Protein AF-0000000068152950 (afdb_homodimer)

Foldseek 3Di:
DDPPPPDPPDDPPPPPPPPPPPPPPPPPPPPDDDDDDPDDPDDDDDDDDDDDPPPDDDPDPPDPPPPDPDPPPPPPDPPPPPPPPPDPPPLPDFDWAQDLVPAAPLQSVLLVQLLVCLVVLQLVSCQVQQDDDPLGAAEADPPDDPRVSVRQCVVDPDNRNNRSSVLSNLQSNAIWGFPPPPDPVTWIKTPHQQSPFPVPDDPVRVVSVCSNPPPVVVVVVVVVRHQFQWMWTAHSNNHGHYTYGHD/DDPPDPPDPDPPPPPPPPPPPPPPPPPPDPDDDPDDPDDDDDDDDDDDDDCPPPPPDDPDPPPPPPPDPDPPPPPPDPPPPPPPPPDPPPLPDFDWAQDLVPAAPLQSVLLVQLLVCLVVLQLVSCQVQQDDDPLGAAEADPPDDPRVSVRQCVVDPDNRNNRSSVLSNLQSNAIWGFPPPPDPVTWIKTPHQQSPFPVPDDPVRVVSVCSNPPPVVVVVVVVVRGQFQWMWTAHSNNHGHYTYGHD

Solvent-accessible surface area (backbone atoms only — not comparable to full-atom values): 30582 Å² total; per-residue (Å²): 137,85,82,78,77,82,79,80,81,77,84,80,77,77,78,79,79,78,79,77,78,77,76,74,75,72,72,78,72,74,86,71,88,79,73,83,72,80,73,74,82,78,77,76,84,70,83,73,82,82,74,83,70,77,77,74,76,84,74,81,81,72,80,79,76,76,76,77,79,78,79,72,77,75,81,69,81,76,72,76,74,76,74,71,69,76,64,74,77,74,73,74,84,71,68,74,41,79,61,59,86,79,47,53,63,43,31,41,47,42,49,50,53,51,45,53,27,25,51,50,29,42,57,73,59,42,56,84,62,34,56,58,78,93,59,32,37,43,52,58,70,56,84,86,54,86,46,66,64,60,31,50,30,69,72,16,75,34,92,70,18,30,39,42,25,15,50,52,40,55,34,67,70,46,38,22,26,75,40,55,73,93,45,97,72,32,21,41,27,22,34,36,56,64,74,35,58,55,87,72,56,48,50,37,51,44,15,60,49,34,57,75,39,54,47,68,55,49,59,58,30,56,77,76,33,43,60,38,60,68,34,36,29,28,23,72,82,27,44,44,48,32,45,33,55,45,125,139,85,80,81,78,83,82,80,83,76,84,79,77,79,76,78,77,74,81,77,81,79,78,77,77,75,77,81,76,83,81,81,67,92,77,75,83,80,77,81,84,75,87,74,85,73,89,74,84,81,76,77,75,79,77,75,73,83,76,78,78,70,76,78,75,75,75,76,80,75,79,70,74,73,78,67,81,75,73,75,72,74,73,70,69,74,64,75,76,75,72,74,84,71,70,74,41,78,61,58,86,79,48,52,65,44,32,41,49,41,50,49,53,52,46,52,27,26,53,50,28,42,58,72,58,44,55,84,61,33,56,59,79,96,59,32,38,43,53,56,71,57,83,86,55,86,46,67,65,60,31,50,30,69,71,16,75,36,91,70,17,31,37,42,24,15,50,51,39,55,35,67,69,46,39,22,25,76,40,56,74,92,46,97,72,32,23,42,28,25,34,35,57,64,76,36,56,54,86,71,55,49,51,37,53,45,16,60,48,34,58,76,39,53,46,68,56,47,57,58,30,57,76,79,33,44,60,38,60,68,34,38,29,29,23,70,82,28,45,44,48,31,46,33,55,45,127

Structure (mmCIF, N/CA/C/O backbone):
data_AF-0000000068152950-model_v1
#
loop_
_entity.id
_entity.type
_entity.pdbx_description
1 polymer 'Alanine and proline-rich secreted protein Apa'
#
loop_
_atom_site.group_PDB
_atom_site.id
_atom_site.type_symbol
_atom_site.label_atom_id
_atom_site.label_alt_id
_atom_site.label_comp_id
_atom_site.label_asym_id
_atom_site.label_entity_id
_atom_site.label_seq_id
_atom_site.pdbx_PDB_ins_code
_atom_site.Cartn_x
_atom_site.Cartn_y
_atom_site.Cartn_z
_atom_site.occupancy
_atom_site.B_iso_or_equiv
_atom_site.auth_seq_id
_atom_site.auth_comp_id
_atom_site.auth_asym_id
_atom_site.auth_atom_id
_atom_site.pdbx_PDB_model_num
ATOM 1 N N . MET A 1 1 ? -80.312 -24.906 5.32 1 23.75 1 MET A N 1
ATOM 2 C CA . MET A 1 1 ? -80.188 -23.453 5.336 1 23.75 1 MET A CA 1
ATOM 3 C C . MET A 1 1 ? -79.312 -22.969 4.168 1 23.75 1 MET A C 1
ATOM 5 O O . MET A 1 1 ? -78.5 -23.734 3.637 1 23.75 1 MET A O 1
ATOM 9 N N . ASN A 1 2 ? -79.5 -21.719 3.678 1 23.38 2 ASN A N 1
ATOM 10 C CA . ASN A 1 2 ? -79.312 -20.859 2.498 1 23.38 2 ASN A CA 1
ATOM 11 C C . ASN A 1 2 ? -77.875 -20.656 2.129 1 23.38 2 ASN A C 1
ATOM 13 O O . ASN A 1 2 ? -77 -20.547 3.008 1 23.38 2 ASN A O 1
ATOM 17 N N . ARG A 1 3 ? -77.5 -20.953 0.81 1 27.36 3 ARG A N 1
ATOM 18 C CA . ARG A 1 3 ? -76.562 -20.969 -0.311 1 27.36 3 ARG A CA 1
ATOM 19 C C . ARG A 1 3 ? -76 -19.562 -0.573 1 27.36 3 ARG A C 1
ATOM 21 O O . ARG A 1 3 ? -76.625 -18.75 -1.24 1 27.36 3 ARG A O 1
ATOM 28 N N . ASN A 1 4 ? -75.5 -18.906 0.571 1 26.52 4 ASN A N 1
ATOM 29 C CA . ASN A 1 4 ? -75.25 -17.484 0.407 1 26.52 4 ASN A CA 1
ATOM 30 C C . ASN A 1 4 ? -74.25 -17.219 -0.735 1 26.52 4 ASN A C 1
ATOM 32 O O . ASN A 1 4 ? -73.125 -17.719 -0.716 1 26.52 4 ASN A O 1
ATOM 36 N N . PRO A 1 5 ? -74.688 -16.891 -1.932 1 28.48 5 PRO A N 1
ATOM 37 C CA . PRO A 1 5 ? -74.062 -16.734 -3.248 1 28.48 5 PRO A CA 1
ATOM 38 C C . PRO A 1 5 ? -73 -15.68 -3.262 1 28.48 5 PRO A C 1
ATOM 40 O O . PRO A 1 5 ? -73.125 -14.594 -2.703 1 28.48 5 PRO A O 1
ATOM 43 N N . ALA A 1 6 ? -71.688 -16.047 -3 1 30.12 6 ALA A N 1
ATOM 44 C CA . ALA A 1 6 ? -70.438 -15.297 -2.928 1 30.12 6 ALA A CA 1
ATOM 45 C C . ALA A 1 6 ? -70.25 -14.414 -4.16 1 30.12 6 ALA A C 1
ATOM 47 O O . ALA A 1 6 ? -70.312 -14.906 -5.293 1 30.12 6 ALA A O 1
ATOM 48 N N . ASN A 1 7 ? -70.688 -13.07 -4.055 1 24.58 7 ASN A N 1
ATOM 49 C CA . ASN A 1 7 ? -70.812 -11.953 -4.984 1 24.58 7 ASN A CA 1
ATOM 50 C C . ASN A 1 7 ? -69.562 -11.711 -5.773 1 24.58 7 ASN A C 1
ATOM 52 O O . ASN A 1 7 ? -68.438 -11.789 -5.223 1 24.58 7 ASN A O 1
ATOM 56 N N . ARG A 1 8 ? -69.5 -11.758 -7.148 1 27.61 8 ARG A N 1
ATOM 57 C CA . ARG A 1 8 ? -68.75 -11.734 -8.398 1 27.61 8 ARG A CA 1
ATOM 58 C C . ARG A 1 8 ? -68.125 -10.367 -8.625 1 27.61 8 ARG A C 1
ATOM 60 O O . ARG A 1 8 ? -68.812 -9.406 -8.992 1 27.61 8 ARG A O 1
ATOM 67 N N . ALA A 1 9 ? -67.25 -9.844 -7.621 1 28.08 9 ALA A N 1
ATOM 68 C CA . ALA A 1 9 ? -66.875 -8.445 -7.715 1 28.08 9 ALA A CA 1
ATOM 69 C C . ALA A 1 9 ? -66.188 -8.156 -9.055 1 28.08 9 ALA A C 1
ATOM 71 O O . ALA A 1 9 ? -65.438 -8.992 -9.57 1 28.08 9 ALA A O 1
ATOM 72 N N . LEU A 1 10 ? -66.688 -7.203 -9.875 1 28.86 10 LEU A N 1
ATOM 73 C CA . LEU A 1 10 ? -66.562 -6.66 -11.219 1 28.86 10 LEU A CA 1
ATOM 74 C C . LEU A 1 10 ? -65.188 -6.086 -11.461 1 28.86 10 LEU A C 1
ATOM 76 O O . LEU A 1 10 ? -64.562 -5.566 -10.539 1 28.86 10 LEU A O 1
ATOM 80 N N . PRO A 1 11 ? -64.5 -6.309 -12.68 1 32.84 11 PRO A N 1
ATOM 81 C CA . PRO A 1 11 ? -63.188 -6.102 -13.297 1 32.84 11 PRO A CA 1
ATOM 82 C C . PRO A 1 11 ? -62.875 -4.625 -13.531 1 32.84 11 PRO A C 1
ATOM 84 O O . PRO A 1 11 ? -63.594 -3.951 -14.289 1 32.84 11 PRO A O 1
ATOM 87 N N . VAL A 1 12 ? -62.719 -3.742 -12.445 1 32.66 12 VAL A N 1
ATOM 88 C CA . VAL A 1 12 ? -62.625 -2.301 -12.664 1 32.66 12 VAL A CA 1
ATOM 89 C C . VAL A 1 12 ? -61.469 -1.977 -13.594 1 32.66 12 VAL A C 1
ATOM 91 O O . VAL A 1 12 ? -60.312 -2.293 -13.289 1 32.66 12 VAL A O 1
ATOM 94 N N . GLY A 1 13 ? -61.719 -1.879 -14.953 1 28.75 13 GLY A N 1
ATOM 95 C CA . GLY A 1 13 ? -60.875 -1.567 -16.109 1 28.75 13 GLY A CA 1
ATOM 96 C C . GLY A 1 13 ? -60.125 -0.254 -15.969 1 28.75 13 GLY A C 1
ATOM 97 O O . GLY A 1 13 ? -60.75 0.812 -15.906 1 28.75 13 GLY A O 1
ATOM 98 N N . LEU A 1 14 ? -59.062 -0.146 -15.078 1 31.42 14 LEU A N 1
ATOM 99 C CA . LEU A 1 14 ? -58.375 1.108 -14.797 1 31.42 14 LEU A CA 1
ATOM 100 C C . LEU A 1 14 ? -57.781 1.703 -16.062 1 31.42 14 LEU A C 1
ATOM 102 O O . LEU A 1 14 ? -56.938 1.085 -16.703 1 31.42 14 LEU A O 1
ATOM 106 N N . VAL A 1 15 ? -58.594 2.549 -16.812 1 29.98 15 VAL A N 1
ATOM 107 C CA . VAL A 1 15 ? -58.25 3.24 -18.047 1 29.98 15 VAL A CA 1
ATOM 108 C C . VAL A 1 15 ? -57.062 4.172 -17.828 1 29.98 15 VAL A C 1
ATOM 110 O O . VAL A 1 15 ? -57.125 5.094 -17 1 29.98 15 VAL A O 1
ATOM 113 N N . VAL A 1 16 ? -55.812 3.715 -17.953 1 30.81 16 VAL A N 1
ATOM 114 C CA . VAL A 1 16 ? -54.5 4.387 -17.828 1 30.81 16 VAL A CA 1
ATOM 115 C C . VAL A 1 16 ? -54.438 5.555 -18.812 1 30.81 16 VAL A C 1
ATOM 117 O O . VAL A 1 16 ? -54.406 5.348 -20.016 1 30.81 16 VAL A O 1
ATOM 120 N N . LEU A 1 17 ? -55.219 6.695 -18.531 1 28.06 17 LEU A N 1
ATOM 121 C CA . LEU A 1 17 ? -55.188 7.828 -19.438 1 28.06 17 LEU A CA 1
ATOM 122 C C . LEU A 1 17 ? -53.75 8.367 -19.594 1 28.06 17 LEU A C 1
ATOM 124 O O . LEU A 1 17 ? -53.094 8.656 -18.594 1 28.06 17 LEU A O 1
ATOM 128 N N . LEU A 1 18 ? -53.062 8.109 -20.781 1 30.7 18 LEU A N 1
ATOM 129 C CA . LEU A 1 18 ? -51.781 8.445 -21.391 1 30.7 18 LEU A CA 1
ATOM 130 C C . LEU A 1 18 ? -51.625 9.961 -21.5 1 30.7 18 LEU A C 1
ATOM 132 O O . LEU A 1 18 ? -52.281 10.602 -22.328 1 30.7 18 LEU A O 1
ATOM 136 N N . ALA A 1 19 ? -51.625 10.805 -20.344 1 29.91 19 ALA A N 1
ATOM 137 C CA . ALA A 1 19 ? -51.531 12.25 -20.562 1 29.91 19 ALA A CA 1
ATOM 138 C C . ALA A 1 19 ? -50.25 12.641 -21.266 1 29.91 19 ALA A C 1
ATOM 140 O O . ALA A 1 19 ? -49.156 12.375 -20.75 1 29.91 19 ALA A O 1
ATOM 141 N N . GLY A 1 20 ? -50.125 12.773 -22.656 1 28.61 20 GLY A N 1
ATOM 142 C CA . GLY A 1 20 ? -49.125 13.125 -23.625 1 28.61 20 GLY A CA 1
ATOM 143 C C . GLY A 1 20 ? -48.5 14.492 -23.375 1 28.61 20 GLY A C 1
ATOM 144 O O . GLY A 1 20 ? -49.062 15.516 -23.781 1 28.61 20 GLY A O 1
ATOM 145 N N . ALA A 1 21 ? -48.062 14.891 -22.109 1 31.34 21 ALA A N 1
ATOM 146 C CA . ALA A 1 21 ? -47.75 16.297 -21.953 1 31.34 21 ALA A CA 1
ATOM 147 C C . ALA A 1 21 ? -46.594 16.688 -22.891 1 31.34 21 ALA A C 1
ATOM 149 O O . ALA A 1 21 ? -45.562 16.031 -22.938 1 31.34 21 ALA A O 1
ATOM 150 N N . THR A 1 22 ? -46.906 17.438 -24 1 31.59 22 THR A N 1
ATOM 151 C CA . THR A 1 22 ? -46.156 18.031 -25.109 1 31.59 22 THR A CA 1
ATOM 152 C C . THR A 1 22 ? -45.094 18.984 -24.578 1 31.59 22 THR A C 1
ATOM 154 O O . THR A 1 22 ? -45.406 19.984 -23.922 1 31.59 22 THR A O 1
ATOM 157 N N . MET A 1 23 ? -43.938 18.484 -24.062 1 28.5 23 MET A N 1
ATOM 158 C CA . MET A 1 23 ? -42.844 19.266 -23.531 1 28.5 23 MET A CA 1
ATOM 159 C C . MET A 1 23 ? -42.375 20.297 -24.547 1 28.5 23 MET A C 1
ATOM 161 O O . MET A 1 23 ? -41.875 19.922 -25.625 1 28.5 23 MET A O 1
ATOM 165 N N . THR A 1 24 ? -43.156 21.406 -24.672 1 30.38 24 THR A N 1
ATOM 166 C CA . THR A 1 24 ? -42.75 22.469 -25.609 1 30.38 24 THR A CA 1
ATOM 167 C C . THR A 1 24 ? -41.344 22.922 -25.359 1 30.38 24 THR A C 1
ATOM 169 O O . THR A 1 24 ? -40.938 23.172 -24.219 1 30.38 24 THR A O 1
ATOM 172 N N . ALA A 1 25 ? -40.406 22.453 -26.141 1 31.06 25 ALA A N 1
ATOM 173 C CA . ALA A 1 25 ? -38.969 22.672 -26.266 1 31.06 25 ALA A CA 1
ATOM 174 C C . ALA A 1 25 ? -38.656 24.156 -26.406 1 31.06 25 ALA A C 1
ATOM 176 O O . ALA A 1 25 ? -38.969 24.766 -27.453 1 31.06 25 ALA A O 1
ATOM 177 N N . THR A 1 26 ? -39.125 25.016 -25.359 1 31.12 26 THR A N 1
ATOM 178 C CA . THR A 1 26 ? -38.938 26.422 -25.719 1 31.12 26 THR A CA 1
ATOM 179 C C . THR A 1 26 ? -37.469 26.719 -26.047 1 31.12 26 THR A C 1
ATOM 181 O O . THR A 1 26 ? -36.594 26.406 -25.25 1 31.12 26 THR A O 1
ATOM 184 N N . PRO A 1 27 ? -37.125 26.844 -27.312 1 33.44 27 PRO A N 1
ATOM 185 C CA . PRO A 1 27 ? -35.781 27.141 -27.875 1 33.44 27 PRO A CA 1
ATOM 186 C C . PRO A 1 27 ? -35.125 28.328 -27.203 1 33.44 27 PRO A C 1
ATOM 188 O O . PRO A 1 27 ? -35.781 29.359 -26.969 1 33.44 27 PRO A O 1
ATOM 191 N N . VAL A 1 28 ? -34.469 28.094 -26.062 1 30.2 28 VAL A N 1
ATOM 192 C CA . VAL A 1 28 ? -33.875 29.234 -25.375 1 30.2 28 VAL A CA 1
ATOM 193 C C . VAL A 1 28 ? -33.094 30.078 -26.391 1 30.2 28 VAL A C 1
ATOM 195 O O . VAL A 1 28 ? -32.188 29.594 -27.047 1 30.2 28 VAL A O 1
ATOM 198 N N . LEU A 1 29 ? -33.781 31.062 -26.922 1 24.67 29 LEU A N 1
ATOM 199 C CA . LEU A 1 29 ? -33.375 32.094 -27.859 1 24.67 29 LEU A CA 1
ATOM 200 C C . LEU A 1 29 ? -31.984 32.625 -27.484 1 24.67 29 LEU A C 1
ATOM 202 O O . LEU A 1 29 ? -31.719 32.875 -26.297 1 24.67 29 LEU A O 1
ATOM 206 N N . ALA A 1 30 ? -30.969 32.094 -28.125 1 26.42 30 ALA A N 1
ATOM 207 C CA . ALA A 1 30 ? -29.609 32.625 -28.266 1 26.42 30 ALA A CA 1
ATOM 208 C C . ALA A 1 30 ? -29.609 34.125 -28.359 1 26.42 30 ALA A C 1
ATOM 210 O O . ALA A 1 30 ? -30.203 34.719 -29.281 1 26.42 30 ALA A O 1
ATOM 211 N N . LEU A 1 31 ? -29.812 34.75 -27.062 1 24.42 31 LEU A N 1
ATOM 212 C CA . LEU A 1 31 ? -29.859 36.219 -26.953 1 24.42 31 LEU A CA 1
ATOM 213 C C . LEU A 1 31 ? -28.781 36.844 -27.828 1 24.42 31 LEU A C 1
ATOM 215 O O . LEU A 1 31 ? -27.594 36.562 -27.688 1 24.42 31 LEU A O 1
ATOM 219 N N . SER A 1 32 ? -29.188 37.219 -29.031 1 22.62 32 SER A N 1
ATOM 220 C CA . SER A 1 32 ? -28.703 37.875 -30.234 1 22.62 32 SER A CA 1
ATOM 221 C C . SER A 1 32 ? -27.859 39.094 -29.875 1 22.62 32 SER A C 1
ATOM 223 O O . SER A 1 32 ? -26.766 39.281 -30.406 1 22.62 32 SER A O 1
ATOM 225 N N . GLU A 1 33 ? -28.531 40.156 -29.391 1 24.42 33 GLU A N 1
ATOM 226 C CA . GLU A 1 33 ? -28.516 41.375 -30.188 1 24.42 33 GLU A CA 1
ATOM 227 C C . GLU A 1 33 ? -27.266 42.188 -29.906 1 24.42 33 GLU A C 1
ATOM 229 O O . GLU A 1 33 ? -26.922 42.438 -28.75 1 24.42 33 GLU A O 1
ATOM 234 N N . PHE A 1 34 ? -26.375 42.406 -31 1 22.91 34 PHE A N 1
ATOM 235 C CA . PHE A 1 34 ? -25.109 43.062 -31.359 1 22.91 34 PHE A CA 1
ATOM 236 C C . PHE A 1 34 ? -25.062 44.5 -30.844 1 22.91 34 PHE A C 1
ATOM 238 O O . PHE A 1 34 ? -24.047 44.906 -30.297 1 22.91 34 PHE A O 1
ATOM 245 N N . GLN A 1 35 ? -25.969 45.312 -31.359 1 21.81 35 GLN A N 1
ATOM 246 C CA . GLN A 1 35 ? -25.438 46.375 -32.188 1 21.81 35 GLN A CA 1
ATOM 247 C C . GLN A 1 35 ? -25.016 47.562 -31.359 1 21.81 35 GLN A C 1
ATOM 249 O O . GLN A 1 35 ? -24.016 48.219 -31.672 1 21.81 35 GLN A O 1
ATOM 254 N N . GLY A 1 36 ? -25.797 48.188 -30.453 1 20.34 36 GLY A N 1
ATOM 255 C CA . GLY A 1 36 ? -26.172 49.562 -30.781 1 20.34 36 GLY A CA 1
ATOM 256 C C . GLY A 1 36 ? -25.094 50.562 -30.453 1 20.34 36 GLY A C 1
ATOM 257 O O . GLY A 1 36 ? -24.359 50.406 -29.469 1 20.34 36 GLY A O 1
ATOM 258 N N . ALA A 1 37 ? -24.688 51.344 -31.516 1 22.19 37 ALA A N 1
ATOM 259 C CA . ALA A 1 37 ? -23.734 52.406 -31.828 1 22.19 37 ALA A CA 1
ATOM 260 C C . ALA A 1 37 ? -23.797 53.5 -30.766 1 22.19 37 ALA A C 1
ATOM 262 O O . ALA A 1 37 ? -24.859 54.094 -30.516 1 22.19 37 ALA A O 1
ATOM 263 N N . PRO A 1 38 ? -23.031 53.312 -29.656 1 20.95 38 PRO A N 1
ATOM 264 C CA . PRO A 1 38 ? -23.203 54.344 -28.641 1 20.95 38 PRO A CA 1
ATOM 265 C C . PRO A 1 38 ? -23.125 55.781 -29.188 1 20.95 38 PRO A C 1
ATOM 267 O O . PRO A 1 38 ? -22.25 56.062 -30 1 20.95 38 PRO A O 1
ATOM 270 N N . ALA A 1 39 ? -24.312 56.281 -29.516 1 19.84 39 ALA A N 1
ATOM 271 C CA . ALA A 1 39 ? -24.438 57.562 -30.188 1 19.84 39 ALA A CA 1
ATOM 272 C C . ALA A 1 39 ? -23.422 58.562 -29.641 1 19.84 39 ALA A C 1
ATOM 274 O O . ALA A 1 39 ? -22.969 58.438 -28.5 1 19.84 39 ALA A O 1
ATOM 275 N N . PRO A 1 40 ? -23.312 59.656 -30.5 1 21.03 40 PRO A N 1
ATOM 276 C CA . PRO A 1 40 ? -22.359 60.719 -30.781 1 21.03 40 PRO A CA 1
ATOM 277 C C . PRO A 1 40 ? -22.141 61.656 -29.594 1 21.03 40 PRO A C 1
ATOM 279 O O . PRO A 1 40 ? -23.078 61.938 -28.844 1 21.03 40 PRO A O 1
ATOM 282 N N . ILE A 1 41 ? -21.203 61.344 -28.688 1 21.78 41 ILE A N 1
ATOM 283 C CA . ILE A 1 41 ? -20.828 62.281 -27.641 1 21.78 41 ILE A CA 1
ATOM 284 C C . ILE A 1 41 ? -20.828 63.688 -28.203 1 21.78 41 ILE A C 1
ATOM 286 O O . ILE A 1 41 ? -20.047 64 -29.094 1 21.78 41 ILE A O 1
ATOM 290 N N . ALA A 1 42 ? -22.094 64.125 -28.531 1 17.97 42 ALA A N 1
ATOM 291 C CA . ALA A 1 42 ? -22.281 65.438 -29.125 1 17.97 42 ALA A CA 1
ATOM 292 C C . ALA A 1 42 ? -21.266 66.438 -28.578 1 17.97 42 ALA A C 1
ATOM 294 O O . ALA A 1 42 ? -20.906 66.375 -27.391 1 17.97 42 ALA A O 1
ATOM 295 N N . GLY A 1 43 ? -20.688 67.312 -29.547 1 18.31 43 GLY A N 1
ATOM 296 C CA . GLY A 1 43 ? -19.656 68.25 -29.906 1 18.31 43 GLY A CA 1
ATOM 297 C C . GLY A 1 43 ? -19.656 69.5 -29 1 18.31 43 GLY A C 1
ATOM 298 O O . GLY A 1 43 ? -18.703 70.25 -29 1 18.31 43 GLY A O 1
ATOM 299 N N . GLU A 1 44 ? -20.891 69.938 -28.406 1 19 44 GLU A N 1
ATOM 300 C CA . GLU A 1 44 ? -21.047 71.25 -28.953 1 19 44 GLU A CA 1
ATOM 301 C C . GLU A 1 44 ? -19.953 72.25 -28.469 1 19 44 GLU A C 1
ATOM 303 O O . GLU A 1 44 ? -19.172 71.875 -27.578 1 19 44 GLU A O 1
ATOM 308 N N . GLN A 1 45 ? -20.406 73.375 -27.891 1 18.78 45 GLN A N 1
ATOM 309 C CA . GLN A 1 45 ? -20.406 74.688 -28.484 1 18.78 45 GLN A CA 1
ATOM 310 C C . GLN A 1 45 ? -19.141 75.5 -28.109 1 18.78 45 GLN A C 1
ATOM 312 O O . GLN A 1 45 ? -18.375 75 -27.25 1 18.78 45 GLN A O 1
ATOM 317 N N . ASN A 1 46 ? -19.359 76.75 -27.875 1 18.58 46 ASN A N 1
ATOM 318 C CA . ASN A 1 46 ? -19.047 78.062 -28.469 1 18.58 46 ASN A CA 1
ATOM 319 C C . ASN A 1 46 ? -17.891 78.75 -27.75 1 18.58 46 ASN A C 1
ATOM 321 O O . ASN A 1 46 ? -17.375 79.75 -28.234 1 18.58 46 ASN A O 1
ATOM 325 N N . ALA A 1 47 ? -17.438 78.188 -26.547 1 17.92 47 ALA A N 1
ATOM 326 C CA . ALA A 1 47 ? -17.172 79.5 -25.906 1 17.92 47 ALA A CA 1
ATOM 327 C C . ALA A 1 47 ? -16.062 80.25 -26.641 1 17.92 47 ALA A C 1
ATOM 329 O O . ALA A 1 47 ? -15.109 79.625 -27.141 1 17.92 47 ALA A O 1
ATOM 330 N N . ALA A 1 48 ? -16.266 81.562 -26.828 1 18.39 48 ALA A N 1
ATOM 331 C CA . ALA A 1 48 ? -15.805 82.688 -27.625 1 18.39 48 ALA A CA 1
ATOM 332 C C . ALA A 1 48 ? -14.375 83.062 -27.266 1 18.39 48 ALA A C 1
ATOM 334 O O . ALA A 1 48 ? -13.695 83.75 -28.031 1 18.39 48 ALA A O 1
ATOM 335 N N . PRO A 1 49 ? -13.711 82.375 -26.109 1 19.98 49 PRO A N 1
ATOM 336 C CA . PRO A 1 49 ? -13.039 83.562 -25.516 1 19.98 49 PRO A CA 1
ATOM 337 C C . PRO A 1 49 ? -11.984 84.188 -26.453 1 19.98 49 PRO A C 1
ATOM 339 O O . PRO A 1 49 ? -11.484 83.5 -27.344 1 19.98 49 PRO A O 1
ATOM 342 N N . GLY A 1 50 ? -11.68 85.438 -26.203 1 18.7 50 GLY A N 1
ATOM 343 C CA . GLY A 1 50 ? -11.094 86.625 -26.766 1 18.7 50 GLY A CA 1
ATOM 344 C C . GLY A 1 50 ? -9.641 86.438 -27.156 1 18.7 50 GLY A C 1
ATOM 345 O O . GLY A 1 50 ? -8.984 85.5 -26.75 1 18.7 50 GLY A O 1
ATOM 346 N N . ASP A 1 51 ? -9.188 87.375 -27.969 1 19.94 51 ASP A N 1
ATOM 347 C CA . ASP A 1 51 ? -8.289 87.688 -29.078 1 19.94 51 ASP A CA 1
ATOM 348 C C . ASP A 1 51 ? -6.848 87.812 -28.578 1 19.94 51 ASP A C 1
ATOM 350 O O . ASP A 1 51 ? -5.91 87.75 -29.375 1 19.94 51 ASP A O 1
ATOM 354 N N . GLU A 1 52 ? -6.547 88.125 -27.266 1 19.34 52 GLU A N 1
ATOM 355 C CA . GLU A 1 52 ? -5.512 89.125 -27.359 1 19.34 52 GLU A CA 1
ATOM 356 C C . GLU A 1 52 ? -4.195 88.562 -27.859 1 19.34 52 GLU A C 1
ATOM 358 O O . GLU A 1 52 ? -3.732 87.562 -27.359 1 19.34 52 GLU A O 1
ATOM 363 N N . ALA A 1 53 ? -3.885 88.938 -29.078 1 22.11 53 ALA A N 1
ATOM 364 C CA . ALA A 1 53 ? -2.816 88.625 -30.016 1 22.11 53 ALA A CA 1
ATOM 365 C C . ALA A 1 53 ? -1.446 88.875 -29.422 1 22.11 53 ALA A C 1
ATOM 367 O O . ALA A 1 53 ? -0.544 89.375 -30.109 1 22.11 53 ALA A O 1
ATOM 368 N N . GLU A 1 54 ? -1.171 88.625 -28.016 1 19.88 54 GLU A N 1
ATOM 369 C CA . GLU A 1 54 ? 0.059 89.312 -27.609 1 19.88 54 GLU A CA 1
ATOM 370 C C . GLU A 1 54 ? 1.247 88.875 -28.438 1 19.88 54 GLU A C 1
ATOM 372 O O . GLU A 1 54 ? 1.433 87.688 -28.656 1 19.88 54 GLU A O 1
ATOM 377 N N . GLU A 1 55 ? 1.806 89.75 -29.219 1 22.91 55 GLU A N 1
ATOM 378 C CA . GLU A 1 55 ? 2.865 89.812 -30.219 1 22.91 55 GLU A CA 1
ATOM 379 C C . GLU A 1 55 ? 4.18 89.25 -29.672 1 22.91 55 GLU A C 1
ATOM 381 O O . GLU A 1 55 ? 4.82 89.938 -28.828 1 22.91 55 GLU A O 1
ATOM 386 N N . ALA A 1 56 ? 4.184 88.062 -29.156 1 26.67 56 ALA A N 1
ATOM 387 C CA . ALA A 1 56 ? 5.383 87.688 -28.438 1 26.67 56 ALA A CA 1
ATOM 388 C C . ALA A 1 56 ? 6.621 87.75 -29.328 1 26.67 56 ALA A C 1
ATOM 390 O O . ALA A 1 56 ? 6.562 87.438 -30.516 1 26.67 56 ALA A O 1
ATOM 391 N N . ALA A 1 57 ? 7.594 88.438 -28.812 1 27.91 57 ALA A N 1
ATOM 392 C CA . ALA A 1 57 ? 8.891 88.938 -29.281 1 27.91 57 ALA A CA 1
ATOM 393 C C . ALA A 1 57 ? 9.773 87.75 -29.719 1 27.91 57 ALA A C 1
ATOM 395 O O . ALA A 1 57 ? 9.68 86.625 -29.172 1 27.91 57 ALA A O 1
ATOM 396 N N . PRO A 1 58 ? 10.461 87.812 -30.906 1 25.94 58 PRO A N 1
ATOM 397 C CA . PRO A 1 58 ? 11.211 86.812 -31.703 1 25.94 58 PRO A CA 1
ATOM 398 C C . PRO A 1 58 ? 12.43 86.312 -30.969 1 25.94 58 PRO A C 1
ATOM 400 O O . PRO A 1 58 ? 13.336 87.062 -30.609 1 25.94 58 PRO A O 1
ATOM 403 N N . GLU A 1 59 ? 12.305 85.5 -29.875 1 25.02 59 GLU A N 1
ATOM 404 C CA . GLU A 1 59 ? 13.477 85.125 -29.078 1 25.02 59 GLU A CA 1
ATOM 405 C C . GLU A 1 59 ? 14.57 84.5 -29.953 1 25.02 59 GLU A C 1
ATOM 407 O O . GLU A 1 59 ? 14.281 83.75 -30.844 1 25.02 59 GLU A O 1
ATOM 412 N N . GLU A 1 60 ? 15.711 85.188 -30.047 1 27.11 60 GLU A N 1
ATOM 413 C CA . GLU A 1 60 ? 16.953 84.938 -30.766 1 27.11 60 GLU A CA 1
ATOM 414 C C . GLU A 1 60 ? 17.516 83.562 -30.453 1 27.11 60 GLU A C 1
ATOM 416 O O . GLU A 1 60 ? 17.672 83.188 -29.281 1 27.11 60 GLU A O 1
ATOM 421 N N . ARG A 1 61 ? 17.422 82.562 -31.406 1 28.11 61 ARG A N 1
ATOM 422 C CA . ARG A 1 61 ? 17.781 81.125 -31.422 1 28.11 61 ARG A CA 1
ATOM 423 C C . ARG A 1 61 ? 19.266 80.938 -31.203 1 28.11 61 ARG A C 1
ATOM 425 O O . ARG A 1 61 ? 20.078 81.375 -32.062 1 28.11 61 ARG A O 1
ATOM 432 N N . THR A 1 62 ? 19.781 81.312 -29.984 1 29.45 62 THR A N 1
ATOM 433 C CA . THR A 1 62 ? 21.219 81.125 -29.797 1 29.45 62 THR A CA 1
ATOM 434 C C . THR A 1 62 ? 21.625 79.688 -30.141 1 29.45 62 THR A C 1
ATOM 436 O O . THR A 1 62 ? 20.891 78.75 -29.828 1 29.45 62 THR A O 1
ATOM 439 N N . PRO A 1 63 ? 22.516 79.438 -31.109 1 30.92 63 PRO A N 1
ATOM 440 C CA . PRO A 1 63 ? 22.984 78.188 -31.641 1 30.92 63 PRO A CA 1
ATOM 441 C C . PRO A 1 63 ? 23.531 77.25 -30.562 1 30.92 63 PRO A C 1
ATOM 443 O O . PRO A 1 63 ? 24.359 77.688 -29.734 1 30.92 63 PRO A O 1
ATOM 446 N N . LEU A 1 64 ? 22.75 76.312 -30 1 32.38 64 LEU A N 1
ATOM 447 C CA . LEU A 1 64 ? 23.125 75.375 -28.953 1 32.38 64 LEU A CA 1
ATOM 448 C C . LEU A 1 64 ? 24.422 74.688 -29.297 1 32.38 64 LEU A C 1
ATOM 450 O O . LEU A 1 64 ? 24.516 74 -30.344 1 32.38 64 LEU A O 1
ATOM 454 N N . GLU A 1 65 ? 25.547 75.25 -28.969 1 33.34 65 GLU A N 1
ATOM 455 C CA . GLU A 1 65 ? 26.859 74.625 -29.078 1 33.34 65 GLU A CA 1
ATOM 456 C C . GLU A 1 65 ? 26.859 73.25 -28.422 1 33.34 65 GLU A C 1
ATOM 458 O O . GLU A 1 65 ? 26.516 73.125 -27.25 1 33.34 65 GLU A O 1
ATOM 463 N N . ILE A 1 66 ? 26.656 72.125 -29.203 1 35.56 66 ILE A N 1
ATOM 464 C CA . ILE A 1 66 ? 26.719 70.75 -28.812 1 35.56 66 ILE A CA 1
ATOM 465 C C . ILE A 1 66 ? 28.031 70.438 -28.094 1 35.56 66 ILE A C 1
ATOM 467 O O . ILE A 1 66 ? 29.109 70.688 -28.656 1 35.56 66 ILE A O 1
ATOM 471 N N . PRO A 1 67 ? 28.109 70.562 -26.734 1 37.12 67 PRO A N 1
ATOM 472 C CA . PRO A 1 67 ? 29.359 70.25 -26.031 1 37.12 67 PRO A CA 1
ATOM 473 C C . PRO A 1 67 ? 29.984 68.938 -26.422 1 37.12 67 PRO A C 1
ATOM 475 O O . PRO A 1 67 ? 29.281 68 -26.781 1 37.12 67 PRO A O 1
ATOM 478 N N . MET A 1 68 ? 31.219 68.875 -26.906 1 36.44 68 MET A N 1
ATOM 479 C CA . MET A 1 68 ? 32.062 67.75 -27.281 1 36.44 68 MET A CA 1
ATOM 480 C C . MET A 1 68 ? 32.188 66.75 -26.141 1 36.44 68 MET A C 1
ATOM 482 O O . MET A 1 68 ? 32.375 67.125 -24.984 1 36.44 68 MET A O 1
ATOM 486 N N . PRO A 1 69 ? 31.594 65.562 -26.219 1 38.5 69 PRO A N 1
ATOM 487 C CA . PRO A 1 69 ? 31.547 64.625 -25.125 1 38.5 69 PRO A CA 1
ATOM 488 C C . PRO A 1 69 ? 32.938 64.25 -24.594 1 38.5 69 PRO A C 1
ATOM 490 O O . PRO A 1 69 ? 33.906 64.312 -25.344 1 38.5 69 PRO A O 1
ATOM 493 N N . ASP A 1 70 ? 33.312 64.625 -23.391 1 34.5 70 ASP A N 1
ATOM 494 C CA . ASP A 1 70 ? 34.531 64.312 -22.656 1 34.5 70 ASP A CA 1
ATOM 495 C C . ASP A 1 70 ? 34.906 62.844 -22.719 1 34.5 70 ASP A C 1
ATOM 497 O O . ASP A 1 70 ? 34.062 62 -22.688 1 34.5 70 ASP A O 1
ATOM 501 N N . PRO A 1 71 ? 36.094 62.438 -23.281 1 38.12 71 PRO A N 1
ATOM 502 C CA . PRO A 1 71 ? 36.594 61.094 -23.562 1 38.12 71 PRO A CA 1
ATOM 503 C C . PRO A 1 71 ? 36.688 60.25 -22.297 1 38.12 71 PRO A C 1
ATOM 505 O O . PRO A 1 71 ? 37.156 59.094 -22.359 1 38.12 71 PRO A O 1
ATOM 508 N N . LEU A 1 72 ? 36.625 60.812 -21.062 1 30.84 72 LEU A N 1
ATOM 509 C CA . LEU A 1 72 ? 37.344 60.188 -19.938 1 30.84 72 LEU A CA 1
ATOM 510 C C . LEU A 1 72 ? 36.719 58.812 -19.609 1 30.84 72 LEU A C 1
ATOM 512 O O . LEU A 1 72 ? 36.812 58.344 -18.469 1 30.84 72 LEU A O 1
ATOM 516 N N . VAL A 1 73 ? 35.812 58.219 -20.359 1 35.03 73 VAL A N 1
ATOM 517 C CA . VAL A 1 73 ? 35.25 57.094 -19.625 1 35.03 73 VAL A CA 1
ATOM 518 C C . VAL A 1 73 ? 36.344 56.062 -19.328 1 35.03 73 VAL A C 1
ATOM 520 O O . VAL A 1 73 ? 36.906 55.469 -20.25 1 35.03 73 VAL A O 1
ATOM 523 N N . ASP A 1 74 ? 37.094 56.25 -18.281 1 31.94 74 ASP A N 1
ATOM 524 C CA . ASP A 1 74 ? 38.062 55.25 -17.812 1 31.94 74 ASP A CA 1
ATOM 525 C C . ASP A 1 74 ? 37.375 53.906 -17.594 1 31.94 74 ASP A C 1
ATOM 527 O O . ASP A 1 74 ? 36.438 53.781 -16.797 1 31.94 74 ASP A O 1
ATOM 531 N N . ARG A 1 75 ? 37.406 52.938 -18.484 1 34.62 75 ARG A N 1
ATOM 532 C CA . ARG A 1 75 ? 36.938 51.562 -18.531 1 34.62 75 ARG A CA 1
ATOM 533 C C . ARG A 1 75 ? 37.531 50.75 -17.391 1 34.62 75 ARG A C 1
ATOM 535 O O . ARG A 1 75 ? 37.656 49.531 -17.516 1 34.62 75 ARG A O 1
ATOM 542 N N . THR A 1 76 ? 38.219 51.344 -16.469 1 29.61 76 THR A N 1
ATOM 543 C CA . THR A 1 76 ? 38.969 50.406 -15.625 1 29.61 76 THR A CA 1
ATOM 544 C C . THR A 1 76 ? 38.031 49.375 -15.039 1 29.61 76 THR A C 1
ATOM 546 O O . THR A 1 76 ? 38.312 48.156 -15.117 1 29.61 76 THR A O 1
ATOM 549 N N . ALA A 1 77 ? 37.938 49.281 -13.586 1 33.47 77 ALA A N 1
ATOM 550 C CA . ALA A 1 77 ? 37.844 48.188 -12.609 1 33.47 77 ALA A CA 1
ATOM 551 C C . ALA A 1 77 ? 36.438 47.625 -12.523 1 33.47 77 ALA A C 1
ATOM 553 O O . ALA A 1 77 ? 35.594 48.156 -11.797 1 33.47 77 ALA A O 1
ATOM 554 N N . VAL A 1 78 ? 35.781 47.312 -13.555 1 33.53 78 VAL A N 1
ATOM 555 C CA . VAL A 1 78 ? 34.594 46.5 -13.203 1 33.53 78 VAL A CA 1
ATOM 556 C C . VAL A 1 78 ? 35 45.312 -12.352 1 33.53 78 VAL A C 1
ATOM 558 O O . VAL A 1 78 ? 35.75 44.438 -12.797 1 33.53 78 VAL A O 1
ATOM 561 N N . GLU A 1 79 ? 35.094 45.375 -11.062 1 34.25 79 GLU A N 1
ATOM 562 C CA . GLU A 1 79 ? 35.156 44.219 -10.164 1 34.25 79 GLU A CA 1
ATOM 563 C C . GLU A 1 79 ? 34.156 43.156 -10.57 1 34.25 79 GLU A C 1
ATOM 565 O O . GLU A 1 79 ? 32.969 43.406 -10.656 1 34.25 79 GLU A O 1
ATOM 570 N N . LEU A 1 80 ? 34.531 42.219 -11.383 1 32.22 80 LEU A N 1
ATOM 571 C CA . LEU A 1 80 ? 33.812 40.938 -11.555 1 32.22 80 LEU A CA 1
ATOM 572 C C . LEU A 1 80 ? 33.281 40.438 -10.219 1 32.22 80 LEU A C 1
ATOM 574 O O . LEU A 1 80 ? 34.062 40 -9.367 1 32.22 80 LEU A O 1
ATOM 578 N N . LYS A 1 81 ? 32.25 41.031 -9.656 1 35.22 81 LYS A N 1
ATOM 579 C CA . LYS A 1 81 ? 31.547 40.281 -8.617 1 35.22 81 LYS A CA 1
ATOM 580 C C . LYS A 1 81 ? 31.406 38.812 -8.992 1 35.22 81 LYS A C 1
ATOM 582 O O . LYS A 1 81 ? 30.812 38.469 -10.023 1 35.22 81 LYS A O 1
ATOM 587 N N . ASP A 1 82 ? 32.312 37.938 -8.641 1 36.44 82 ASP A N 1
ATOM 588 C CA . ASP A 1 82 ? 32.156 36.5 -8.562 1 36.44 82 ASP A CA 1
ATOM 589 C C . ASP A 1 82 ? 30.75 36.094 -8.133 1 36.44 82 ASP A C 1
ATOM 591 O O . ASP A 1 82 ? 30.344 36.375 -7 1 36.44 82 ASP A O 1
ATOM 595 N N . ASP A 1 83 ? 29.75 36.188 -8.891 1 36.81 83 ASP A N 1
ATOM 596 C CA . ASP A 1 83 ? 28.516 35.438 -8.68 1 36.81 83 ASP A CA 1
ATOM 597 C C . ASP A 1 83 ? 28.812 34.031 -8.102 1 36.81 83 ASP A C 1
ATOM 599 O O . ASP A 1 83 ? 29.234 33.125 -8.828 1 36.81 83 ASP A O 1
ATOM 603 N N . GLU A 1 84 ? 29.281 33.969 -6.879 1 38.56 84 GLU A N 1
ATOM 604 C CA . GLU A 1 84 ? 29.156 32.656 -6.223 1 38.56 84 GLU A CA 1
ATOM 605 C C . GLU A 1 84 ? 27.859 31.953 -6.621 1 38.56 84 GLU A C 1
ATOM 607 O O . GLU A 1 84 ? 26.766 32.438 -6.344 1 38.56 84 GLU A O 1
ATOM 612 N N . ILE A 1 85 ? 27.797 31.328 -7.711 1 39.12 85 ILE A N 1
ATOM 613 C CA . ILE A 1 85 ? 26.797 30.297 -7.918 1 39.12 85 ILE A CA 1
ATOM 614 C C . ILE A 1 85 ? 26.438 29.641 -6.586 1 39.12 85 ILE A C 1
ATOM 616 O O . ILE A 1 85 ? 27.297 29.062 -5.926 1 39.12 85 ILE A O 1
ATOM 620 N N . ALA A 1 86 ? 25.484 30.234 -5.887 1 35.03 86 ALA A N 1
ATOM 621 C CA . ALA A 1 86 ? 24.922 29.547 -4.727 1 35.03 86 ALA A CA 1
ATOM 622 C C . ALA A 1 86 ? 25.016 28.031 -4.895 1 35.03 86 ALA A C 1
ATOM 624 O O . ALA A 1 86 ? 24.547 27.484 -5.898 1 35.03 86 ALA A O 1
ATOM 625 N N . ALA A 1 87 ? 26.016 27.359 -4.414 1 39.34 87 ALA A N 1
ATOM 626 C CA . ALA A 1 87 ? 26.062 25.906 -4.234 1 39.34 87 ALA A CA 1
ATOM 627 C C . ALA A 1 87 ? 24.656 25.328 -4.059 1 39.34 87 ALA A C 1
ATOM 629 O O . ALA A 1 87 ? 23.812 25.953 -3.422 1 39.34 87 ALA A O 1
ATOM 630 N N . PRO A 1 88 ? 24.203 24.422 -4.832 1 41.97 88 PRO A N 1
ATOM 631 C CA . PRO A 1 88 ? 22.906 23.797 -4.559 1 41.97 88 PRO A CA 1
ATOM 632 C C . PRO A 1 88 ? 22.578 23.719 -3.066 1 41.97 88 PRO A C 1
ATOM 634 O O . PRO A 1 88 ? 23.5 23.609 -2.244 1 41.97 88 PRO A O 1
ATOM 637 N N . ASP A 1 89 ? 21.703 24.422 -2.5 1 43.62 89 ASP A N 1
ATOM 638 C CA . ASP A 1 89 ? 21.25 24.234 -1.128 1 43.62 89 ASP A CA 1
ATOM 639 C C . ASP A 1 89 ? 21.469 22.781 -0.678 1 43.62 89 ASP A C 1
ATOM 641 O O . ASP A 1 89 ? 20.938 21.859 -1.273 1 43.62 89 ASP A O 1
ATOM 645 N N . VAL A 1 90 ? 22.531 22.375 -0.23 1 43.94 90 VAL A N 1
ATOM 646 C CA . VAL A 1 90 ? 22.734 21.109 0.462 1 43.94 90 VAL A CA 1
ATOM 647 C C . VAL A 1 90 ? 21.516 20.781 1.322 1 43.94 90 VAL A C 1
ATOM 649 O O . VAL A 1 90 ? 21.25 21.469 2.303 1 43.94 90 VAL A O 1
ATOM 652 N N . VAL A 1 91 ? 20.422 20.375 0.777 1 53.72 91 VAL A N 1
ATOM 653 C CA . VAL A 1 91 ? 19.281 19.906 1.551 1 53.72 91 VAL A CA 1
ATOM 654 C C . VAL A 1 91 ? 19.766 19.016 2.693 1 53.72 91 VAL A C 1
ATOM 656 O O . VAL A 1 91 ? 20.484 18.031 2.465 1 53.72 91 VAL A O 1
ATOM 659 N N . GLU A 1 92 ? 19.984 19.531 3.895 1 61.03 92 GLU A N 1
ATOM 660 C CA . GLU A 1 92 ? 20.328 18.766 5.09 1 61.03 92 GLU A CA 1
ATOM 661 C C . GLU A 1 92 ? 19.594 17.438 5.133 1 61.03 92 GLU A C 1
ATOM 663 O O . GLU A 1 92 ? 18.406 17.359 4.777 1 61.03 92 GLU A O 1
ATOM 668 N N . PRO A 1 93 ? 20.297 16.297 5.254 1 73.88 93 PRO A N 1
ATOM 669 C CA . PRO A 1 93 ? 19.703 14.953 5.328 1 73.8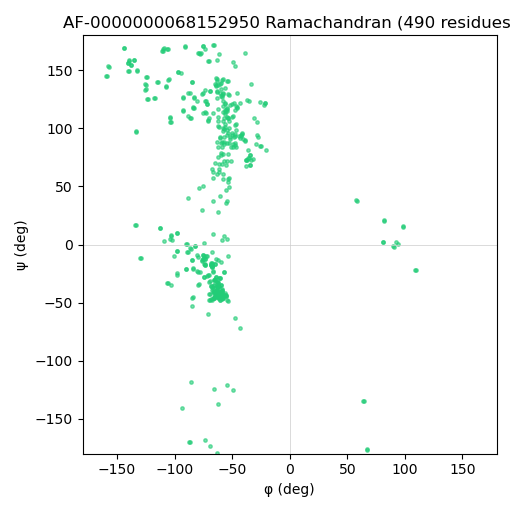8 93 PRO A CA 1
ATOM 670 C C . PRO A 1 93 ? 18.688 14.828 6.453 1 73.88 93 PRO A C 1
ATOM 672 O O . PRO A 1 93 ? 18.938 15.266 7.578 1 73.88 93 PRO A O 1
ATOM 675 N N . VAL A 1 94 ? 17.484 14.602 6.156 1 84.31 94 VAL A N 1
ATOM 676 C CA . VAL A 1 94 ? 16.422 14.391 7.137 1 84.31 94 VAL A CA 1
ATOM 677 C C . VAL A 1 94 ? 16.547 12.992 7.738 1 84.31 94 VAL A C 1
ATOM 679 O O . VAL A 1 94 ? 16.797 12.023 7.023 1 84.31 94 VAL A O 1
ATOM 682 N N . GLU A 1 95 ? 16.516 12.883 9.062 1 90.62 95 GLU A N 1
ATOM 683 C CA . GLU A 1 95 ? 16.547 11.586 9.742 1 90.62 95 GLU A CA 1
ATOM 684 C C . GLU A 1 95 ? 15.219 10.852 9.602 1 90.62 95 GLU A C 1
ATOM 686 O O . GLU A 1 95 ? 14.195 11.312 10.125 1 90.62 95 GLU A O 1
ATOM 691 N N . VAL A 1 96 ? 15.258 9.781 8.914 1 94.19 96 VAL A N 1
ATOM 692 C CA . VAL A 1 96 ? 14.055 8.984 8.719 1 94.19 96 VAL A CA 1
ATOM 693 C C . VAL A 1 96 ? 13.836 8.07 9.922 1 94.19 96 VAL A C 1
ATOM 695 O O . VAL A 1 96 ? 14.75 7.34 10.328 1 94.19 96 VAL A O 1
ATOM 698 N N . LEU A 1 97 ? 12.656 8.148 10.477 1 94.88 97 LEU A N 1
ATOM 699 C CA . LEU A 1 97 ? 12.258 7.297 11.586 1 94.88 97 LEU A CA 1
ATOM 700 C C . LEU A 1 97 ? 11.289 6.211 11.125 1 94.88 97 LEU A C 1
ATOM 702 O O . LEU A 1 97 ? 10.453 6.453 10.25 1 94.88 97 LEU A O 1
ATOM 706 N N . THR A 1 98 ? 11.492 4.992 11.734 1 94.38 98 THR A N 1
ATOM 707 C CA . THR A 1 98 ? 10.602 3.898 11.367 1 94.38 98 THR A CA 1
ATOM 708 C C . THR A 1 98 ? 10.016 3.238 12.617 1 94.38 98 THR A C 1
ATOM 710 O O . THR A 1 98 ? 9.023 2.508 12.523 1 94.38 98 THR A O 1
ATOM 713 N N . ASP A 1 99 ? 10.594 3.598 13.766 1 94.38 99 ASP A N 1
ATOM 714 C CA . ASP A 1 99 ? 10.188 2.957 15.016 1 94.38 99 ASP A CA 1
ATOM 715 C C . ASP A 1 99 ? 9.305 3.883 15.844 1 94.38 99 ASP A C 1
ATOM 717 O O . ASP A 1 99 ? 9.805 4.77 16.547 1 94.38 99 ASP A O 1
ATOM 721 N N . VAL A 1 100 ? 8.125 3.504 15.891 1 93.56 100 VAL A N 1
ATOM 722 C CA . VAL A 1 100 ? 7.125 4.352 16.531 1 93.56 100 VAL A CA 1
ATOM 723 C C . VAL A 1 100 ? 7.297 4.289 18.047 1 93.56 100 VAL A C 1
ATOM 725 O O . VAL A 1 100 ? 6.836 5.18 18.766 1 93.56 100 VAL A O 1
ATOM 728 N N . SER A 1 101 ? 7.969 3.35 18.516 1 93 101 SER A N 1
ATOM 729 C CA . SER A 1 101 ? 8.164 3.217 19.953 1 93 101 SER A CA 1
ATOM 730 C C . SER A 1 101 ? 9.172 4.238 20.469 1 93 101 SER A C 1
ATOM 732 O O . SER A 1 101 ? 9.281 4.453 21.688 1 93 101 SER A O 1
ATOM 734 N N . LYS A 1 102 ? 9.867 4.957 19.594 1 92.81 102 LYS A N 1
ATOM 735 C CA . LYS A 1 102 ? 10.945 5.863 20 1 92.81 102 LYS A CA 1
ATOM 736 C C . LYS A 1 102 ? 10.484 7.316 19.953 1 92.81 102 LYS A C 1
ATOM 738 O O . LYS A 1 102 ? 11.289 8.234 20.109 1 92.81 102 LYS A O 1
ATOM 743 N N . ILE A 1 103 ? 9.242 7.5 19.672 1 95.56 103 ILE A N 1
ATOM 744 C CA . ILE A 1 103 ? 8.703 8.859 19.641 1 95.56 103 ILE A CA 1
ATOM 745 C C . ILE A 1 103 ? 7.762 9.07 20.812 1 95.56 103 ILE A C 1
ATOM 747 O O . ILE A 1 103 ? 7.438 8.133 21.547 1 95.56 103 ILE A O 1
ATOM 751 N N . PRO A 1 104 ? 7.371 10.312 21.078 1 97.62 104 PRO A N 1
ATOM 752 C CA . PRO A 1 104 ? 6.508 10.57 22.219 1 97.62 104 PRO A CA 1
ATOM 753 C C . PRO A 1 104 ? 5.246 9.719 22.219 1 97.62 104 PRO A C 1
ATOM 755 O O . PRO A 1 104 ? 4.656 9.484 21.156 1 97.62 104 PRO A O 1
ATOM 758 N N . VAL A 1 105 ? 4.863 9.273 23.328 1 98.25 105 VAL A N 1
ATOM 759 C CA . VAL A 1 105 ? 3.76 8.336 23.531 1 98.25 105 VAL A CA 1
ATOM 760 C C . VAL A 1 105 ? 2.488 8.906 22.891 1 98.25 105 VAL A C 1
ATOM 762 O O . VAL A 1 105 ? 1.751 8.188 22.219 1 98.25 105 VAL A O 1
ATOM 765 N N . PRO A 1 106 ? 2.186 10.25 23.078 1 98.44 106 PRO A N 1
ATOM 766 C CA . PRO A 1 106 ? 0.955 10.773 22.484 1 98.44 106 PRO A CA 1
ATOM 767 C C . PRO A 1 106 ? 0.946 10.68 20.953 1 98.44 106 PRO A C 1
ATOM 769 O O . PRO A 1 106 ? -0.113 10.492 20.359 1 98.44 106 PRO A O 1
ATOM 772 N N . VAL A 1 107 ? 2.113 10.82 20.359 1 98.69 107 VAL A N 1
ATOM 773 C CA . VAL A 1 107 ? 2.215 10.711 18.906 1 98.69 107 VAL A CA 1
ATOM 774 C C . VAL A 1 107 ? 1.962 9.273 18.469 1 98.69 107 VAL A C 1
ATOM 776 O O . VAL A 1 107 ? 1.178 9.023 17.547 1 98.69 107 VAL A O 1
ATOM 779 N N . ALA A 1 108 ? 2.629 8.352 19.156 1 98.56 108 ALA A N 1
ATOM 780 C CA . ALA A 1 108 ? 2.455 6.93 18.859 1 98.56 108 ALA A CA 1
ATOM 781 C C . ALA A 1 108 ? 0.999 6.508 19.031 1 98.56 108 ALA A C 1
ATOM 783 O O . ALA A 1 108 ? 0.471 5.734 18.219 1 98.56 108 ALA A O 1
ATOM 784 N N . ARG A 1 109 ? 0.402 7.043 20.031 1 98.56 109 ARG A N 1
ATOM 785 C CA . ARG A 1 109 ? -0.987 6.703 20.312 1 98.56 109 ARG A CA 1
ATOM 786 C C . ARG A 1 109 ? -1.915 7.223 19.219 1 98.56 109 ARG A C 1
ATOM 788 O O . ARG A 1 109 ? -2.801 6.504 18.75 1 98.56 109 ARG A O 1
ATOM 795 N N . MET A 1 110 ? -1.759 8.484 18.828 1 98.75 110 MET A N 1
ATOM 796 C CA . MET A 1 110 ? -2.59 9.039 17.766 1 98.75 110 MET A CA 1
ATOM 797 C C . MET A 1 110 ? -2.396 8.258 16.469 1 98.75 110 MET A C 1
ATOM 799 O O . MET A 1 110 ? -3.363 7.977 15.758 1 98.75 110 MET A O 1
ATOM 803 N N . ARG A 1 111 ? -1.162 7.887 16.156 1 98.81 111 ARG A N 1
ATOM 804 C CA . ARG A 1 111 ? -0.914 7.07 14.969 1 98.81 111 ARG A CA 1
ATOM 805 C C . ARG A 1 111 ? -1.692 5.762 15.031 1 98.81 111 ARG A C 1
ATOM 807 O O . ARG A 1 111 ? -2.316 5.355 14.047 1 98.81 111 ARG A O 1
ATOM 814 N N . GLU A 1 112 ? -1.64 5.145 16.156 1 98.62 112 GLU A N 1
ATOM 815 C CA . GLU A 1 112 ? -2.34 3.877 16.344 1 98.62 112 GLU A CA 1
ATOM 816 C C . GLU A 1 112 ? -3.844 4.043 16.156 1 98.62 112 GLU A C 1
ATOM 818 O O . GLU A 1 112 ? -4.484 3.221 15.5 1 98.62 112 GLU A O 1
ATOM 823 N N . LEU A 1 113 ? -4.398 5.09 16.719 1 98.88 113 LEU A N 1
ATOM 824 C CA . LEU A 1 113 ? -5.824 5.355 16.594 1 98.88 113 LEU A CA 1
ATOM 825 C C . LEU A 1 113 ? -6.215 5.598 15.148 1 98.88 113 LEU A C 1
ATOM 827 O O . LEU A 1 113 ? -7.242 5.098 14.68 1 98.88 113 LEU A O 1
ATOM 831 N N . ILE A 1 114 ? -5.367 6.316 14.422 1 98.88 114 ILE A N 1
ATOM 832 C CA . ILE A 1 114 ? -5.617 6.605 13.016 1 98.88 114 ILE A CA 1
ATOM 833 C C . ILE A 1 114 ? -5.578 5.312 12.203 1 98.88 114 ILE A C 1
ATOM 835 O O . ILE A 1 114 ? -6.477 5.047 11.406 1 98.88 114 ILE A O 1
ATOM 839 N N . VAL A 1 115 ? -4.566 4.5 12.461 1 98.88 115 VAL A N 1
ATOM 840 C CA . VAL A 1 115 ? -4.367 3.254 11.727 1 98.88 115 VAL A CA 1
ATOM 841 C C . VAL A 1 115 ? -5.539 2.309 11.992 1 98.88 115 VAL A C 1
ATOM 843 O O . VAL A 1 115 ? -6.082 1.712 11.055 1 98.88 115 VAL A O 1
ATOM 846 N N . GLU A 1 116 ? -5.949 2.24 13.219 1 98.81 116 GLU A N 1
ATOM 847 C CA . GLU A 1 116 ? -7.059 1.363 13.57 1 98.81 116 GLU A CA 1
ATOM 848 C C . GLU A 1 116 ? -8.359 1.836 12.93 1 98.81 116 GLU A C 1
ATOM 850 O O . GLU A 1 116 ? -9.133 1.027 12.398 1 98.81 116 GLU A O 1
ATOM 855 N N . ALA A 1 117 ? -8.625 3.09 13.008 1 98.88 117 ALA A N 1
ATOM 856 C CA . ALA A 1 117 ? -9.828 3.645 12.398 1 98.88 117 ALA A CA 1
ATOM 857 C C . ALA A 1 117 ? -9.844 3.416 10.891 1 98.88 117 ALA A C 1
ATOM 859 O O . ALA A 1 117 ? -10.844 2.967 10.336 1 98.88 117 ALA A O 1
ATOM 860 N N . ALA A 1 118 ? -8.719 3.66 10.273 1 98.88 118 ALA A N 1
ATOM 861 C CA . ALA A 1 118 ? -8.633 3.502 8.82 1 98.88 118 ALA A CA 1
ATOM 862 C C . ALA A 1 118 ? -8.812 2.043 8.414 1 98.88 118 ALA A C 1
ATOM 864 O O . ALA A 1 118 ? -9.516 1.744 7.453 1 98.88 118 ALA A O 1
ATOM 865 N N . ALA A 1 119 ? -8.234 1.164 9.156 1 98.75 119 ALA A N 1
ATOM 866 C CA . ALA A 1 119 ? -8.266 -0.26 8.836 1 98.75 119 ALA A CA 1
ATOM 867 C C . ALA A 1 119 ? -9.68 -0.819 8.969 1 98.75 119 ALA A C 1
ATOM 869 O O . ALA A 1 119 ? -10 -1.859 8.383 1 98.75 119 ALA A O 1
ATOM 870 N N . SER A 1 120 ? -10.516 -0.12 9.664 1 98.75 120 SER A N 1
ATOM 871 C CA . SER A 1 120 ? -11.867 -0.604 9.906 1 98.75 120 SER A CA 1
ATOM 872 C C . SER A 1 120 ? -12.734 -0.476 8.656 1 98.75 120 SER A C 1
ATOM 874 O O . SER A 1 120 ? -13.758 -1.148 8.531 1 98.75 120 SER A O 1
ATOM 876 N N . GLY A 1 121 ? -12.383 0.51 7.82 1 98.81 121 GLY A N 1
ATOM 877 C CA . GLY A 1 121 ? -13.203 0.801 6.652 1 98.81 121 GLY A CA 1
ATOM 878 C C . GLY A 1 121 ? -14.414 1.657 6.973 1 98.81 121 GLY A C 1
ATOM 879 O O . GLY A 1 121 ? -15.25 1.91 6.098 1 98.81 121 GLY A O 1
ATOM 880 N N . ASP A 1 122 ? -14.539 2.051 8.227 1 98.75 122 ASP A N 1
ATOM 881 C CA . ASP A 1 122 ? -15.602 2.959 8.648 1 98.75 122 ASP A CA 1
ATOM 882 C C . ASP A 1 122 ? -15.062 4.371 8.859 1 98.75 122 ASP A C 1
ATOM 884 O O . ASP A 1 122 ? -14.5 4.676 9.914 1 98.75 122 ASP A O 1
ATOM 888 N N . ILE A 1 123 ? -15.391 5.234 7.898 1 98.5 123 ILE A N 1
ATOM 889 C CA . ILE A 1 123 ? -14.781 6.559 7.891 1 98.5 123 ILE A CA 1
ATOM 890 C C . ILE A 1 123 ? -15.258 7.355 9.102 1 98.5 123 ILE A C 1
ATOM 892 O O . ILE A 1 123 ? -14.578 8.273 9.562 1 98.5 123 ILE A O 1
ATOM 896 N N . GLU A 1 124 ? -16.391 7.008 9.672 1 98.56 124 GLU A N 1
ATOM 897 C CA . GLU A 1 124 ? -16.938 7.734 10.82 1 98.56 124 GLU A CA 1
ATOM 898 C C . GLU A 1 124 ? -16.062 7.523 12.062 1 98.56 124 GLU A C 1
ATOM 900 O O . GLU A 1 124 ? -16.141 8.305 13.008 1 98.56 124 GLU A O 1
ATOM 905 N N . ARG A 1 125 ? -15.25 6.551 12.047 1 98.69 125 ARG A N 1
ATOM 906 C CA . ARG A 1 125 ? -14.367 6.273 13.18 1 98.69 125 ARG A CA 1
ATOM 907 C C . ARG A 1 125 ? -13.258 7.312 13.273 1 98.69 125 ARG A C 1
ATOM 909 O O . ARG A 1 125 ? -12.586 7.418 14.305 1 98.69 125 ARG A O 1
ATOM 916 N N . LEU A 1 126 ? -13.148 8.125 12.242 1 98.5 126 LEU A N 1
ATOM 917 C CA . LEU A 1 126 ? -12.156 9.195 12.281 1 98.5 126 LEU A CA 1
ATOM 918 C C . LEU A 1 126 ? -12.703 10.414 13.016 1 98.5 126 LEU A C 1
ATOM 920 O O . LEU A 1 126 ? -11.938 11.273 13.453 1 98.5 126 LEU A O 1
ATOM 924 N N . ARG A 1 127 ? -13.977 10.539 13.125 1 97.44 127 ARG A N 1
ATOM 925 C CA . ARG A 1 127 ? -14.617 11.75 13.617 1 97.44 127 ARG A CA 1
ATOM 926 C C . ARG A 1 127 ? -14.047 12.156 14.977 1 97.44 127 ARG A C 1
ATOM 928 O O . ARG A 1 127 ? -13.633 13.305 15.164 1 97.44 127 ARG A O 1
ATOM 935 N N . PRO A 1 128 ? -13.938 11.266 15.938 1 97.44 128 PRO A N 1
ATOM 936 C CA . PRO A 1 128 ? -13.438 11.688 17.25 1 97.44 128 PRO A CA 1
ATOM 937 C C . PRO A 1 128 ? -11.969 12.094 17.219 1 97.44 128 PRO A C 1
ATOM 939 O O . PRO A 1 128 ? -11.477 12.727 18.156 1 97.44 128 PRO A O 1
ATOM 942 N N . LEU A 1 129 ? -11.25 11.719 16.156 1 98.38 129 LEU A N 1
ATOM 943 C CA . LEU A 1 129 ? -9.812 11.977 16.078 1 98.38 129 LEU A CA 1
ATOM 944 C C . LEU A 1 129 ? -9.531 13.32 15.43 1 98.38 129 LEU A C 1
ATOM 946 O O . LEU A 1 129 ? -8.43 13.859 15.555 1 98.38 129 LEU A O 1
ATOM 950 N N . LEU A 1 130 ? -10.445 13.875 14.664 1 95.75 130 LEU A N 1
ATOM 951 C CA . LEU A 1 130 ? -10.234 15.055 13.828 1 95.75 130 LEU A CA 1
ATOM 952 C C . LEU A 1 130 ? -10.328 16.328 14.656 1 95.75 130 LEU A C 1
ATOM 954 O O . LEU A 1 130 ? -9.922 17.406 14.195 1 95.75 130 LEU A O 1
ATOM 958 N N . GLY A 1 131 ? -10.727 16.219 15.805 1 88.44 131 GLY A N 1
ATOM 959 C CA . GLY A 1 131 ? -10.844 17.391 16.641 1 88.44 131 GLY A CA 1
ATOM 960 C C . GLY A 1 131 ? -11.914 18.359 16.172 1 88.44 131 GLY A C 1
ATOM 961 O O . GLY A 1 131 ? -12.727 18.016 15.305 1 88.44 131 GLY A O 1
ATOM 962 N N . LYS A 1 132 ? -11.984 19.5 16.922 1 87.19 132 LYS A N 1
ATOM 963 C CA . LYS A 1 132 ? -12.938 20.562 16.609 1 87.19 132 LYS A CA 1
ATOM 964 C C . LYS A 1 132 ? -12.312 21.938 16.797 1 87.19 132 LYS A C 1
ATOM 966 O O . LYS A 1 132 ? -11.281 22.078 17.453 1 87.19 132 LYS A O 1
ATOM 971 N N . GLY A 1 133 ? -12.883 22.859 16.109 1 86.94 133 GLY A N 1
ATOM 972 C CA . GLY A 1 133 ? -12.453 24.234 16.297 1 86.94 133 GLY A CA 1
ATOM 973 C C . GLY A 1 133 ? -11.016 24.469 15.875 1 86.94 133 GLY A C 1
ATOM 974 O O . GLY A 1 133 ? -10.602 24.031 14.797 1 86.94 133 GLY A O 1
ATOM 975 N N . PRO A 1 134 ? -10.25 25.156 16.672 1 87.12 134 PRO A N 1
ATOM 976 C CA . PRO A 1 134 ? -8.875 25.531 16.312 1 87.12 134 PRO A CA 1
ATOM 977 C C . PRO A 1 134 ? -7.938 24.328 16.234 1 87.12 134 PRO A C 1
ATOM 979 O O . PRO A 1 134 ? -6.863 24.422 15.633 1 87.12 134 PRO A O 1
ATOM 982 N N . THR A 1 135 ? -8.312 23.234 16.797 1 88.19 135 THR A N 1
ATOM 983 C CA . THR A 1 135 ? -7.449 22.062 16.812 1 88.19 135 THR A CA 1
ATOM 984 C C . THR A 1 135 ? -7.918 21.031 15.781 1 88.19 135 THR A C 1
ATOM 986 O O . THR A 1 135 ? -7.398 19.906 15.734 1 88.19 135 THR A O 1
ATOM 989 N N . GLN A 1 136 ? -8.859 21.422 14.992 1 92.62 136 GLN A N 1
ATOM 990 C CA . GLN A 1 136 ? -9.367 20.5 13.992 1 92.62 136 GLN A CA 1
ATOM 991 C C . GLN A 1 136 ? -8.289 20.141 12.969 1 92.62 136 GLN A C 1
ATOM 993 O O . GLN A 1 136 ? -7.547 21.016 12.516 1 92.62 136 GLN A O 1
ATOM 998 N N . THR A 1 137 ? -8.195 18.891 12.617 1 95.5 137 THR A N 1
ATOM 999 C CA . THR A 1 137 ? -7.273 18.422 11.594 1 95.5 137 THR A CA 1
ATOM 1000 C C . THR A 1 137 ? -7.547 19.109 10.258 1 95.5 137 THR A C 1
ATOM 1002 O O . THR A 1 137 ? -8.695 19.203 9.828 1 95.5 137 THR A O 1
ATOM 1005 N N . GLN A 1 138 ? -6.504 19.656 9.734 1 92.75 138 GLN A N 1
ATOM 1006 C CA . GLN A 1 138 ? -6.625 20.219 8.398 1 92.75 138 GLN A CA 1
ATOM 1007 C C . GLN A 1 138 ? -6.738 19.109 7.344 1 92.75 138 GLN A C 1
ATOM 1009 O O . GLN A 1 138 ? -5.871 18.25 7.258 1 92.75 138 GLN A O 1
ATOM 1014 N N . VAL A 1 139 ? -7.793 19.094 6.605 1 92.38 139 VAL A N 1
ATOM 1015 C CA . VAL A 1 139 ? -7.977 18.141 5.516 1 92.38 139 VAL A CA 1
ATOM 1016 C C . VAL A 1 139 ? -8.008 18.875 4.18 1 92.38 139 VAL A C 1
ATOM 1018 O O . VAL A 1 139 ? -8.414 20.031 4.117 1 92.38 139 VAL A O 1
ATOM 1021 N N . THR A 1 140 ? -7.344 18.266 3.08 1 82.25 140 THR A N 1
ATOM 1022 C CA . THR A 1 140 ? -7.359 18.891 1.763 1 8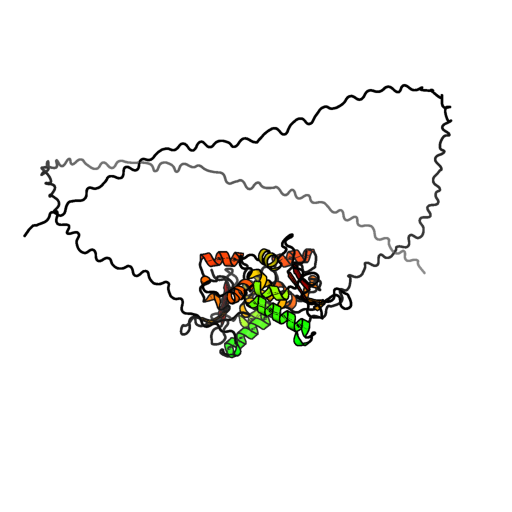2.25 140 THR A CA 1
ATOM 1023 C C . THR A 1 140 ? -8.773 19.328 1.385 1 82.25 140 THR A C 1
ATOM 1025 O O . THR A 1 140 ? -9.719 18.531 1.499 1 82.25 140 THR A O 1
ATOM 1028 N N . ALA A 1 141 ? -8.953 20.719 1.537 1 61.88 141 ALA A N 1
ATOM 1029 C CA . ALA A 1 141 ? -10.227 21.438 1.467 1 61.88 141 ALA A CA 1
ATOM 1030 C C . ALA A 1 141 ? -10.922 21.188 0.134 1 61.88 141 ALA A C 1
ATOM 1032 O O . ALA A 1 141 ? -10.297 21.266 -0.927 1 61.88 141 ALA A O 1
ATOM 1033 N N . THR A 1 142 ? -11.75 20.125 0.022 1 58.47 142 THR A N 1
ATOM 1034 C CA . THR A 1 142 ? -12.758 20.609 -0.907 1 58.47 142 THR A CA 1
ATOM 1035 C C . THR A 1 142 ? -13.5 21.812 -0.318 1 58.47 142 THR A C 1
ATOM 1037 O O . THR A 1 142 ? -13.789 21.844 0.879 1 58.47 142 THR A O 1
ATOM 1040 N N . ALA A 1 143 ? -13.258 22.969 -0.648 1 54.84 143 ALA A N 1
ATOM 1041 C CA . ALA A 1 143 ? -13.945 24.203 -0.304 1 54.84 143 ALA A CA 1
ATOM 1042 C C . ALA A 1 143 ? -15.383 23.922 0.126 1 54.84 143 ALA A C 1
ATOM 1044 O O . ALA A 1 143 ? -16.109 23.188 -0.546 1 54.84 143 ALA A O 1
ATOM 1045 N N . GLY A 1 144 ? -15.688 24.359 1.379 1 59.53 144 GLY A N 1
ATOM 1046 C CA . GLY A 1 144 ? -17.078 24.594 1.731 1 59.53 144 GLY A CA 1
ATOM 1047 C C . GLY A 1 144 ? -17.609 23.562 2.709 1 59.53 144 GLY A C 1
ATOM 1048 O O . GLY A 1 144 ? -18.734 23.688 3.205 1 59.53 144 GLY A O 1
ATOM 1049 N N . GLU A 1 145 ? -16.953 22.344 2.779 1 64.56 145 GLU A N 1
ATOM 1050 C CA . GLU A 1 145 ? -17.656 21.391 3.635 1 64.56 145 GLU A CA 1
ATOM 1051 C C . GLU A 1 145 ? -17.297 21.609 5.105 1 64.56 145 GLU A C 1
ATOM 1053 O O . GLU A 1 145 ? -16.125 21.609 5.469 1 64.56 145 GLU A O 1
ATOM 1058 N N . ASP A 1 146 ? -18.266 21.953 5.914 1 78.56 146 ASP A N 1
ATOM 1059 C CA . ASP A 1 146 ? -18.094 22.188 7.344 1 78.56 146 ASP A CA 1
ATOM 1060 C C . ASP A 1 146 ? -17.828 20.875 8.086 1 78.56 146 ASP A C 1
ATOM 1062 O O . ASP A 1 146 ? -17.125 20.875 9.102 1 78.56 146 ASP A O 1
ATOM 1066 N N . ASP A 1 147 ? -18.297 19.766 7.535 1 89.56 147 ASP A N 1
ATOM 1067 C CA . ASP A 1 147 ? -18.078 18.484 8.188 1 89.56 147 ASP A CA 1
ATOM 1068 C C . ASP A 1 147 ? -16.812 17.812 7.664 1 89.56 147 ASP A C 1
ATOM 1070 O O . ASP A 1 147 ? -16.75 17.406 6.5 1 89.56 147 ASP A O 1
ATOM 1074 N N . PRO A 1 148 ? -15.828 17.625 8.516 1 91.62 148 PRO A N 1
ATOM 1075 C CA . PRO A 1 148 ? -14.562 17.047 8.047 1 91.62 148 PRO A CA 1
ATOM 1076 C C . PRO A 1 148 ? -14.727 15.648 7.473 1 91.62 148 PRO A C 1
ATOM 1078 O O . PRO A 1 148 ? -13.992 15.258 6.559 1 91.62 148 PRO A O 1
ATOM 1081 N N . ILE A 1 149 ? -15.703 14.906 7.93 1 94.94 149 ILE A N 1
ATOM 1082 C CA . ILE A 1 149 ? -15.953 13.562 7.41 1 94.94 149 ILE A CA 1
ATOM 1083 C C . ILE A 1 149 ? -16.484 13.656 5.98 1 94.94 149 ILE A C 1
ATOM 1085 O O . ILE A 1 149 ? -16.062 12.898 5.105 1 94.94 149 ILE A O 1
ATOM 1089 N N . ALA A 1 150 ? -17.359 14.586 5.789 1 92.5 150 ALA A N 1
ATOM 1090 C CA . ALA A 1 150 ? -17.875 14.797 4.438 1 92.5 150 ALA A CA 1
ATOM 1091 C C . ALA A 1 150 ? -16.766 15.242 3.488 1 92.5 150 ALA A C 1
ATOM 1093 O O . ALA A 1 150 ? -16.734 14.82 2.33 1 92.5 150 ALA A O 1
ATOM 1094 N N . ALA A 1 151 ? -15.914 16.062 4.023 1 92 151 ALA A N 1
ATOM 1095 C CA . ALA A 1 151 ? -14.773 16.5 3.223 1 92 151 ALA A CA 1
ATOM 1096 C C . ALA A 1 151 ? -13.891 15.328 2.828 1 92 151 ALA A C 1
ATOM 1098 O O . ALA A 1 151 ? -13.523 15.188 1.659 1 92 151 ALA A O 1
ATOM 1099 N N . LEU A 1 152 ? -13.578 14.469 3.734 1 95.12 152 LEU A N 1
ATOM 1100 C CA . LEU A 1 152 ? -12.742 13.305 3.469 1 95.12 152 LEU A CA 1
ATOM 1101 C C . LEU A 1 152 ? -13.43 12.352 2.496 1 95.12 152 LEU A C 1
ATOM 1103 O O . LEU A 1 152 ? -12.789 11.828 1.577 1 95.12 152 LEU A O 1
ATOM 1107 N N . LYS A 1 153 ? -14.672 12.18 2.666 1 94.5 153 LYS A N 1
ATOM 1108 C CA . LYS A 1 153 ? -15.422 11.305 1.777 1 94.5 153 LYS A CA 1
ATOM 1109 C C . LYS A 1 153 ? -15.414 11.836 0.346 1 94.5 153 LYS A C 1
ATOM 1111 O O . LYS A 1 153 ? -15.367 11.055 -0.609 1 94.5 153 LYS A O 1
ATOM 1116 N N . SER A 1 154 ? -15.445 13.133 0.225 1 92.75 154 SER A N 1
ATOM 1117 C CA . SER A 1 154 ? -15.484 13.75 -1.098 1 92.75 154 SER A CA 1
ATOM 1118 C C . SER A 1 154 ? -14.18 13.523 -1.85 1 92.75 154 SER A C 1
ATOM 1120 O O . SER A 1 154 ? -14.133 13.641 -3.074 1 92.75 154 SER A O 1
ATOM 1122 N N . LEU A 1 155 ? -13.125 13.203 -1.104 1 93.12 155 LEU A N 1
ATOM 1123 C CA . LEU A 1 155 ? -11.82 12.953 -1.703 1 93.12 155 LEU A CA 1
ATOM 1124 C C . LEU A 1 155 ? -11.703 11.5 -2.166 1 93.12 155 LEU A C 1
ATOM 1126 O O . LEU A 1 155 ? -10.781 11.156 -2.912 1 93.12 155 LEU A O 1
ATOM 1130 N N . SER A 1 156 ? -12.602 10.766 -1.721 1 95.69 156 SER A N 1
ATOM 1131 C CA . SER A 1 156 ? -12.578 9.336 -2.016 1 95.69 156 SER A CA 1
ATOM 1132 C C . SER A 1 156 ? -13.227 9.039 -3.365 1 95.69 156 SER A C 1
ATOM 1134 O O . SER A 1 156 ? -14.234 9.641 -3.721 1 95.69 156 SER A O 1
ATOM 1136 N N . GLY A 1 157 ? -12.656 8.148 -4.113 1 96.5 157 GLY A N 1
ATOM 1137 C CA . GLY A 1 157 ? -13.227 7.75 -5.391 1 96.5 157 GLY A CA 1
ATOM 1138 C C . GLY A 1 157 ? -14.461 6.883 -5.242 1 96.5 157 GLY A C 1
ATOM 1139 O O . GLY A 1 157 ? -15.234 6.719 -6.191 1 96.5 157 GLY A O 1
ATOM 1140 N N . ASP A 1 158 ? -14.672 6.305 -4.078 1 97.31 158 ASP A N 1
ATOM 1141 C CA . ASP A 1 158 ? -15.867 5.5 -3.814 1 97.31 158 ASP A CA 1
ATOM 1142 C C . ASP A 1 158 ? -16.844 6.246 -2.914 1 97.31 158 ASP A C 1
ATOM 1144 O O . ASP A 1 158 ? -16.469 7.195 -2.225 1 97.31 158 ASP A O 1
ATOM 1148 N N . GLN A 1 159 ? -18 5.75 -2.799 1 94.94 159 GLN A N 1
ATOM 1149 C CA . GLN A 1 159 ? -19.062 6.469 -2.117 1 94.94 159 GLN A CA 1
ATOM 1150 C C . GLN A 1 159 ? -18.953 6.332 -0.602 1 94.94 159 GLN A C 1
ATOM 1152 O O . GLN A 1 159 ? -19.391 7.207 0.143 1 94.94 159 GLN A O 1
ATOM 1157 N N . ASP A 1 160 ? -18.312 5.328 -0.13 1 97.44 160 ASP A N 1
ATOM 1158 C CA . ASP A 1 160 ? -18.312 5.043 1.301 1 97.44 160 ASP A CA 1
ATOM 1159 C C . ASP A 1 160 ? -17.047 5.594 1.968 1 97.44 160 ASP A C 1
ATOM 1161 O O . ASP A 1 160 ? -16.891 5.496 3.188 1 97.44 160 ASP A O 1
ATOM 1165 N N . GLY A 1 161 ? -16.109 6.121 1.217 1 98 161 GLY A N 1
ATOM 1166 C CA . GLY A 1 161 ? -14.898 6.707 1.766 1 98 161 GLY A CA 1
ATOM 1167 C C . GLY A 1 161 ? -13.836 5.676 2.09 1 98 161 GLY A C 1
ATOM 1168 O O . GLY A 1 161 ? -12.945 5.934 2.898 1 98 161 GLY A O 1
ATOM 1169 N N . ILE A 1 162 ? -13.898 4.527 1.494 1 98.75 162 ILE A N 1
ATOM 1170 C CA . ILE A 1 162 ? -12.977 3.453 1.857 1 98.75 162 ILE A CA 1
ATOM 1171 C C . ILE A 1 162 ? -11.625 3.688 1.194 1 98.75 162 ILE A C 1
ATOM 1173 O O . ILE A 1 162 ? -10.578 3.385 1.777 1 98.75 162 ILE A O 1
ATOM 1177 N N . GLU A 1 163 ? -11.633 4.246 -0.013 1 98.5 163 GLU A N 1
ATOM 1178 C CA . GLU A 1 163 ? -10.367 4.492 -0.704 1 98.5 163 GLU A CA 1
ATOM 1179 C C . GLU A 1 163 ? -9.5 5.48 0.068 1 98.5 163 GLU A C 1
ATOM 1181 O O . GLU A 1 163 ? -8.289 5.285 0.195 1 98.5 163 GLU A O 1
ATOM 1186 N N . ILE A 1 164 ? -10.109 6.57 0.558 1 97.94 164 ILE A N 1
ATOM 1187 C CA . ILE A 1 164 ? -9.328 7.566 1.279 1 97.94 164 ILE A CA 1
ATOM 1188 C C . ILE A 1 164 ? -8.789 6.957 2.574 1 97.94 164 ILE A C 1
ATOM 1190 O O . ILE A 1 164 ? -7.688 7.301 3.016 1 97.94 164 ILE A O 1
ATOM 1194 N N . LEU A 1 165 ? -9.516 5.992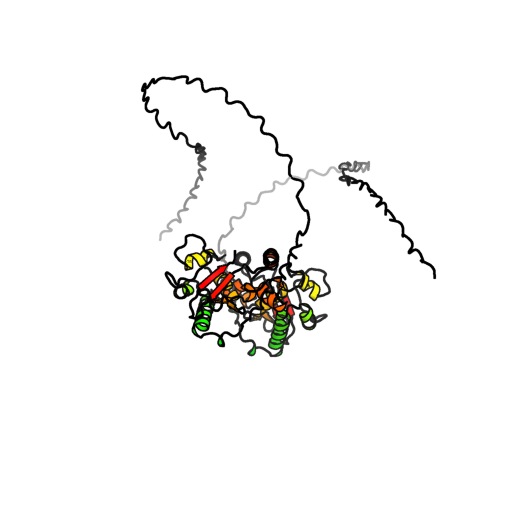 3.193 1 98.81 165 LEU A N 1
ATOM 1195 C CA . LEU A 1 165 ? -9.016 5.273 4.363 1 98.81 165 LEU A CA 1
ATOM 1196 C C . LEU A 1 165 ? -7.828 4.395 3.994 1 98.81 165 LEU A C 1
ATOM 1198 O O . LEU A 1 165 ? -6.867 4.293 4.758 1 98.81 165 LEU A O 1
ATOM 1202 N N . ALA A 1 166 ? -7.879 3.785 2.836 1 98.81 166 ALA A N 1
ATOM 1203 C CA . ALA A 1 166 ? -6.762 2.98 2.352 1 98.81 166 ALA A CA 1
ATOM 1204 C C . ALA A 1 166 ? -5.527 3.846 2.109 1 98.81 166 ALA A C 1
ATOM 1206 O O . ALA A 1 166 ? -4.414 3.469 2.48 1 98.81 166 ALA A O 1
ATOM 1207 N N . ILE A 1 167 ? -5.715 4.977 1.506 1 98.44 167 ILE A N 1
ATOM 1208 C CA . ILE A 1 167 ? -4.621 5.914 1.268 1 98.44 167 ILE A CA 1
ATOM 1209 C C . ILE A 1 167 ? -4.008 6.344 2.6 1 98.44 167 ILE A C 1
ATOM 1211 O O . ILE A 1 167 ? -2.785 6.363 2.75 1 98.44 167 ILE A O 1
ATOM 1215 N N . LEU A 1 168 ? -4.902 6.699 3.512 1 98.56 168 LEU A N 1
ATOM 1216 C CA . LEU A 1 168 ? -4.441 7.082 4.844 1 98.56 168 LEU A CA 1
ATOM 1217 C C . LEU A 1 168 ? -3.596 5.977 5.465 1 98.56 168 LEU A C 1
ATOM 1219 O O . LEU A 1 168 ? -2.518 6.246 6 1 98.56 168 LEU A O 1
ATOM 1223 N N . LEU A 1 169 ? -4.039 4.766 5.352 1 98.75 169 LEU A N 1
ATOM 1224 C CA . LEU A 1 169 ? -3.322 3.621 5.902 1 98.75 169 LEU A CA 1
ATOM 1225 C C . LEU A 1 169 ? -1.974 3.445 5.211 1 98.75 169 LEU A C 1
ATOM 1227 O O . LEU A 1 169 ? -0.965 3.182 5.871 1 98.75 169 LEU A O 1
ATOM 1231 N N . ASP A 1 170 ? -1.923 3.586 3.961 1 98.56 170 ASP A N 1
ATOM 1232 C CA . ASP A 1 170 ? -0.674 3.451 3.219 1 98.56 170 ASP A CA 1
ATOM 1233 C C . ASP A 1 170 ? 0.319 4.543 3.611 1 98.56 170 ASP A C 1
ATOM 1235 O O . ASP A 1 170 ? 1.503 4.27 3.818 1 98.56 170 ASP A O 1
ATOM 1239 N N . VAL A 1 171 ? -0.177 5.734 3.711 1 98.56 171 VAL A N 1
ATOM 1240 C CA . VAL A 1 171 ? 0.67 6.844 4.137 1 98.56 171 VAL A CA 1
ATOM 1241 C C . VAL A 1 171 ? 1.246 6.551 5.52 1 98.56 171 VAL A C 1
ATOM 1243 O O . VAL A 1 171 ? 2.453 6.68 5.738 1 98.56 171 VAL A O 1
ATOM 1246 N N . MET A 1 172 ? 0.44 6.062 6.406 1 98.62 172 MET A N 1
ATOM 1247 C CA . MET A 1 172 ? 0.835 5.852 7.793 1 98.62 172 MET A CA 1
ATOM 1248 C C . MET A 1 172 ? 1.735 4.625 7.926 1 98.62 172 MET A C 1
ATOM 1250 O O . MET A 1 172 ? 2.357 4.418 8.969 1 98.62 172 MET A O 1
ATOM 1254 N N . SER A 1 173 ? 1.791 3.834 6.852 1 97.19 173 SER A N 1
ATOM 1255 C CA . SER A 1 173 ? 2.609 2.625 6.883 1 97.19 173 SER A CA 1
ATOM 1256 C C . SER A 1 173 ? 4.055 2.926 6.5 1 97.19 173 SER A C 1
ATOM 1258 O O . SER A 1 173 ? 4.914 2.045 6.562 1 97.19 173 SER A O 1
ATOM 1260 N N . THR A 1 174 ? 4.363 4.133 6.137 1 97.81 174 THR A N 1
ATOM 1261 C CA . THR A 1 174 ? 5.715 4.531 5.75 1 97.81 174 THR A CA 1
ATOM 1262 C C . THR A 1 174 ? 6.496 5.035 6.961 1 97.81 174 THR A C 1
ATOM 1264 O O . THR A 1 174 ? 5.938 5.184 8.047 1 97.81 174 THR A O 1
ATOM 1267 N N . GLY A 1 175 ? 7.801 5.223 6.707 1 97.81 175 GLY A N 1
ATOM 1268 C CA . GLY A 1 175 ? 8.578 5.969 7.684 1 97.81 175 GLY A CA 1
ATOM 1269 C C . GLY A 1 175 ? 8.164 7.426 7.789 1 97.81 175 GLY A C 1
ATOM 1270 O O . GLY A 1 175 ? 7.336 7.898 7.004 1 97.81 175 GLY A O 1
ATOM 1271 N N . PHE A 1 176 ? 8.727 8.086 8.789 1 98.12 176 PHE A N 1
ATOM 1272 C CA . PHE A 1 176 ? 8.32 9.453 9.094 1 98.12 176 PHE A CA 1
ATOM 1273 C C . PHE A 1 176 ? 9.516 10.281 9.555 1 98.12 176 PHE A C 1
ATOM 1275 O O . PHE A 1 176 ? 10.602 9.742 9.773 1 98.12 176 PHE A O 1
ATOM 1282 N N . VAL A 1 177 ? 9.273 11.617 9.633 1 97.56 177 VAL A N 1
ATOM 1283 C CA . VAL A 1 177 ? 10.312 12.539 10.094 1 97.56 177 VAL A CA 1
ATOM 1284 C C . VAL A 1 177 ? 9.711 13.57 11.039 1 97.56 177 VAL A C 1
ATOM 1286 O O . VAL A 1 177 ? 8.5 13.797 11.031 1 97.56 177 VAL A O 1
ATOM 1289 N N . LEU A 1 178 ? 10.562 14.078 11.898 1 97.06 178 LEU A N 1
ATOM 1290 C CA . LEU A 1 178 ? 10.18 15.281 12.641 1 97.06 178 LEU A CA 1
ATOM 1291 C C . LEU A 1 178 ? 10.5 16.531 11.836 1 97.06 178 LEU A C 1
ATOM 1293 O O . LEU A 1 178 ? 11.664 16.891 11.656 1 97.06 178 LEU A O 1
ATOM 1297 N N . ALA A 1 179 ? 9.484 17.156 11.375 1 96.19 179 ALA A N 1
ATOM 1298 C CA . ALA A 1 179 ? 9.633 18.359 10.547 1 96.19 179 ALA A CA 1
ATOM 1299 C C . ALA A 1 179 ? 9.477 19.625 11.391 1 96.19 179 ALA A C 1
ATOM 1301 O O . ALA A 1 179 ? 8.781 19.625 12.406 1 96.19 179 ALA A O 1
ATOM 1302 N N . ASP A 1 180 ? 10.211 20.672 10.969 1 95.69 180 ASP A N 1
ATOM 1303 C CA . ASP A 1 180 ? 10.109 22 11.531 1 95.69 180 ASP A CA 1
ATOM 1304 C C . ASP A 1 180 ? 10.414 22 13.031 1 95.69 180 ASP A C 1
ATOM 1306 O O . ASP A 1 180 ? 9.727 22.656 13.812 1 95.69 180 ASP A O 1
ATOM 1310 N N . LYS A 1 181 ? 11.328 21.219 13.438 1 93.62 181 LYS A N 1
ATOM 1311 C CA . LYS A 1 181 ? 11.703 21.062 14.844 1 93.62 181 LYS A CA 1
ATOM 1312 C C . LYS A 1 181 ? 12.008 22.422 15.477 1 93.62 181 LYS A C 1
ATOM 1314 O O . LYS A 1 181 ? 12.758 23.219 14.922 1 93.62 181 LYS A O 1
ATOM 1319 N N . GLY A 1 182 ? 11.398 22.656 16.562 1 94.31 182 GLY A N 1
ATOM 1320 C CA . GLY A 1 182 ? 11.68 23.859 17.312 1 94.31 182 GLY A CA 1
ATOM 1321 C C . GLY A 1 182 ? 10.789 25.031 16.938 1 94.31 182 GLY A C 1
ATOM 1322 O O . GLY A 1 182 ? 10.922 26.125 17.484 1 94.31 182 GLY A O 1
ATOM 1323 N N . THR A 1 183 ? 9.914 24.797 15.945 1 95.88 183 THR A N 1
ATOM 1324 C CA . THR A 1 183 ? 8.984 25.844 15.523 1 95.88 183 THR A CA 1
ATOM 1325 C C . THR A 1 183 ? 7.559 25.484 15.922 1 95.88 183 THR A C 1
ATOM 1327 O O . THR A 1 183 ? 7.281 24.344 16.312 1 95.88 183 THR A O 1
ATOM 1330 N N . PRO A 1 184 ? 6.68 26.469 15.852 1 93.94 184 PRO A N 1
ATOM 1331 C CA . PRO A 1 184 ? 5.273 26.188 16.141 1 93.94 184 PRO A CA 1
ATOM 1332 C C . PRO A 1 184 ? 4.652 25.188 15.156 1 93.94 184 PRO A C 1
ATOM 1334 O O . PRO A 1 184 ? 3.576 24.656 15.422 1 93.94 184 PRO A O 1
ATOM 1337 N N . GLU A 1 185 ? 5.316 24.922 14.078 1 95.31 185 GLU A N 1
ATOM 1338 C CA . GLU A 1 185 ? 4.789 24.047 13.047 1 95.31 185 GLU A CA 1
ATOM 1339 C C . GLU A 1 185 ? 5.355 22.625 13.18 1 95.31 185 GLU A C 1
ATOM 1341 O O . GLU A 1 185 ? 5.133 21.781 12.32 1 95.31 185 GLU A O 1
ATOM 1346 N N . GLU A 1 186 ? 6.031 22.406 14.281 1 97.25 186 GLU A N 1
ATOM 1347 C CA . GLU A 1 186 ? 6.684 21.125 14.508 1 97.25 186 GLU A CA 1
ATOM 1348 C C . GLU A 1 186 ? 5.68 19.969 14.461 1 97.25 186 GLU A C 1
ATOM 1350 O O . GLU A 1 186 ? 4.617 20.047 15.086 1 97.25 186 GLU A O 1
ATOM 1355 N N . ALA A 1 187 ? 6.004 18.906 13.648 1 98.06 187 ALA A N 1
ATOM 1356 C CA . ALA A 1 187 ? 5.129 17.734 13.539 1 98.06 187 ALA A CA 1
ATOM 1357 C C . ALA A 1 187 ? 5.895 16.516 13.023 1 98.06 187 ALA A C 1
ATOM 1359 O O . ALA A 1 187 ? 6.875 16.672 12.297 1 98.06 187 ALA A O 1
ATOM 1360 N N . TYR A 1 188 ? 5.535 15.375 13.508 1 98.31 188 TYR A N 1
ATOM 1361 C CA . TYR A 1 188 ? 5.926 14.141 12.836 1 98.31 188 TYR A CA 1
ATOM 1362 C C . TYR A 1 188 ? 5.129 13.945 11.547 1 98.31 188 TYR A C 1
ATOM 1364 O O . TYR A 1 188 ? 3.896 13.953 11.57 1 98.31 188 TYR A O 1
ATOM 1372 N N . VAL A 1 189 ? 5.871 13.805 10.453 1 98.12 189 VAL A N 1
ATOM 1373 C CA . VAL A 1 189 ? 5.227 13.828 9.148 1 98.12 189 VAL A CA 1
ATOM 1374 C C . VAL A 1 189 ? 5.43 12.484 8.445 1 98.12 189 VAL A C 1
ATOM 1376 O O . VAL A 1 189 ? 6.551 11.969 8.398 1 98.12 189 VAL A O 1
ATOM 1379 N N . TRP A 1 190 ? 4.312 11.938 8.055 1 98.31 190 TRP A N 1
ATOM 1380 C CA . TRP A 1 190 ? 4.266 10.781 7.168 1 98.31 190 TRP A CA 1
ATOM 1381 C C . TRP A 1 190 ? 3.797 11.18 5.773 1 98.31 190 TRP A C 1
ATOM 1383 O O . TRP A 1 190 ? 2.805 11.898 5.629 1 98.31 190 TRP A O 1
ATOM 1393 N N . PRO A 1 191 ? 4.449 10.68 4.715 1 98.31 191 PRO A N 1
ATOM 1394 C CA . PRO A 1 191 ? 5.68 9.891 4.633 1 98.31 191 PRO A CA 1
ATOM 1395 C C . PRO A 1 191 ? 6.938 10.742 4.82 1 98.31 191 PRO A C 1
ATOM 1397 O O . PRO A 1 191 ? 6.891 11.961 4.672 1 98.31 191 PRO A O 1
ATOM 1400 N N . TYR A 1 192 ? 8.055 10.086 5.074 1 97.69 192 TYR A N 1
ATOM 1401 C CA . TYR A 1 192 ? 9.312 10.781 5.332 1 97.69 192 TYR A CA 1
ATOM 1402 C C . TYR A 1 192 ? 9.781 11.539 4.098 1 97.69 192 TYR A C 1
ATOM 1404 O O . TYR A 1 192 ? 10.398 12.602 4.215 1 97.69 192 TYR A O 1
ATOM 1412 N N . PHE A 1 193 ? 9.484 11.102 2.896 1 96.62 193 PHE A N 1
ATOM 1413 C CA . PHE A 1 193 ? 10.039 11.695 1.685 1 96.62 193 PHE A CA 1
ATOM 1414 C C . PHE A 1 193 ? 9.258 12.938 1.28 1 96.62 193 PHE A C 1
ATOM 1416 O O . PHE A 1 193 ? 9.594 13.594 0.296 1 96.62 193 PHE A O 1
ATOM 1423 N N . ALA A 1 194 ? 8.211 13.273 2.047 1 95.62 194 ALA A N 1
ATOM 1424 C CA . ALA A 1 194 ? 7.582 14.578 1.895 1 95.62 194 ALA A CA 1
ATOM 1425 C C . ALA A 1 194 ? 8.539 15.695 2.293 1 95.62 194 ALA A C 1
ATOM 1427 O O . ALA A 1 194 ? 8.328 16.859 1.95 1 95.62 194 ALA A O 1
ATOM 1428 N N . GLU A 1 195 ? 9.586 15.32 3.018 1 94.5 195 GLU A N 1
ATOM 1429 C CA . GLU A 1 195 ? 10.539 16.297 3.531 1 94.5 195 GLU A CA 1
ATOM 1430 C C . GLU A 1 195 ? 11.906 16.141 2.867 1 94.5 195 GLU A C 1
ATOM 1432 O O . GLU A 1 195 ? 12.914 16.609 3.393 1 94.5 195 GLU A O 1
ATOM 1437 N N . LYS A 1 196 ? 11.922 15.375 1.748 1 92.81 196 LYS A N 1
ATOM 1438 C CA . LYS A 1 196 ? 13.148 15.133 0.991 1 92.81 196 LYS A CA 1
ATOM 1439 C C . LYS A 1 196 ? 12.977 15.539 -0.471 1 92.81 196 LYS A C 1
ATOM 1441 O O . LYS A 1 196 ? 11.891 15.422 -1.032 1 92.81 196 LYS A O 1
ATOM 1446 N N . PRO A 1 197 ? 14.125 16.094 -1.049 1 94.06 197 PRO A N 1
ATOM 1447 C CA . PRO A 1 197 ? 14.055 16.172 -2.51 1 94.06 197 PRO A CA 1
ATOM 1448 C C . PRO A 1 197 ? 13.883 14.812 -3.172 1 94.06 197 PRO A C 1
ATOM 1450 O O . PRO A 1 197 ? 14.555 13.852 -2.799 1 94.06 197 PRO A O 1
ATOM 1453 N N . LEU A 1 198 ? 13.062 14.75 -4.156 1 95.31 198 LEU A N 1
ATOM 1454 C CA . LEU A 1 198 ? 12.766 13.477 -4.805 1 95.31 198 LEU A CA 1
ATOM 1455 C C . LEU A 1 198 ? 14.016 12.891 -5.457 1 95.31 198 LEU A C 1
ATOM 1457 O O . LEU A 1 198 ? 14.195 11.672 -5.5 1 95.31 198 LEU A O 1
ATOM 1461 N N . SER A 1 199 ? 14.875 13.734 -5.914 1 93.75 199 SER A N 1
ATOM 1462 C CA . SER A 1 199 ? 16.078 13.32 -6.613 1 93.75 199 SER A CA 1
ATOM 1463 C C . SER A 1 199 ? 17.062 12.625 -5.668 1 93.75 199 SER A C 1
ATOM 1465 O O . SER A 1 199 ? 17.984 11.953 -6.109 1 93.75 199 SER A O 1
ATOM 1467 N N . SER A 1 200 ? 16.875 12.789 -4.359 1 94.75 200 SER A N 1
ATOM 1468 C CA . SER A 1 200 ? 17.797 12.211 -3.383 1 94.75 200 SER A CA 1
ATOM 1469 C C . SER A 1 200 ? 17.375 10.805 -2.982 1 94.75 200 SER A C 1
ATOM 1471 O O . SER A 1 200 ? 18.094 10.109 -2.268 1 94.75 200 SER A O 1
ATOM 1473 N N . LEU A 1 201 ? 16.219 10.359 -3.426 1 96.44 201 LEU A N 1
ATOM 1474 C CA . LEU A 1 201 ? 15.688 9.078 -2.975 1 96.44 201 LEU A CA 1
ATOM 1475 C C . LEU A 1 201 ? 16.516 7.922 -3.514 1 96.44 201 LEU A C 1
ATOM 1477 O O . LEU A 1 201 ? 16.844 7.883 -4.703 1 96.44 201 LEU A O 1
ATOM 1481 N N . THR A 1 202 ? 16.844 7.027 -2.584 1 96.94 202 THR A N 1
ATOM 1482 C CA . THR A 1 202 ? 17.469 5.766 -2.959 1 96.94 202 THR A CA 1
ATOM 1483 C C . THR A 1 202 ? 16.453 4.809 -3.561 1 96.94 202 THR A C 1
ATOM 1485 O O . THR A 1 202 ? 15.25 5.062 -3.502 1 96.94 202 THR A O 1
ATOM 1488 N N . ALA A 1 203 ? 16.906 3.66 -4.141 1 97.94 203 ALA A N 1
ATOM 1489 C CA . ALA A 1 203 ? 16.016 2.693 -4.777 1 97.94 203 ALA A CA 1
ATOM 1490 C C . ALA A 1 203 ? 14.992 2.154 -3.779 1 97.94 203 ALA A C 1
ATOM 1492 O O . ALA A 1 203 ? 13.789 2.133 -4.062 1 97.94 203 ALA A O 1
ATOM 1493 N N . PRO A 1 204 ? 15.406 1.767 -2.543 1 98.5 204 PRO A N 1
ATOM 1494 C CA . PRO A 1 204 ? 14.398 1.319 -1.578 1 98.5 204 PRO A CA 1
ATOM 1495 C C . PRO A 1 204 ? 13.391 2.412 -1.223 1 98.5 204 PRO A C 1
ATOM 1497 O O . PRO A 1 204 ? 12.211 2.127 -1.021 1 98.5 204 PRO A O 1
ATOM 1500 N N . GLU A 1 205 ? 13.844 3.643 -1.157 1 97.94 205 GLU A N 1
ATOM 1501 C CA . GLU A 1 205 ? 12.953 4.754 -0.849 1 97.94 205 GLU A CA 1
ATOM 1502 C C . GLU A 1 205 ? 11.969 5 -1.988 1 97.94 205 GLU A C 1
ATOM 1504 O O . GLU A 1 205 ? 10.82 5.383 -1.752 1 97.94 205 GLU A O 1
ATOM 1509 N N . LYS A 1 206 ? 12.461 4.805 -3.166 1 98.38 206 LYS A N 1
ATOM 1510 C CA . LYS A 1 206 ? 11.562 4.926 -4.312 1 98.38 206 LYS A CA 1
ATOM 1511 C C . LYS A 1 206 ? 10.5 3.828 -4.301 1 98.38 206 LYS A C 1
ATOM 1513 O O . LYS A 1 206 ? 9.367 4.051 -4.715 1 98.38 206 LYS A O 1
ATOM 1518 N N . VAL A 1 207 ? 10.883 2.627 -3.826 1 98.75 207 VAL A N 1
ATOM 1519 C CA . VAL A 1 207 ? 9.883 1.577 -3.666 1 98.75 207 VAL A CA 1
ATOM 1520 C C . VAL A 1 207 ? 8.781 2.053 -2.719 1 98.75 207 VAL A C 1
ATOM 1522 O O . VAL A 1 207 ? 7.594 1.903 -3.012 1 98.75 207 VAL A O 1
ATOM 1525 N N . ASP A 1 208 ? 9.203 2.635 -1.604 1 98.5 208 ASP A N 1
ATOM 1526 C CA . ASP A 1 208 ? 8.234 3.168 -0.654 1 98.5 208 ASP A CA 1
ATOM 1527 C C . ASP A 1 208 ? 7.312 4.188 -1.323 1 98.5 208 ASP A C 1
ATOM 1529 O O . ASP A 1 208 ? 6.098 4.18 -1.095 1 98.5 208 ASP A O 1
ATOM 1533 N N . LEU A 1 209 ? 7.941 5.02 -2.098 1 98.56 209 LEU A N 1
ATOM 1534 C CA . LEU A 1 209 ? 7.172 6.066 -2.762 1 98.56 209 LEU A CA 1
ATOM 1535 C C . LEU A 1 209 ? 6.203 5.473 -3.775 1 98.56 209 LEU A C 1
ATOM 1537 O O . LEU A 1 209 ? 5.035 5.871 -3.834 1 98.56 209 LEU A O 1
ATOM 1541 N N . PHE A 1 210 ? 6.59 4.465 -4.535 1 98.62 210 PHE A N 1
ATOM 1542 C CA . PHE A 1 210 ? 5.773 3.871 -5.586 1 98.62 210 PHE A CA 1
ATOM 1543 C C . PHE A 1 210 ? 4.656 3.021 -4.988 1 98.62 210 PHE A C 1
ATOM 1545 O O . PHE A 1 210 ? 3.709 2.654 -5.688 1 98.62 210 PHE A O 1
ATOM 1552 N N . ARG A 1 211 ? 4.746 2.75 -3.746 1 98.5 211 ARG A N 1
ATOM 1553 C CA . ARG A 1 211 ? 3.621 2.096 -3.084 1 98.5 211 ARG A CA 1
ATOM 1554 C C . ARG A 1 211 ? 2.488 3.084 -2.822 1 98.5 211 ARG A C 1
ATOM 1556 O O . ARG A 1 211 ? 1.359 2.68 -2.535 1 98.5 211 ARG A O 1
ATOM 1563 N N . LEU A 1 212 ? 2.809 4.371 -2.953 1 98.25 212 LEU A N 1
ATOM 1564 C CA . LEU A 1 212 ? 1.798 5.398 -2.709 1 98.25 212 LEU A CA 1
ATOM 1565 C C . LEU A 1 212 ? 1.317 6.008 -4.02 1 98.25 212 LEU A C 1
ATOM 1567 O O . LEU A 1 212 ? 0.151 6.391 -4.145 1 98.25 212 LEU A O 1
ATOM 1571 N N . VAL A 1 213 ? 2.223 6.086 -4.988 1 97.31 213 VAL A N 1
ATOM 1572 C CA . VAL A 1 213 ? 1.885 6.785 -6.223 1 97.31 213 VAL A CA 1
ATOM 1573 C C . VAL A 1 213 ? 2.35 5.965 -7.426 1 97.31 213 VAL A C 1
ATOM 1575 O O . VAL A 1 213 ? 3.252 5.133 -7.305 1 97.31 213 VAL A O 1
ATOM 1578 N N . THR A 1 214 ? 1.781 6.199 -8.562 1 96.12 214 THR A N 1
ATOM 1579 C CA . THR A 1 214 ? 2.174 5.516 -9.789 1 96.12 214 THR A CA 1
ATOM 1580 C C . THR A 1 214 ? 3.445 6.133 -10.367 1 96.12 214 THR A C 1
ATOM 1582 O O . THR A 1 214 ? 3.822 7.246 -10.008 1 96.12 214 THR A O 1
ATOM 1585 N N . ALA A 1 215 ? 4.074 5.426 -11.289 1 96.62 215 ALA A N 1
ATOM 1586 C CA . ALA A 1 215 ? 5.262 5.93 -11.977 1 96.62 215 ALA A CA 1
ATOM 1587 C C . ALA A 1 215 ? 4.941 7.203 -12.758 1 96.62 215 ALA A C 1
ATOM 1589 O O . ALA A 1 215 ? 5.773 8.109 -12.836 1 96.62 215 ALA A O 1
ATOM 1590 N N . GLY A 1 216 ? 3.74 7.25 -13.32 1 95.88 216 GLY A N 1
ATOM 1591 C CA . GLY A 1 216 ? 3.326 8.461 -14.008 1 95.88 216 GLY A CA 1
ATOM 1592 C C . GLY A 1 216 ? 3.238 9.672 -13.094 1 95.88 216 GLY A C 1
ATOM 1593 O O . GLY A 1 216 ? 3.682 10.766 -13.453 1 95.88 216 GLY A O 1
ATOM 1594 N N . ASP A 1 217 ? 2.652 9.484 -11.961 1 95.88 217 ASP A N 1
ATOM 1595 C CA . ASP A 1 217 ? 2.586 10.547 -10.969 1 95.88 217 ASP A CA 1
ATOM 1596 C C . ASP A 1 217 ? 3.984 11.008 -10.555 1 95.88 217 ASP A C 1
ATOM 1598 O O . ASP A 1 217 ? 4.242 12.211 -10.445 1 95.88 217 ASP A O 1
ATOM 1602 N N . PHE A 1 218 ? 4.852 10.086 -10.391 1 97 218 PHE A N 1
ATOM 1603 C CA . PHE A 1 218 ? 6.219 10.391 -9.984 1 97 218 PHE A CA 1
ATOM 1604 C C . PHE A 1 218 ? 6.922 11.227 -11.055 1 97 218 PHE A C 1
ATOM 1606 O O . PHE A 1 218 ? 7.621 12.188 -10.734 1 97 218 PHE A O 1
ATOM 1613 N N . ALA A 1 219 ? 6.738 10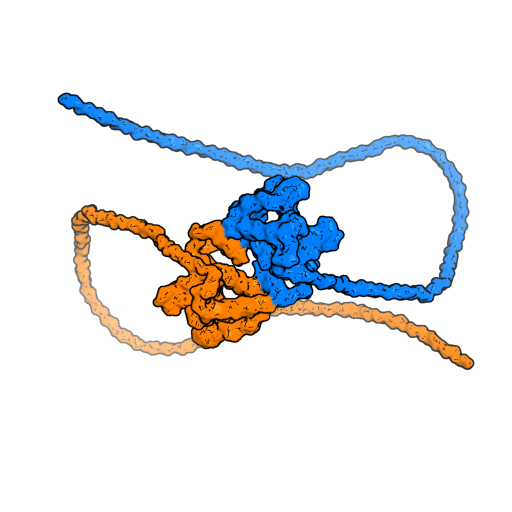.891 -12.227 1 95.06 219 ALA A N 1
ATOM 1614 C CA . ALA A 1 219 ? 7.324 11.648 -13.328 1 95.06 219 ALA A CA 1
ATOM 1615 C C . ALA A 1 219 ? 6.855 13.102 -13.297 1 95.06 219 ALA A C 1
ATOM 1617 O O . ALA A 1 219 ? 7.648 14.023 -13.523 1 95.06 219 ALA A O 1
ATOM 1618 N N . GLY A 1 220 ? 5.609 13.273 -12.992 1 94.88 220 GLY A N 1
ATOM 1619 C CA . GLY A 1 220 ? 5.09 14.625 -12.852 1 94.88 220 GLY A CA 1
ATOM 1620 C C . GLY A 1 220 ? 5.68 15.367 -11.664 1 94.88 220 GLY A C 1
ATOM 1621 O O . GLY A 1 220 ? 5.98 16.562 -11.758 1 94.88 220 GLY A O 1
ATOM 1622 N N . MET A 1 221 ? 5.898 14.664 -10.617 1 95.88 221 MET A N 1
ATOM 1623 C CA . MET A 1 221 ? 6.449 15.266 -9.406 1 95.88 221 MET A CA 1
ATOM 1624 C C . MET A 1 221 ? 7.902 15.672 -9.609 1 95.88 221 MET A C 1
ATOM 1626 O O . MET A 1 221 ? 8.359 16.656 -9.039 1 95.88 221 MET A O 1
ATOM 1630 N N . GLU A 1 222 ? 8.555 14.953 -10.398 1 93.25 222 GLU A N 1
ATOM 1631 C CA . GLU A 1 222 ? 9.969 15.227 -10.617 1 93.25 222 GLU A CA 1
ATOM 1632 C C . GLU A 1 222 ? 10.18 16.594 -11.273 1 93.25 222 GLU A C 1
ATOM 1634 O O . GLU A 1 222 ? 11.242 17.203 -11.133 1 93.25 222 GLU A O 1
ATOM 1639 N N . GLU A 1 223 ? 9.219 17 -12.008 1 91.19 223 GLU A N 1
ATOM 1640 C CA . GLU A 1 223 ? 9.32 18.297 -12.648 1 91.19 223 GLU A CA 1
ATOM 1641 C C . GLU A 1 223 ? 9.469 19.422 -11.617 1 91.19 223 GLU A C 1
ATOM 1643 O O . GLU A 1 223 ? 10.188 20.391 -11.844 1 91.19 223 GLU A O 1
ATOM 1648 N N . PHE A 1 224 ? 8.844 19.281 -10.516 1 89.44 224 PHE A N 1
ATOM 1649 C CA . PHE A 1 224 ? 8.898 20.281 -9.461 1 89.44 224 PHE A CA 1
ATOM 1650 C C . PHE A 1 224 ? 9.922 19.891 -8.398 1 89.44 224 PHE A C 1
ATOM 1652 O O . PHE A 1 224 ? 10.344 20.719 -7.594 1 89.44 224 PHE A O 1
ATOM 1659 N N . GLY A 1 225 ? 10.172 18.516 -8.336 1 93.25 225 GLY A N 1
ATOM 1660 C CA . GLY A 1 225 ? 11.258 18.031 -7.496 1 93.25 225 GLY A CA 1
ATOM 1661 C C . GLY A 1 225 ? 10.812 17.672 -6.094 1 93.25 225 GLY A C 1
ATOM 1662 O O . GLY A 1 225 ? 11.633 17.297 -5.254 1 93.25 225 GLY A O 1
ATOM 1663 N N . THR A 1 226 ? 9.445 17.812 -5.82 1 93.88 226 THR A N 1
ATOM 1664 C CA . THR A 1 226 ? 8.969 17.562 -4.465 1 93.88 226 THR A CA 1
ATOM 1665 C C . THR A 1 226 ? 7.734 16.672 -4.48 1 93.88 226 THR A C 1
ATOM 1667 O O . THR A 1 226 ? 7 16.625 -5.473 1 93.88 226 THR A O 1
ATOM 1670 N N . TYR A 1 227 ? 7.648 15.922 -3.404 1 96.81 227 TYR A N 1
ATOM 1671 C CA . TYR A 1 227 ? 6.48 15.078 -3.17 1 96.81 227 TYR A CA 1
ATOM 1672 C C . TYR A 1 227 ? 5.219 15.922 -3.023 1 96.81 227 TYR A C 1
ATOM 1674 O O . TYR A 1 227 ? 5.203 16.906 -2.271 1 96.81 227 TYR A O 1
ATOM 1682 N N . ASN A 1 228 ? 4.109 15.547 -3.742 1 95.5 228 ASN A N 1
ATOM 1683 C CA . ASN A 1 228 ? 2.908 16.375 -3.645 1 95.5 228 ASN A CA 1
ATOM 1684 C C . ASN A 1 228 ? 1.66 15.516 -3.449 1 95.5 228 ASN A C 1
ATOM 1686 O O . ASN A 1 228 ? 0.551 15.938 -3.773 1 95.5 228 ASN A O 1
ATOM 1690 N N . PHE A 1 229 ? 1.761 14.281 -3.066 1 96.69 229 PHE A N 1
ATOM 1691 C CA . PHE A 1 229 ? 0.636 13.438 -2.688 1 96.69 229 PHE A CA 1
ATOM 1692 C C . PHE A 1 229 ? 0.297 13.609 -1.213 1 96.69 229 PHE A C 1
ATOM 1694 O O . PHE A 1 229 ? 0.754 14.562 -0.574 1 96.69 229 PHE A O 1
ATOM 1701 N N . TYR A 1 230 ? -0.574 12.75 -0.673 1 97.5 230 TYR A N 1
ATOM 1702 C CA . TYR A 1 230 ? -1.108 12.875 0.678 1 97.5 230 TYR A CA 1
ATOM 1703 C C . TYR A 1 230 ? -0 12.75 1.717 1 97.5 230 TYR A C 1
ATOM 1705 O O . TYR A 1 230 ? 0.916 11.938 1.562 1 97.5 230 TYR A O 1
ATOM 1713 N N . ARG A 1 231 ? -0.122 13.531 2.758 1 98 231 ARG A N 1
ATOM 1714 C CA . ARG A 1 231 ? 0.743 13.445 3.93 1 98 231 ARG A CA 1
ATOM 1715 C C . ARG A 1 231 ? -0.059 13.617 5.215 1 98 231 ARG A C 1
ATOM 1717 O O . ARG A 1 231 ? -1.146 14.195 5.203 1 98 231 ARG A O 1
ATOM 1724 N N . VAL A 1 232 ? 0.47 13.148 6.289 1 98.31 232 VAL A N 1
ATOM 1725 C CA . VAL A 1 232 ? -0.109 13.258 7.625 1 98.31 232 VAL A CA 1
ATOM 1726 C C . VAL A 1 232 ? 0.897 13.898 8.57 1 98.31 232 VAL A C 1
ATOM 1728 O O . VAL A 1 232 ? 2.092 13.602 8.523 1 98.31 232 VAL A O 1
ATOM 1731 N N . GLY A 1 233 ? 0.385 14.781 9.367 1 98.19 233 GLY A N 1
ATOM 1732 C CA . GLY A 1 233 ? 1.194 15.367 10.43 1 98.19 233 GLY A CA 1
ATOM 1733 C C . GLY A 1 233 ? 0.575 15.219 11.805 1 98.19 233 GLY A C 1
ATOM 1734 O O . GLY A 1 233 ? -0.62 15.469 11.984 1 98.19 233 GLY A O 1
ATOM 1735 N N . ILE A 1 234 ? 1.371 14.805 12.797 1 98.56 234 ILE A N 1
ATOM 1736 C CA . ILE A 1 234 ? 0.977 14.719 14.203 1 98.56 234 ILE A CA 1
ATOM 1737 C C . ILE A 1 234 ? 1.936 15.539 15.055 1 98.56 234 ILE A C 1
ATOM 1739 O O . ILE A 1 234 ? 3.154 15.367 14.977 1 98.56 234 ILE A O 1
ATOM 1743 N N . THR A 1 235 ? 1.4 16.422 15.812 1 98.06 235 THR A N 1
ATOM 1744 C CA . THR A 1 235 ? 2.23 17.266 16.672 1 98.06 235 THR A CA 1
ATOM 1745 C C . THR A 1 235 ? 2.818 16.453 17.812 1 98.06 235 THR A C 1
ATOM 1747 O O . THR A 1 235 ? 2.283 15.398 18.172 1 98.06 235 THR A O 1
ATOM 1750 N N . PRO A 1 236 ? 3.867 16.891 18.391 1 97.62 236 PRO A N 1
ATOM 1751 C CA . PRO A 1 236 ? 4.527 16.141 19.469 1 97.62 236 PRO A CA 1
ATOM 1752 C C . PRO A 1 236 ? 3.596 15.852 20.641 1 97.62 236 PRO A C 1
ATOM 1754 O O . PRO A 1 236 ? 3.805 14.875 21.375 1 97.62 236 PRO A O 1
ATOM 1757 N N . ASP A 1 237 ? 2.572 16.625 20.812 1 97.19 237 ASP A N 1
ATOM 1758 C CA . ASP A 1 237 ? 1.631 16.406 21.906 1 97.19 237 ASP A CA 1
ATOM 1759 C C . ASP A 1 237 ? 0.497 15.469 21.469 1 97.19 237 ASP A C 1
ATOM 1761 O O . ASP A 1 237 ? -0.467 15.273 22.219 1 97.19 237 ASP A O 1
ATOM 1765 N N . GLY A 1 238 ? 0.501 14.992 20.25 1 97.81 238 GLY A N 1
ATOM 1766 C CA . GLY A 1 238 ? -0.385 13.914 19.844 1 97.81 238 GLY A CA 1
ATOM 1767 C C . GLY A 1 238 ? -1.625 14.406 19.125 1 97.81 238 GLY A C 1
ATOM 1768 O O . GLY A 1 238 ? -2.615 13.68 19.016 1 97.81 238 GLY A O 1
ATOM 1769 N N . LYS A 1 239 ? -1.579 15.625 18.688 1 97.38 239 LYS A N 1
ATOM 1770 C CA . LYS A 1 239 ? -2.697 16.156 17.922 1 97.38 239 LYS A CA 1
ATOM 1771 C C . LYS A 1 239 ? -2.523 15.859 16.422 1 97.38 239 LYS A C 1
ATOM 1773 O O . LYS A 1 239 ? -1.445 16.062 15.867 1 97.38 239 LYS A O 1
ATOM 1778 N N . TRP A 1 240 ? -3.58 15.328 15.844 1 98.38 240 TRP A N 1
ATOM 1779 C CA . TRP A 1 240 ? 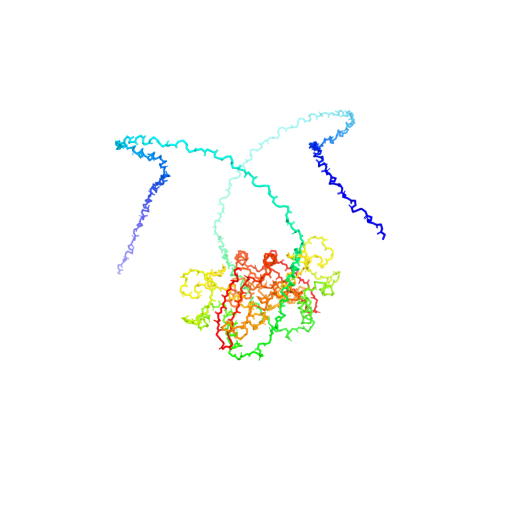-3.588 15.172 14.391 1 98.38 240 TRP A CA 1
ATOM 1780 C C . TRP A 1 240 ? -3.717 16.531 13.703 1 98.38 240 TRP A C 1
ATOM 1782 O O . TRP A 1 240 ? -4.812 17.094 13.625 1 98.38 240 TRP A O 1
ATOM 1792 N N . LYS A 1 241 ? -2.623 16.969 13.141 1 96.69 241 LYS A N 1
ATOM 1793 C CA . LYS A 1 241 ? -2.539 18.328 12.633 1 96.69 241 LYS A CA 1
ATOM 1794 C C . LYS A 1 241 ? -3.105 18.438 11.227 1 96.69 241 LYS A C 1
ATOM 1796 O O . LYS A 1 241 ? -3.908 19.312 10.93 1 96.69 241 LYS A O 1
ATOM 1801 N N . PHE A 1 242 ? -2.736 17.484 10.352 1 96.12 242 PHE A N 1
ATOM 1802 C CA . PHE A 1 242 ? -3.24 17.609 8.992 1 96.12 242 PHE A CA 1
ATOM 1803 C C . PHE A 1 242 ? -3.219 16.25 8.289 1 96.12 242 PHE A C 1
ATOM 1805 O O . PHE A 1 242 ? -2.441 15.367 8.648 1 96.12 242 PHE A O 1
ATOM 1812 N N . PHE A 1 243 ? -4.051 16.078 7.371 1 97.25 243 PHE A N 1
ATOM 1813 C CA . PHE A 1 243 ? -4.105 15.102 6.289 1 97.25 243 PHE A CA 1
ATOM 1814 C C . PHE A 1 243 ? -4.43 15.781 4.965 1 97.25 243 PHE A C 1
ATOM 1816 O O . PHE A 1 243 ? -5.602 16 4.645 1 97.25 243 PHE A O 1
ATOM 1823 N N . VAL A 1 244 ? -3.322 16.062 4.191 1 95.06 244 VAL A N 1
ATOM 1824 C CA . VAL A 1 244 ? -3.5 16.938 3.041 1 95.06 244 VAL A CA 1
ATOM 1825 C C . VAL A 1 244 ? -2.689 16.422 1.857 1 95.06 244 VAL A C 1
ATOM 1827 O O . VAL A 1 244 ? -1.67 15.75 2.043 1 95.06 244 VAL A O 1
ATOM 1830 N N . ALA A 1 245 ? -3.201 16.688 0.688 1 90.69 245 ALA A N 1
ATOM 1831 C CA . ALA A 1 245 ? -2.418 16.453 -0.523 1 90.69 245 ALA A CA 1
ATOM 1832 C C . ALA A 1 245 ? -1.667 17.719 -0.939 1 90.69 245 ALA A C 1
ATOM 1834 O O . ALA A 1 245 ? -2.172 18.828 -0.773 1 90.69 245 ALA A O 1
ATOM 1835 N N . GLY A 1 246 ? -0.331 17.578 -1.133 1 76.94 246 GLY A N 1
ATOM 1836 C CA . GLY A 1 246 ? 0.466 18.734 -1.521 1 76.94 246 GLY A CA 1
ATOM 1837 C C . GLY A 1 246 ? -0.004 19.375 -2.811 1 76.94 246 GLY A C 1
ATOM 1838 O O . GLY A 1 246 ? -0.643 18.719 -3.641 1 76.94 246 GLY A O 1
ATOM 1839 N N . ASP A 1 247 ? 0.038 20.75 -2.941 1 63.78 247 ASP A N 1
ATOM 1840 C CA . ASP A 1 247 ? -0.199 21.531 -4.152 1 63.78 247 ASP A CA 1
ATOM 1841 C C . ASP A 1 247 ? 0.934 21.344 -5.156 1 63.78 247 ASP A C 1
ATOM 1843 O O . ASP A 1 247 ? 2.059 21.016 -4.777 1 63.78 247 ASP A O 1
ATOM 1847 N N . MET B 1 1 ? 65.062 51.344 -22.203 1 21.16 1 MET B N 1
ATOM 1848 C CA . MET B 1 1 ? 65 51 -23.625 1 21.16 1 MET B CA 1
ATOM 1849 C C . MET B 1 1 ? 63.562 51.031 -24.125 1 21.16 1 MET B C 1
ATOM 1851 O O . MET B 1 1 ? 62.625 51.094 -23.328 1 21.16 1 MET B O 1
ATOM 1855 N N . ASN B 1 2 ? 63.219 50.344 -25.234 1 22.64 2 ASN B N 1
ATOM 1856 C CA . ASN B 1 2 ? 62.375 50.281 -26.406 1 22.64 2 ASN B CA 1
ATOM 1857 C C . ASN B 1 2 ? 60.938 49.875 -26.047 1 22.64 2 ASN B C 1
ATOM 1859 O O . ASN B 1 2 ? 60.75 48.875 -25.312 1 22.64 2 ASN B O 1
ATOM 1863 N N . ARG B 1 3 ? 59.844 50.719 -26.172 1 25.66 3 ARG B N 1
ATOM 1864 C CA . ARG B 1 3 ? 58.438 51.062 -26.125 1 25.66 3 ARG B CA 1
ATOM 1865 C C . ARG B 1 3 ? 57.594 50.125 -26.969 1 25.66 3 ARG B C 1
ATOM 1867 O O . ARG B 1 3 ? 57.031 50.5 -28 1 25.66 3 ARG B O 1
ATOM 1874 N N . ASN B 1 4 ? 57.96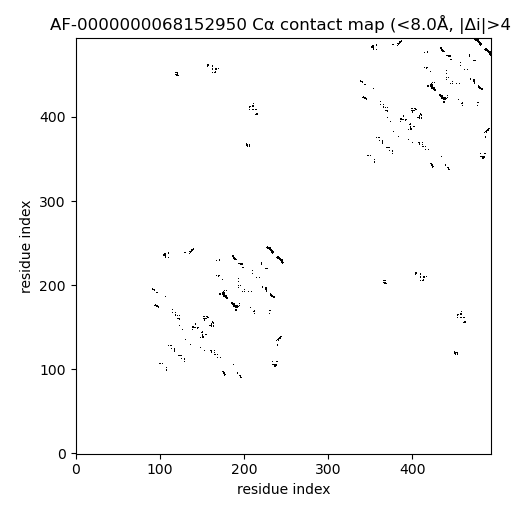9 48.781 -26.984 1 26.67 4 ASN B N 1
ATOM 1875 C CA . ASN B 1 4 ? 57.469 48.094 -28.172 1 26.67 4 ASN B CA 1
ATOM 1876 C C . ASN B 1 4 ? 55.938 48.188 -28.281 1 26.67 4 ASN B C 1
ATOM 1878 O O . ASN B 1 4 ? 55.219 47.969 -27.297 1 26.67 4 ASN B O 1
ATOM 1882 N N . PRO B 1 5 ? 55.344 48.75 -29.281 1 27.58 5 PRO B N 1
ATOM 1883 C CA . PRO B 1 5 ? 54.062 49.219 -29.766 1 27.58 5 PRO B CA 1
ATOM 1884 C C . PRO B 1 5 ? 53 48.156 -29.766 1 27.58 5 PRO B C 1
ATOM 1886 O O . PRO B 1 5 ? 53.281 46.969 -29.953 1 27.58 5 PRO B O 1
ATOM 1889 N N . ALA B 1 6 ? 51.875 48.219 -28.938 1 29.41 6 ALA B N 1
ATOM 1890 C CA . ALA B 1 6 ? 50.625 47.594 -28.516 1 29.41 6 ALA B CA 1
ATOM 1891 C C . ALA B 1 6 ? 49.688 47.406 -29.703 1 29.41 6 ALA B C 1
ATOM 1893 O O . ALA B 1 6 ? 49.062 48.344 -30.156 1 29.41 6 ALA B O 1
ATOM 1894 N N . ASN B 1 7 ? 50.25 46.625 -30.828 1 24.39 7 ASN B N 1
ATOM 1895 C CA . ASN B 1 7 ? 49.594 46.594 -32.125 1 24.39 7 ASN B CA 1
ATOM 1896 C C . ASN B 1 7 ? 48.125 46.156 -31.984 1 24.39 7 ASN B C 1
ATOM 1898 O O . ASN B 1 7 ? 47.812 45.219 -31.25 1 24.39 7 ASN B O 1
ATOM 1902 N N . ARG B 1 8 ? 47.031 47 -32.312 1 28.14 8 ARG B N 1
ATOM 1903 C CA . ARG B 1 8 ? 45.625 47.281 -32.344 1 28.14 8 ARG B CA 1
ATOM 1904 C C . ARG B 1 8 ? 44.875 46.25 -33.188 1 28.14 8 ARG B C 1
ATOM 1906 O O . ARG B 1 8 ? 45.031 46.219 -34.406 1 28.14 8 ARG B O 1
ATOM 1913 N N . ALA B 1 9 ? 44.75 44.938 -32.75 1 28.02 9 ALA B N 1
ATOM 1914 C CA . ALA B 1 9 ? 44.281 43.812 -33.531 1 28.02 9 ALA B CA 1
ATOM 1915 C C . ALA B 1 9 ? 42.875 44.094 -34.094 1 28.02 9 ALA B C 1
ATOM 1917 O O . ALA B 1 9 ? 42 44.594 -33.344 1 28.02 9 ALA B O 1
ATOM 1918 N N . LEU B 1 10 ? 42.719 44.312 -35.406 1 28.75 10 LEU B N 1
ATOM 1919 C CA . LEU B 1 10 ? 41.656 44.75 -36.344 1 28.75 10 LEU B CA 1
ATOM 1920 C C . LEU B 1 10 ? 40.438 43.844 -36.219 1 28.75 10 LEU B C 1
ATOM 1922 O O . LEU B 1 10 ? 40.594 42.625 -35.938 1 28.75 10 LEU B O 1
ATOM 1926 N N . PRO B 1 11 ? 39.156 44.375 -36.156 1 32.84 11 PRO B N 1
ATOM 1927 C CA . PRO B 1 11 ? 37.781 43.938 -35.906 1 32.84 11 PRO B CA 1
ATOM 1928 C C . PRO B 1 11 ? 37.281 43.031 -37 1 32.84 11 PRO B C 1
ATOM 1930 O O . PRO B 1 11 ? 37.125 43.438 -38.156 1 32.84 11 PRO B O 1
ATOM 1933 N N . VAL B 1 12 ? 37.875 41.781 -37.281 1 32.09 12 VAL B N 1
ATOM 1934 C CA . VAL B 1 12 ? 37.562 41.031 -38.5 1 32.09 12 VAL B CA 1
ATOM 1935 C C . VAL B 1 12 ? 36.062 40.781 -38.562 1 32.09 12 VAL B C 1
ATOM 1937 O O . VAL B 1 12 ? 35.469 40.219 -37.656 1 32.09 12 VAL B O 1
ATOM 1940 N N . GLY B 1 13 ? 35.312 41.625 -39.375 1 28.39 13 GLY B N 1
ATOM 1941 C CA . GLY B 1 13 ? 33.906 41.719 -39.75 1 28.39 13 GLY B CA 1
ATOM 1942 C C . GLY B 1 13 ? 33.344 40.406 -40.25 1 28.39 13 GLY B C 1
ATOM 1943 O O . GLY B 1 13 ? 33.781 39.906 -41.281 1 28.39 13 GLY B O 1
ATOM 1944 N N . LEU B 1 14 ? 33.094 39.344 -39.406 1 31.61 14 LEU B N 1
ATOM 1945 C CA . LEU B 1 14 ? 32.688 38 -39.812 1 31.61 14 LEU B CA 1
ATOM 1946 C C . LEU B 1 14 ? 31.375 38.031 -40.594 1 31.61 14 LEU B C 1
ATOM 1948 O O . LEU B 1 14 ? 30.344 38.438 -40.062 1 31.61 14 LEU B O 1
ATOM 1952 N N . VAL B 1 15 ? 31.484 38.312 -41.969 1 29.5 15 VAL B N 1
ATOM 1953 C CA . VAL B 1 15 ? 30.359 38.406 -42.875 1 29.5 15 VAL B CA 1
ATOM 1954 C C . VAL B 1 15 ? 29.562 37.094 -42.875 1 29.5 15 VAL B C 1
ATOM 1956 O O . VAL B 1 15 ? 30.109 36.031 -43.156 1 29.5 15 VAL B O 1
ATOM 1959 N N . VAL B 1 16 ? 28.406 37 -42.156 1 31.05 16 VAL B N 1
ATOM 1960 C CA . VAL B 1 16 ? 27.422 35.938 -41.906 1 31.05 16 VAL B CA 1
ATOM 1961 C C . VAL B 1 16 ? 26.75 35.531 -43.219 1 31.05 16 VAL B C 1
ATOM 1963 O O . VAL B 1 16 ? 25.938 36.281 -43.75 1 31.05 16 VAL B O 1
ATOM 1966 N N . LEU B 1 17 ? 27.594 35 -44.25 1 27.48 17 LEU B N 1
ATOM 1967 C CA . LEU B 1 17 ? 26.875 34.781 -45.469 1 27.48 17 LEU B CA 1
ATOM 1968 C C . LEU B 1 17 ? 25.75 33.75 -45.281 1 27.48 17 LEU B C 1
ATOM 1970 O O . LEU B 1 17 ? 25.984 32.656 -44.75 1 27.48 17 LEU B O 1
ATOM 1974 N N . LEU B 1 18 ? 24.469 34.156 -45.312 1 31.09 18 LEU B N 1
ATOM 1975 C CA . LEU B 1 18 ? 23.125 33.594 -45.188 1 31.09 18 LEU B CA 1
ATOM 1976 C C . LEU B 1 18 ? 22.875 32.562 -46.281 1 31.09 18 LEU B C 1
ATOM 1978 O O . LEU B 1 18 ? 21.719 32.156 -46.531 1 31.09 18 LEU B O 1
ATOM 1982 N N . ALA B 1 19 ? 23.812 31.625 -46.688 1 29.14 19 ALA B N 1
ATOM 1983 C CA . ALA B 1 19 ? 23.422 30.969 -47.938 1 29.14 19 ALA B CA 1
ATOM 1984 C C . ALA B 1 19 ? 22.094 30.234 -47.781 1 29.14 19 ALA B C 1
ATOM 1986 O O . ALA B 1 19 ? 21.828 29.625 -46.719 1 29.14 19 ALA B O 1
ATOM 1987 N N . GLY B 1 20 ? 21.031 30.391 -48.688 1 30.16 20 GLY B N 1
ATOM 1988 C CA . GLY B 1 20 ? 19.656 30.125 -49.062 1 30.16 20 GLY B CA 1
ATOM 1989 C C . GLY B 1 20 ? 19.359 28.656 -49.281 1 30.16 20 GLY B C 1
ATOM 1990 O O . GLY B 1 20 ? 19.094 28.234 -50.438 1 30.16 20 GLY B O 1
ATOM 1991 N N . ALA B 1 21 ? 20.031 27.609 -48.656 1 31.41 21 ALA B N 1
ATOM 1992 C CA . ALA B 1 21 ? 19.953 26.359 -49.406 1 31.41 21 ALA B CA 1
ATOM 1993 C C . ALA B 1 21 ? 18.516 25.844 -49.438 1 31.41 21 ALA B C 1
ATOM 1995 O O . ALA B 1 21 ? 17.828 25.797 -48.406 1 31.41 21 ALA B O 1
ATOM 1996 N N . THR B 1 22 ? 17.859 25.828 -50.656 1 32.91 22 THR B N 1
ATOM 1997 C CA . THR B 1 22 ? 16.547 25.453 -51.188 1 32.91 22 THR B CA 1
ATOM 1998 C C . THR B 1 22 ? 16.266 23.969 -50.938 1 32.91 22 THR B C 1
ATOM 2000 O O . THR B 1 22 ? 17 23.109 -51.438 1 32.91 22 THR B O 1
ATOM 2003 N N . MET B 1 23 ? 15.898 23.531 -49.719 1 28.97 23 MET B N 1
ATOM 2004 C CA . MET B 1 23 ? 15.664 22.141 -49.344 1 28.97 23 MET B CA 1
ATOM 2005 C C . MET B 1 23 ? 14.555 21.531 -50.188 1 28.97 23 MET B C 1
ATOM 2007 O O . MET B 1 23 ? 13.398 21.969 -50.125 1 28.97 23 MET B O 1
ATOM 2011 N N . THR B 1 24 ? 14.914 21.141 -51.438 1 30.95 24 THR B N 1
ATOM 2012 C CA . THR B 1 24 ? 13.953 20.516 -52.344 1 30.95 24 THR B CA 1
ATOM 2013 C C . THR B 1 24 ? 13.336 19.281 -51.719 1 30.95 24 THR B C 1
ATOM 2015 O O . THR B 1 24 ? 14.047 18.406 -51.219 1 30.95 24 THR B O 1
ATOM 2018 N N . ALA B 1 25 ? 12.109 19.344 -51.188 1 31.62 25 ALA B N 1
ATOM 2019 C CA . ALA B 1 25 ? 11.258 18.359 -50.531 1 31.62 25 ALA B CA 1
ATOM 2020 C C . ALA B 1 25 ? 10.93 17.203 -51.469 1 31.62 25 ALA B C 1
ATOM 2022 O O . ALA B 1 25 ? 10.172 17.375 -52.406 1 31.62 25 ALA B O 1
ATOM 2023 N N . THR B 1 26 ? 11.906 16.422 -51.938 1 31.22 26 THR B N 1
ATOM 2024 C CA . THR B 1 26 ? 11.445 15.508 -52.969 1 31.22 26 THR B CA 1
ATOM 2025 C C . THR B 1 26 ? 10.406 14.539 -52.438 1 31.22 26 THR B C 1
ATOM 2027 O O . THR B 1 26 ? 10.609 13.953 -51.375 1 31.22 26 THR B O 1
ATOM 2030 N N . PRO B 1 27 ? 9.102 14.516 -52.906 1 34.12 27 PRO B N 1
ATOM 2031 C CA . PRO B 1 27 ? 7.922 13.711 -52.594 1 34.12 27 PRO B CA 1
ATOM 2032 C C . PRO B 1 27 ? 8.188 12.211 -52.719 1 34.12 27 PRO B C 1
ATOM 2034 O O . PRO B 1 27 ? 8.789 11.758 -53.688 1 34.12 27 PRO B O 1
ATOM 2037 N N . VAL B 1 28 ? 8.648 11.547 -51.75 1 28.89 28 VAL B N 1
ATOM 2038 C CA . VAL B 1 28 ? 8.992 10.133 -51.906 1 28.89 28 VAL B CA 1
ATOM 2039 C C . VAL B 1 28 ? 7.785 9.383 -52.469 1 28.89 28 VAL B C 1
ATOM 2041 O O . VAL B 1 28 ? 6.723 9.344 -51.844 1 28.89 28 VAL B O 1
ATOM 2044 N N . LEU B 1 29 ? 7.633 9.133 -53.781 1 24.28 29 LEU B N 1
ATOM 2045 C CA . LEU B 1 29 ? 6.727 8.383 -54.656 1 24.28 29 LEU B CA 1
ATOM 2046 C C . LEU B 1 29 ? 6.43 7.008 -54.062 1 24.28 29 LEU B C 1
ATOM 2048 O O . LEU B 1 29 ? 7.273 6.426 -53.375 1 24.28 29 LEU B O 1
ATOM 2052 N N . ALA B 1 30 ? 5.133 6.672 -53.812 1 26.98 30 ALA B N 1
ATOM 2053 C CA . ALA B 1 30 ? 4.258 5.516 -53.625 1 26.98 30 ALA B CA 1
ATOM 2054 C C . ALA B 1 30 ? 4.66 4.375 -54.562 1 26.98 30 ALA B C 1
ATOM 2056 O O . ALA B 1 30 ? 4.5 4.473 -55.781 1 26.98 30 ALA B O 1
ATOM 2057 N N . LEU B 1 31 ? 5.777 3.699 -54.312 1 20.77 31 LEU B N 1
ATOM 2058 C CA . LEU B 1 31 ? 6.332 2.701 -55.219 1 20.77 31 LEU B CA 1
ATOM 2059 C C . LEU B 1 31 ? 5.254 1.722 -55.688 1 20.77 31 LEU B C 1
ATOM 2061 O O . LEU B 1 31 ? 4.297 1.461 -54.938 1 20.77 31 LEU B O 1
ATOM 2065 N N . SER B 1 32 ? 5.43 1.122 -56.875 1 21.78 32 SER B N 1
ATOM 2066 C CA . SER B 1 32 ? 5.07 0.593 -58.188 1 21.78 32 SER B CA 1
ATOM 2067 C C . SER B 1 32 ? 4.52 -0.825 -58.094 1 21.78 32 SER B C 1
ATOM 2069 O O . SER B 1 32 ? 4.516 -1.415 -57 1 21.78 32 SER B O 1
ATOM 2071 N N . GLU B 1 33 ? 5.223 -1.808 -58.75 1 22.48 33 GLU B N 1
ATOM 2072 C CA . GLU B 1 33 ? 4.984 -2.578 -59.938 1 22.48 33 GLU B CA 1
ATOM 2073 C C . GLU B 1 33 ? 4.68 -4.039 -59.625 1 22.48 33 GLU B C 1
ATOM 2075 O O . GLU B 1 33 ? 4.699 -4.895 -60.5 1 22.48 33 GLU B O 1
ATOM 2080 N N . PHE B 1 34 ? 4.578 -4.547 -58.344 1 21.91 34 PHE B N 1
ATOM 2081 C CA . PHE B 1 34 ? 4.918 -5.957 -58.531 1 21.91 34 PHE B CA 1
ATOM 2082 C C . PHE B 1 34 ? 4.016 -6.617 -59.562 1 21.91 34 PHE B C 1
ATOM 2084 O O . PHE B 1 34 ? 2.789 -6.57 -59.438 1 21.91 34 PHE B O 1
ATOM 2091 N N . GLN B 1 35 ? 4.578 -7.164 -60.594 1 21.89 35 GLN B N 1
ATOM 2092 C CA . GLN B 1 35 ? 4.453 -7.711 -61.938 1 21.89 35 GLN B CA 1
ATOM 2093 C C . GLN B 1 35 ? 3.551 -8.945 -61.969 1 21.89 35 GLN B C 1
ATOM 2095 O O . GLN B 1 35 ? 3.34 -9.57 -60.906 1 21.89 35 GLN B O 1
ATOM 2100 N N . GLY B 1 36 ? 3.379 -9.562 -63.25 1 21.17 36 GLY B N 1
ATOM 2101 C CA . GLY B 1 36 ? 2.672 -10.258 -64.312 1 21.17 36 GLY B CA 1
ATOM 2102 C C . GLY B 1 36 ? 2.742 -11.773 -64.188 1 21.17 36 GLY B C 1
ATOM 2103 O O . GLY B 1 36 ? 3.457 -12.43 -64.938 1 21.17 36 GLY B O 1
ATOM 2104 N N . ALA B 1 37 ? 2.641 -12.383 -62.969 1 22.84 37 ALA B N 1
ATOM 2105 C CA . ALA B 1 37 ? 3.107 -13.742 -63.219 1 22.84 37 ALA B CA 1
ATOM 2106 C C . ALA B 1 37 ? 2.414 -14.352 -64.438 1 22.84 37 ALA B C 1
ATOM 2108 O O . ALA B 1 37 ? 1.251 -14.055 -64.688 1 22.84 37 ALA B O 1
ATOM 2109 N N . PRO B 1 38 ? 3.131 -15.43 -65.062 1 19.52 38 PRO B N 1
ATOM 2110 C CA . PRO B 1 38 ? 3.154 -15.93 -66.438 1 19.52 38 PRO B CA 1
ATOM 2111 C C . PRO B 1 38 ? 1.887 -16.703 -66.812 1 19.52 38 PRO B C 1
ATOM 2113 O O . PRO B 1 38 ? 1.151 -17.141 -65.938 1 19.52 38 PRO B O 1
ATOM 2116 N N . ALA B 1 39 ? 1.784 -16.938 -68.125 1 19.59 39 ALA B N 1
ATOM 2117 C CA . ALA B 1 39 ? 0.809 -17.312 -69.125 1 19.59 39 ALA B CA 1
ATOM 2118 C C . ALA B 1 39 ? 0.465 -18.797 -69.062 1 19.59 39 ALA B C 1
ATOM 2120 O O . ALA B 1 39 ? -0.556 -19.234 -69.562 1 19.59 39 ALA B O 1
ATOM 2121 N N . PRO B 1 40 ? 1.186 -19.719 -68.25 1 18 40 PRO B N 1
ATOM 2122 C CA . PRO B 1 40 ? 1.446 -20.703 -69.312 1 18 40 PRO B CA 1
ATOM 2123 C C . PRO B 1 40 ? 0.166 -21.297 -69.875 1 18 40 PRO B C 1
ATOM 2125 O O . PRO B 1 40 ? -0.919 -21.094 -69.312 1 18 40 PRO B O 1
ATOM 2128 N N . ILE B 1 41 ? 0.291 -22.734 -70.062 1 17.67 41 ILE B N 1
ATOM 2129 C CA . ILE B 1 41 ? 0.309 -23.656 -71.188 1 17.67 41 ILE B CA 1
ATOM 2130 C C . ILE B 1 41 ? -1.092 -24.219 -71.438 1 17.67 41 ILE B C 1
ATOM 2132 O O . ILE B 1 41 ? -1.84 -24.453 -70.438 1 17.67 41 ILE B O 1
ATOM 2136 N N . ALA B 1 42 ? -1.389 -24.484 -72.625 1 18.23 42 ALA B N 1
ATOM 2137 C CA . ALA B 1 42 ? -2.463 -24.719 -73.562 1 18.23 42 ALA B CA 1
ATOM 2138 C C . ALA B 1 42 ? -3.092 -26.094 -73.375 1 18.23 42 ALA B C 1
ATOM 2140 O O . ALA B 1 42 ? -4.062 -26.438 -74.062 1 18.23 42 ALA B O 1
ATOM 2141 N N . GLY B 1 43 ? -2.652 -26.984 -72.375 1 17.02 43 GLY B N 1
ATOM 2142 C CA . GLY B 1 43 ? -2.777 -28.25 -73.062 1 17.02 43 GLY B CA 1
ATOM 2143 C C . GLY B 1 43 ? -4.211 -28.594 -73.438 1 17.02 43 GLY B C 1
ATOM 2144 O O . GLY B 1 43 ? -5.145 -28.234 -72.75 1 17.02 43 GLY B O 1
ATOM 2145 N N . GLU B 1 44 ? -4.41 -29.188 -74.688 1 18.56 44 GLU B N 1
ATOM 2146 C CA . GLU B 1 44 ? -5.375 -29.422 -75.75 1 18.56 44 GLU B CA 1
ATOM 2147 C C . GLU B 1 44 ? -6.441 -30.422 -75.312 1 18.56 44 GLU B C 1
ATOM 2149 O O . GLU B 1 44 ? -7.629 -30.219 -75.562 1 18.56 44 GLU B O 1
ATOM 2154 N N . GLN B 1 45 ? -6.059 -31.688 -74.938 1 18.12 45 GLN B N 1
ATOM 2155 C CA . GLN B 1 45 ? -6.57 -32.656 -75.875 1 18.12 45 GLN B CA 1
ATOM 2156 C C . GLN B 1 45 ? -8.07 -32.844 -75.688 1 18.12 45 GLN B C 1
ATOM 2158 O O . GLN B 1 45 ? -8.641 -32.5 -74.688 1 18.12 45 GLN B O 1
ATOM 2163 N N . ASN B 1 46 ? -8.57 -33.938 -76.375 1 17.97 46 ASN B N 1
ATOM 2164 C CA . ASN B 1 46 ? -9.523 -34.406 -77.438 1 17.97 46 ASN B CA 1
ATOM 2165 C C . ASN B 1 46 ? -10.766 -35.031 -76.75 1 17.97 46 ASN B C 1
ATOM 2167 O O . ASN B 1 46 ? -11.852 -34.969 -77.312 1 17.97 46 ASN B O 1
ATOM 2171 N N . ALA B 1 47 ? -10.672 -35.75 -75.562 1 18.23 47 ALA B N 1
ATOM 2172 C CA . ALA B 1 47 ? -11.375 -37 -75.875 1 18.23 47 ALA B CA 1
ATOM 2173 C C . ALA B 1 47 ? -12.883 -36.781 -75.938 1 18.23 47 ALA B C 1
ATOM 2175 O O . ALA B 1 47 ? -13.445 -36.062 -75.062 1 18.23 47 ALA B O 1
ATOM 2176 N N . ALA B 1 48 ? -13.508 -37.312 -77 1 17.97 48 ALA B N 1
ATOM 2177 C CA . ALA B 1 48 ? -14.773 -37.156 -77.688 1 17.97 48 ALA B CA 1
ATOM 2178 C C . ALA B 1 48 ? -15.938 -37.719 -76.875 1 17.97 48 ALA B C 1
ATOM 2180 O O . ALA B 1 48 ? -17.062 -37.25 -77 1 17.97 48 ALA B O 1
ATOM 2181 N N . PRO B 1 49 ? -15.734 -38.781 -75.938 1 20.62 49 PRO B N 1
ATOM 2182 C CA . PRO B 1 49 ? -16.672 -39.844 -76.375 1 20.62 49 PRO B CA 1
ATOM 2183 C C . PRO B 1 49 ? -18.125 -39.438 -76.125 1 20.62 49 PRO B C 1
ATOM 2185 O O . PRO B 1 49 ? -18.406 -38.5 -75.438 1 20.62 49 PRO B O 1
ATOM 2188 N N . GLY B 1 50 ? -19.062 -40.469 -76.375 1 20.23 50 GLY B N 1
ATOM 2189 C CA . GLY B 1 50 ? -20.297 -40.938 -76.938 1 20.23 50 GLY B CA 1
ATOM 2190 C C . GLY B 1 50 ? -21.5 -40.812 -76.062 1 20.23 50 GLY B C 1
ATOM 2191 O O . GLY B 1 50 ? -21.422 -41.156 -74.875 1 20.23 50 GLY B O 1
ATOM 2192 N N . ASP B 1 51 ? -22.469 -39.969 -76.312 1 21.78 51 ASP B N 1
ATOM 2193 C CA . ASP B 1 51 ? -23.562 -39.312 -75.562 1 21.78 51 ASP B CA 1
ATOM 2194 C C . ASP B 1 51 ? -24.719 -40.312 -75.312 1 21.78 51 ASP B C 1
ATOM 2196 O O . ASP B 1 51 ? -25.672 -40.344 -76.125 1 21.78 51 ASP B O 1
ATOM 2200 N N . GLU B 1 52 ? -24.453 -41.594 -75.188 1 19.52 52 GLU B N 1
ATOM 2201 C CA . GLU B 1 52 ? -25.688 -42.312 -75.438 1 19.52 52 GLU B CA 1
ATOM 2202 C C . GLU B 1 52 ? -26.797 -41.844 -74.5 1 19.52 52 GLU B C 1
ATOM 2204 O O . GLU B 1 52 ? -26.594 -41.719 -73.312 1 19.52 52 GLU B O 1
ATOM 2209 N N . ALA B 1 53 ? -27.828 -41.25 -75.188 1 21.72 53 ALA B N 1
ATOM 2210 C CA . ALA B 1 53 ? -29.016 -40.5 -74.75 1 21.72 53 ALA B CA 1
ATOM 2211 C C . ALA B 1 53 ? -29.969 -41.375 -74 1 21.72 53 ALA B C 1
ATOM 2213 O O . ALA B 1 53 ? -30.984 -41.844 -74.5 1 21.72 53 ALA B O 1
ATOM 2214 N N . GLU B 1 54 ? -29.516 -42.375 -73.125 1 19.75 54 GLU B N 1
ATOM 2215 C CA . GLU B 1 54 ? -30.547 -43.344 -72.688 1 19.75 54 GLU B CA 1
ATOM 2216 C C . GLU B 1 54 ? -31.75 -42.625 -72.062 1 19.75 54 GLU B C 1
ATOM 2218 O O . GLU B 1 54 ? -31.578 -41.75 -71.25 1 19.75 54 GLU B O 1
ATOM 2223 N N . GLU B 1 55 ? -32.906 -42.656 -72.812 1 23.02 55 GLU B N 1
ATOM 2224 C CA . GLU B 1 55 ? -34.25 -42.125 -72.688 1 23.02 55 GLU B CA 1
ATOM 2225 C C . GLU B 1 55 ? -34.906 -42.5 -71.375 1 23.02 55 GLU B C 1
ATOM 2227 O O . GLU B 1 55 ? -35.25 -43.656 -71.188 1 23.02 55 GLU B O 1
ATOM 2232 N N . ALA B 1 56 ? -34.312 -42.188 -70.312 1 25.44 56 ALA B N 1
ATOM 2233 C CA . ALA B 1 56 ? -34.812 -42.719 -69.062 1 25.44 56 ALA B CA 1
ATOM 2234 C C . ALA B 1 56 ? -36.281 -42.344 -68.875 1 25.44 56 ALA B C 1
ATOM 2236 O O . ALA B 1 56 ? -36.719 -41.25 -69.25 1 25.44 56 ALA B O 1
ATOM 2237 N N . ALA B 1 57 ? -37.094 -43.375 -68.75 1 26.88 57 ALA B N 1
ATOM 2238 C CA . ALA B 1 57 ? -38.531 -43.594 -68.562 1 26.88 57 ALA B CA 1
ATOM 2239 C C . ALA B 1 57 ? -39.125 -42.719 -67.5 1 26.88 57 ALA B C 1
ATOM 2241 O O . ALA B 1 57 ? -38.469 -42.438 -66.5 1 26.88 57 ALA B O 1
ATOM 2242 N N . PRO B 1 58 ? -40.281 -42 -67.812 1 25.56 58 PRO B N 1
ATOM 2243 C CA . PRO B 1 58 ? -41 -40.969 -67.062 1 25.56 58 PRO B CA 1
ATOM 2244 C C . PRO B 1 58 ? -41.5 -41.406 -65.688 1 25.56 58 PRO B C 1
ATOM 2246 O O . PRO B 1 58 ? -42.281 -42.375 -65.625 1 25.56 58 PRO B O 1
ATOM 2249 N N . GLU B 1 59 ? -40.656 -41.656 -64.688 1 25.02 59 GLU B N 1
ATOM 2250 C CA . GLU B 1 59 ? -41.125 -42.219 -63.438 1 25.02 59 GLU B CA 1
ATOM 2251 C C . GLU B 1 59 ? -42.312 -41.469 -62.906 1 25.02 59 GLU B C 1
ATOM 2253 O O . GLU B 1 59 ? -42.344 -40.219 -62.938 1 25.02 59 GLU B O 1
ATOM 2258 N N . GLU B 1 60 ? -43.469 -42.125 -62.938 1 26.81 60 GLU B N 1
ATOM 2259 C CA . GLU B 1 60 ? -44.812 -41.781 -62.5 1 26.81 60 GLU B CA 1
ATOM 2260 C C . GLU B 1 60 ? -44.75 -41.188 -61.094 1 26.81 60 GLU B C 1
ATOM 2262 O O . GLU B 1 60 ? -44.188 -41.781 -60.156 1 26.81 60 GLU B O 1
ATOM 2267 N N . ARG B 1 61 ? -44.781 -39.812 -61 1 27.73 61 ARG B N 1
ATOM 2268 C CA . ARG B 1 61 ? -44.781 -38.969 -59.812 1 27.73 61 ARG B CA 1
ATOM 2269 C C . ARG B 1 61 ? -45.938 -39.344 -58.875 1 27.73 61 ARG B C 1
ATOM 2271 O O . ARG B 1 61 ? -47.094 -39.219 -59.219 1 27.73 61 ARG B O 1
ATOM 2278 N N . THR B 1 62 ? -45.781 -40.594 -58.281 1 29.25 62 THR B N 1
ATOM 2279 C CA . THR B 1 62 ? -46.844 -40.969 -57.344 1 29.25 62 THR B CA 1
ATOM 2280 C C . THR B 1 62 ? -47.125 -39.812 -56.375 1 29.25 62 THR B C 1
ATOM 2282 O O . THR B 1 62 ? -46.188 -39.156 -55.875 1 29.25 62 THR B O 1
ATOM 2285 N N . PRO B 1 63 ? -48.312 -39.219 -56.406 1 31.11 63 PRO B N 1
ATOM 2286 C CA . PRO B 1 63 ? -48.75 -38.094 -55.594 1 31.11 63 PRO B CA 1
ATOM 2287 C C . PRO B 1 63 ? -48.531 -38.312 -54.125 1 31.11 63 PRO B C 1
ATOM 2289 O O . PRO B 1 63 ? -48.875 -39.375 -53.594 1 31.11 63 PRO B O 1
ATOM 2292 N N . LEU B 1 64 ? -47.375 -37.875 -53.594 1 32.81 64 LEU B N 1
ATOM 2293 C CA . LEU B 1 64 ? -47 -38.031 -52.188 1 32.81 64 LEU B CA 1
ATOM 2294 C C . LEU B 1 64 ? -48.156 -37.625 -51.281 1 32.81 64 LEU B C 1
ATOM 2296 O O . LEU B 1 64 ? -48.656 -36.5 -51.375 1 32.81 64 LEU B O 1
ATOM 2300 N N . GLU B 1 65 ? -49.062 -38.594 -51.062 1 33.09 65 GLU B N 1
ATOM 2301 C CA . GLU B 1 65 ? -50.125 -38.438 -50.062 1 33.09 65 GLU B CA 1
ATOM 2302 C C . GLU B 1 65 ? -49.594 -37.844 -48.75 1 33.09 65 GLU B C 1
ATOM 2304 O O . GLU B 1 65 ? -48.625 -38.344 -48.188 1 33.09 65 GLU B O 1
ATOM 2309 N N . ILE B 1 66 ? -49.688 -36.469 -48.625 1 35.91 66 ILE B N 1
ATOM 2310 C CA . ILE B 1 66 ? -49.375 -35.75 -47.406 1 35.91 66 ILE B CA 1
ATOM 2311 C C . ILE B 1 66 ? -50.031 -36.406 -46.188 1 35.91 66 ILE B C 1
ATOM 2313 O O . ILE B 1 66 ? -51.25 -36.531 -46.156 1 35.91 66 ILE B O 1
ATOM 2317 N N . PRO B 1 67 ? -49.406 -37.406 -45.531 1 37.16 67 PRO B N 1
ATOM 2318 C CA . PRO B 1 67 ? -50.031 -38.062 -44.406 1 37.16 67 PRO B CA 1
ATOM 2319 C C . PRO B 1 67 ? -50.625 -37.062 -43.406 1 37.16 67 PRO B C 1
ATOM 2321 O O . PRO B 1 67 ? -50.125 -35.938 -43.281 1 37.16 67 PRO B O 1
ATOM 2324 N N . MET B 1 68 ? -51.938 -37.094 -43.156 1 36.44 68 MET B N 1
ATOM 2325 C CA . MET B 1 68 ? -52.688 -36.312 -42.188 1 36.44 68 MET B CA 1
ATOM 2326 C C . MET B 1 68 ? -52.031 -36.375 -40.812 1 36.44 68 MET B C 1
ATOM 2328 O O . MET B 1 68 ? -51.625 -37.469 -40.344 1 36.44 68 MET B O 1
ATOM 2332 N N . PRO B 1 69 ? -51.438 -35.312 -40.344 1 38.25 69 PRO B N 1
ATOM 2333 C CA . PRO B 1 69 ? -50.688 -35.344 -39.094 1 38.25 69 PRO B CA 1
ATOM 2334 C C . PRO B 1 69 ? -51.531 -35.906 -37.938 1 38.25 69 PRO B C 1
ATOM 2336 O O . PRO B 1 69 ? -52.75 -35.75 -37.938 1 38.25 69 PRO B O 1
ATOM 2339 N N . ASP B 1 70 ? -51.281 -37.062 -37.438 1 35.44 70 ASP B N 1
ATOM 2340 C CA . ASP B 1 70 ? -51.906 -37.75 -36.312 1 35.44 70 ASP B CA 1
ATOM 2341 C C . ASP B 1 70 ? -52.062 -36.781 -35.125 1 35.44 70 ASP B C 1
ATOM 2343 O O . ASP B 1 70 ? -51.219 -35.906 -34.906 1 35.44 70 ASP B O 1
ATOM 2347 N N . PRO B 1 71 ? -53.344 -36.5 -34.688 1 39.16 71 PRO B N 1
ATOM 2348 C CA . PRO B 1 71 ? -53.719 -35.594 -33.625 1 39.16 71 PRO B CA 1
ATOM 2349 C C . PRO B 1 71 ? -53 -35.875 -32.312 1 39.16 71 PRO B C 1
ATOM 2351 O O . PRO B 1 71 ? -53.312 -35.25 -31.297 1 39.16 71 PRO B O 1
ATOM 2354 N N . LEU B 1 72 ? -52.281 -37.031 -32.219 1 31.48 72 LEU B N 1
ATOM 2355 C CA . LEU B 1 72 ? -52.031 -37.562 -30.891 1 31.48 72 LEU B CA 1
ATOM 2356 C C . LEU B 1 72 ? -51.281 -36.562 -30.016 1 31.48 72 LEU B C 1
ATOM 2358 O O . LEU B 1 72 ? -50.688 -36.938 -29.016 1 31.48 72 LEU B O 1
ATOM 2362 N N . VAL B 1 73 ? -51 -35.344 -30.469 1 35.31 73 VAL B N 1
ATOM 2363 C CA . VAL B 1 73 ? -50.062 -34.781 -29.516 1 35.31 73 VAL B CA 1
ATOM 2364 C C . VAL B 1 73 ? -50.719 -34.656 -28.141 1 35.31 73 VAL B C 1
ATOM 2366 O O . VAL B 1 73 ? -51.688 -33.906 -27.969 1 35.31 73 VAL B O 1
ATOM 2369 N N . ASP B 1 74 ? -50.875 -35.781 -27.422 1 32.75 74 ASP B N 1
ATOM 2370 C CA . ASP B 1 74 ? -51.281 -35.688 -26.031 1 32.75 74 ASP B CA 1
ATOM 2371 C C . ASP B 1 74 ? -50.469 -34.656 -25.266 1 32.75 74 ASP B C 1
ATOM 2373 O O . ASP B 1 74 ? -49.219 -34.75 -25.172 1 32.75 74 ASP B O 1
ATOM 2377 N N . ARG B 1 75 ? -50.906 -33.469 -25.125 1 34.66 75 ARG B N 1
ATOM 2378 C CA . ARG B 1 75 ? -50.375 -32.312 -24.391 1 34.66 75 ARG B CA 1
ATOM 2379 C C . ARG B 1 75 ? -50.125 -32.688 -22.922 1 34.66 75 ARG B C 1
ATOM 2381 O O . ARG B 1 75 ? -50.156 -31.812 -22.047 1 34.66 75 ARG B O 1
ATOM 2388 N N . THR B 1 76 ? -50.312 -33.938 -22.562 1 30.33 76 THR B N 1
ATOM 2389 C CA . THR B 1 76 ? -50.312 -34.094 -21.125 1 30.33 76 THR B CA 1
ATOM 2390 C C . THR B 1 76 ? -49.094 -33.406 -20.5 1 30.33 76 THR B C 1
ATOM 2392 O O . THR B 1 76 ? -49.219 -32.625 -19.562 1 30.33 76 THR B O 1
ATOM 2395 N N . ALA B 1 77 ? -48.25 -34.25 -19.656 1 33.84 77 ALA B N 1
ATOM 2396 C CA . ALA B 1 77 ? -47.469 -34.062 -18.438 1 33.84 77 ALA B CA 1
ATOM 2397 C C . ALA B 1 77 ? -46.188 -33.312 -18.719 1 33.84 77 ALA B C 1
ATOM 2399 O O . ALA B 1 77 ? -45.188 -33.906 -19.156 1 33.84 77 ALA B O 1
ATOM 2400 N N . VAL B 1 78 ? -46.219 -32.219 -19.375 1 33.53 78 VAL B N 1
ATOM 2401 C CA . VAL B 1 78 ? -44.938 -31.531 -19.25 1 33.53 78 VAL B CA 1
ATOM 2402 C C . VAL B 1 78 ? -44.562 -31.422 -17.766 1 33.53 78 VAL B C 1
ATOM 2404 O O . VAL B 1 78 ? -45.25 -30.766 -16.984 1 33.53 78 VAL B O 1
ATOM 2407 N N . GLU B 1 79 ? -43.969 -32.406 -17.141 1 34.38 79 GLU B N 1
ATOM 2408 C CA . GLU B 1 79 ? -43.281 -32.219 -15.875 1 34.38 79 GLU B CA 1
ATOM 2409 C C . GLU B 1 79 ? -42.531 -30.891 -15.852 1 34.38 79 GLU B C 1
ATOM 2411 O O . GLU B 1 79 ? -41.656 -30.641 -16.703 1 34.38 79 GLU B O 1
ATOM 2416 N N . LEU B 1 80 ? -43.156 -29.828 -15.414 1 31.94 80 LEU B N 1
ATOM 2417 C CA . LEU B 1 80 ? -42.406 -28.656 -15 1 31.94 80 LEU B CA 1
ATOM 2418 C C . LEU B 1 80 ? -41.125 -29.047 -14.281 1 31.94 80 LEU B C 1
ATOM 2420 O O . LEU B 1 80 ? -41.156 -29.562 -13.164 1 31.94 80 LEU B O 1
ATOM 2424 N N . LYS B 1 81 ? -40.156 -29.531 -15 1 34.75 81 LYS B N 1
ATOM 2425 C CA . LYS B 1 81 ? -38.844 -29.516 -14.359 1 34.75 81 LYS B CA 1
ATOM 2426 C C . LYS B 1 81 ? -38.656 -28.234 -13.57 1 34.75 81 LYS B C 1
ATOM 2428 O O . LYS B 1 81 ? -38.719 -27.125 -14.125 1 34.75 81 LYS B O 1
ATOM 2433 N N . ASP B 1 82 ? -39.031 -28.172 -12.328 1 36.06 82 ASP B N 1
ATOM 2434 C CA . ASP B 1 82 ? -38.562 -27.203 -11.352 1 36.06 82 ASP B CA 1
ATOM 2435 C C . ASP B 1 82 ? -37.125 -26.797 -11.641 1 36.06 82 ASP B C 1
ATOM 2437 O O . ASP B 1 82 ? -36.188 -27.609 -11.523 1 36.06 82 ASP B O 1
ATOM 2441 N N . ASP B 1 83 ? -36.844 -26.031 -12.609 1 36.53 83 ASP B N 1
ATOM 2442 C CA . ASP B 1 83 ? -35.562 -25.297 -12.641 1 36.53 83 ASP B CA 1
ATOM 2443 C C . ASP B 1 83 ? -35.156 -24.891 -11.234 1 36.53 83 ASP B C 1
ATOM 2445 O O . ASP B 1 83 ? -35.688 -23.938 -10.664 1 36.53 83 ASP B O 1
ATOM 2449 N N . GLU B 1 84 ? -34.812 -25.844 -10.398 1 38.22 84 GLU B N 1
ATOM 2450 C CA . GLU B 1 84 ? -34.031 -25.422 -9.258 1 38.22 84 GLU B CA 1
ATOM 2451 C C . GLU B 1 84 ? -33.094 -24.281 -9.641 1 38.22 84 GLU B C 1
ATOM 2453 O O . GLU B 1 84 ? -32.188 -24.469 -10.461 1 38.22 84 GLU B O 1
ATOM 2458 N N . ILE B 1 85 ? -33.531 -23.094 -9.773 1 38.84 85 ILE B N 1
ATOM 2459 C CA . ILE B 1 85 ? -32.594 -21.969 -9.656 1 38.84 85 ILE B CA 1
ATOM 2460 C C . ILE B 1 85 ? -31.422 -22.375 -8.789 1 38.84 85 ILE B C 1
ATOM 2462 O O . ILE B 1 85 ? -31.578 -22.688 -7.609 1 38.84 85 ILE B O 1
ATOM 2466 N N . ALA B 1 86 ? -30.469 -23 -9.43 1 35.12 86 ALA B N 1
ATOM 2467 C CA . ALA B 1 86 ? -29.203 -23.203 -8.719 1 35.12 86 ALA B CA 1
ATOM 2468 C C . ALA B 1 86 ? -28.984 -22.109 -7.676 1 35.12 86 ALA B C 1
ATOM 2470 O O . ALA B 1 86 ? -29.062 -20.906 -7.988 1 35.12 86 ALA B O 1
ATOM 2471 N N . ALA B 1 87 ? -29.375 -22.281 -6.441 1 38.84 87 ALA B N 1
ATOM 2472 C CA . ALA B 1 87 ? -28.938 -21.469 -5.316 1 38.84 87 ALA B CA 1
ATOM 2473 C C . ALA B 1 87 ? -27.609 -20.781 -5.617 1 38.84 87 ALA B C 1
ATOM 2475 O O . ALA B 1 87 ? -26.75 -21.359 -6.281 1 38.84 87 ALA B O 1
ATOM 2476 N N . PRO B 1 88 ? -27.5 -19.5 -5.613 1 41.56 88 PRO B N 1
ATOM 2477 C CA . PRO B 1 88 ? -26.156 -18.922 -5.781 1 41.56 88 PRO B CA 1
ATOM 2478 C C . PRO B 1 88 ? -25.047 -19.828 -5.262 1 41.56 88 PRO B C 1
ATOM 2480 O O . PRO B 1 88 ? -25.266 -20.578 -4.305 1 41.56 88 PRO B O 1
ATOM 2483 N N . ASP B 1 89 ? -24.281 -20.484 -6.027 1 43.59 89 ASP B N 1
ATOM 2484 C CA . ASP B 1 89 ? -23.094 -21.172 -5.543 1 43.59 89 ASP B CA 1
ATOM 2485 C C . ASP B 1 89 ? -22.625 -20.609 -4.203 1 43.59 89 ASP B C 1
ATOM 2487 O O . ASP B 1 89 ? -22.297 -19.438 -4.105 1 43.59 89 ASP B O 1
ATOM 2491 N N . VAL B 1 90 ? -23.125 -20.938 -3.127 1 43.78 90 VAL B N 1
ATOM 2492 C CA . VAL B 1 90 ? -22.547 -20.641 -1.821 1 43.78 90 VAL B CA 1
ATOM 2493 C C . VAL B 1 90 ? -21.016 -20.703 -1.91 1 43.78 90 VAL B C 1
ATOM 2495 O O . VAL B 1 90 ? -20.453 -21.766 -2.129 1 43.78 90 VAL B O 1
ATOM 2498 N N . VAL B 1 91 ? -20.391 -19.75 -2.496 1 53.59 91 VAL B N 1
ATOM 2499 C CA . VAL B 1 91 ? -18.938 -19.672 -2.477 1 53.59 91 VAL B CA 1
ATOM 2500 C C . VAL B 1 91 ? -18.406 -20.016 -1.086 1 53.59 91 VAL B C 1
ATOM 2502 O O . VAL B 1 91 ? -18.844 -19.438 -0.088 1 53.59 91 VAL B O 1
ATOM 2505 N N . GLU B 1 92 ? -18.062 -21.266 -0.819 1 61.03 92 GLU B N 1
ATOM 2506 C CA . GLU B 1 92 ? -17.422 -21.688 0.427 1 61.03 92 GLU B CA 1
ATOM 2507 C C . GLU B 1 92 ? -16.469 -20.641 0.952 1 61.03 92 GLU B C 1
ATOM 2509 O O . GLU B 1 92 ? -15.734 -20.016 0.177 1 61.03 92 GLU B O 1
ATOM 2514 N N . PRO B 1 93 ? -16.641 -20.156 2.201 1 73.5 93 PRO B N 1
ATOM 2515 C CA . PRO B 1 93 ? -15.773 -19.156 2.82 1 73.5 93 PRO B CA 1
ATOM 2516 C C . PRO B 1 93 ? -14.305 -19.578 2.809 1 73.5 93 PRO B C 1
ATOM 2518 O O . PRO B 1 93 ? -13.977 -20.719 3.139 1 73.5 93 PRO B O 1
ATOM 2521 N N . VAL B 1 94 ? -13.492 -18.875 2.164 1 84.31 94 VAL B N 1
ATOM 2522 C CA . VAL B 1 94 ? -12.055 -19.125 2.131 1 84.31 94 VAL B CA 1
ATOM 2523 C C . VAL B 1 94 ? -11.414 -18.656 3.439 1 84.31 94 VAL B C 1
ATOM 2525 O O . VAL B 1 94 ? -11.766 -17.594 3.959 1 84.31 94 VAL B O 1
ATOM 2528 N N . GLU B 1 95 ? -10.617 -19.484 4.082 1 90.56 95 GLU B N 1
ATOM 2529 C CA . GLU B 1 95 ? -9.906 -19.125 5.301 1 90.56 95 GLU B CA 1
ATOM 2530 C C . GLU B 1 95 ? -8.75 -18.172 5 1 90.56 95 GLU B C 1
ATOM 2532 O O . GLU B 1 95 ? -7.785 -18.562 4.332 1 90.56 95 GLU B O 1
ATOM 2537 N N . VAL B 1 96 ? -8.867 -17 5.461 1 94.25 96 VAL B N 1
ATOM 2538 C CA . VAL B 1 96 ? -7.824 -16 5.25 1 94.25 96 VAL B CA 1
ATOM 2539 C C . VAL B 1 96 ? -6.723 -16.172 6.293 1 94.25 96 VAL B C 1
ATOM 2541 O O . VAL B 1 96 ? -7 -16.234 7.492 1 94.25 96 VAL B O 1
ATOM 2544 N N . LEU B 1 97 ? -5.523 -16.297 5.816 1 94.94 97 LEU B N 1
ATOM 2545 C CA . LEU B 1 97 ? -4.348 -16.391 6.672 1 94.94 97 LEU B CA 1
ATOM 2546 C C . LEU B 1 97 ? -3.564 -15.078 6.672 1 94.94 97 LEU B C 1
ATOM 2548 O O . LEU B 1 97 ? -3.482 -14.398 5.648 1 94.94 97 LEU B O 1
ATOM 2552 N N . THR B 1 98 ? -3.033 -14.758 7.902 1 94.38 98 THR B N 1
ATOM 2553 C CA . THR B 1 98 ? -2.248 -13.531 7.996 1 94.38 98 THR B CA 1
ATOM 2554 C C . THR B 1 98 ? -0.906 -13.797 8.672 1 94.38 98 THR B C 1
ATOM 2556 O O . THR B 1 98 ? 0.014 -12.984 8.578 1 94.38 98 THR B O 1
ATOM 2559 N N . ASP B 1 99 ? -0.811 -15 9.258 1 94.38 99 ASP B N 1
ATOM 2560 C CA . ASP B 1 99 ? 0.385 -15.336 10.023 1 94.38 99 ASP B CA 1
ATOM 2561 C C . ASP B 1 99 ? 1.293 -16.281 9.242 1 94.38 99 ASP B C 1
ATOM 2563 O O . ASP B 1 99 ? 1.062 -17.484 9.211 1 94.38 99 ASP B O 1
ATOM 2567 N N . VAL B 1 100 ? 2.336 -15.734 8.852 1 93.56 100 VAL B N 1
ATOM 2568 C CA . VAL B 1 100 ? 3.246 -16.469 7.977 1 93.56 100 VAL B CA 1
ATOM 2569 C C . VAL B 1 100 ? 3.992 -17.531 8.781 1 93.56 100 VAL B C 1
ATOM 2571 O O . VAL B 1 100 ? 4.516 -18.484 8.219 1 93.56 100 VAL B O 1
ATOM 2574 N N . SER B 1 101 ? 4 -17.406 10.023 1 93 101 SER B N 1
ATOM 2575 C CA . SER B 1 101 ? 4.703 -18.375 10.852 1 93 101 SER B CA 1
ATOM 2576 C C . SER B 1 101 ? 3.932 -19.688 10.945 1 93 101 SER B C 1
ATOM 2578 O O . SER B 1 101 ? 4.473 -20.703 11.391 1 93 101 SER B O 1
ATOM 2580 N N . LYS B 1 102 ? 2.697 -19.75 10.469 1 92.75 102 LYS B N 1
ATOM 2581 C CA . LYS B 1 102 ? 1.844 -20.922 10.617 1 92.75 102 LYS B CA 1
ATOM 2582 C C . LYS B 1 102 ? 1.776 -21.734 9.328 1 92.75 102 LYS B C 1
ATOM 2584 O O . LYS B 1 102 ? 0.992 -22.672 9.211 1 92.75 102 LYS B O 1
ATOM 2589 N N . ILE B 1 103 ? 2.525 -21.312 8.367 1 95.56 103 ILE B N 1
ATOM 2590 C CA . ILE B 1 103 ? 2.545 -22.047 7.102 1 95.56 103 ILE B CA 1
ATOM 2591 C C . ILE B 1 103 ? 3.887 -22.766 6.938 1 95.56 103 ILE B C 1
ATOM 2593 O O . ILE B 1 103 ? 4.809 -22.547 7.73 1 95.56 103 ILE B O 1
ATOM 2597 N N . PRO B 1 104 ? 3.99 -23.656 5.957 1 97.62 104 PRO B N 1
ATOM 2598 C CA . PRO B 1 104 ? 5.242 -24.391 5.793 1 97.62 104 PRO B CA 1
ATOM 2599 C C . PRO B 1 104 ? 6.457 -23.484 5.672 1 97.62 104 PRO B C 1
ATOM 2601 O O . PRO B 1 104 ? 6.383 -22.422 5.039 1 97.62 104 PRO B O 1
ATOM 2604 N N . VAL B 1 105 ? 7.504 -23.859 6.262 1 98.25 105 VAL B N 1
ATOM 2605 C CA . VAL B 1 105 ? 8.727 -23.062 6.367 1 98.25 105 VAL B CA 1
ATOM 2606 C C . VAL B 1 105 ? 9.203 -22.672 4.973 1 98.25 105 VAL B C 1
ATOM 2608 O O . VAL B 1 105 ? 9.594 -21.516 4.75 1 98.25 105 VAL B O 1
ATOM 2611 N N . PRO B 1 106 ? 9.172 -23.594 3.938 1 98.44 106 PRO B N 1
ATOM 2612 C CA . PRO B 1 106 ? 9.648 -23.188 2.611 1 98.44 106 PRO B CA 1
ATOM 2613 C C . PRO B 1 106 ? 8.82 -22.062 2 1 98.44 106 PRO B C 1
ATOM 2615 O O . PRO B 1 106 ? 9.352 -21.234 1.263 1 98.44 106 PRO B O 1
ATOM 2618 N N . VAL B 1 107 ? 7.535 -22.047 2.307 1 98.69 107 VAL B N 1
ATOM 2619 C CA . VAL B 1 107 ? 6.664 -21 1.799 1 98.69 107 VAL B CA 1
ATOM 2620 C C . VAL B 1 107 ? 7.008 -19.672 2.469 1 98.69 107 VAL B C 1
ATOM 2622 O O . VAL B 1 107 ? 7.168 -18.656 1.795 1 98.69 107 VAL B O 1
ATOM 2625 N N . ALA B 1 108 ? 7.129 -19.719 3.789 1 98.56 108 ALA B N 1
ATOM 2626 C CA . ALA B 1 108 ? 7.484 -18.516 4.551 1 98.56 108 ALA B CA 1
ATOM 2627 C C . ALA B 1 108 ? 8.828 -17.953 4.098 1 98.56 108 ALA B C 1
ATOM 2629 O O . ALA B 1 108 ? 8.992 -16.75 3.98 1 98.56 108 ALA B O 1
ATOM 2630 N N . ARG B 1 109 ? 9.719 -18.859 3.818 1 98.56 109 ARG B N 1
ATOM 2631 C CA . ARG B 1 109 ? 11.055 -18.438 3.395 1 98.56 109 ARG B CA 1
ATOM 2632 C C . ARG B 1 109 ? 11.008 -17.781 2.023 1 98.56 109 ARG B C 1
ATOM 2634 O O . ARG B 1 109 ? 11.633 -16.734 1.817 1 98.56 109 ARG B O 1
ATOM 2641 N N . MET B 1 110 ? 10.32 -18.375 1.063 1 98.75 110 MET B N 1
ATOM 2642 C CA . MET B 1 110 ? 10.211 -17.766 -0.26 1 98.75 110 MET B CA 1
ATOM 2643 C C . MET B 1 110 ? 9.539 -16.406 -0.179 1 98.75 110 MET B C 1
ATOM 2645 O O . MET B 1 110 ? 9.969 -15.453 -0.843 1 98.75 110 MET B O 1
ATOM 2649 N N . ARG B 1 111 ? 8.508 -16.281 0.64 1 98.81 111 ARG B N 1
ATOM 2650 C CA . ARG B 1 111 ? 7.871 -14.984 0.83 1 98.81 111 ARG B CA 1
ATOM 2651 C C . ARG B 1 111 ? 8.867 -13.945 1.33 1 98.81 111 ARG B C 1
ATOM 2653 O O . ARG B 1 111 ? 8.906 -12.82 0.83 1 98.81 111 ARG B O 1
ATOM 2660 N N . GLU B 1 112 ? 9.633 -14.336 2.285 1 98.62 112 GLU B N 1
ATOM 2661 C CA . GLU B 1 112 ? 10.625 -13.43 2.854 1 98.62 112 GLU B CA 1
ATOM 2662 C C . GLU B 1 112 ? 11.641 -13 1.801 1 98.62 112 GLU B C 1
ATOM 2664 O O . GLU B 1 112 ? 11.992 -11.82 1.722 1 98.62 112 GLU B O 1
ATOM 2669 N N . LEU B 1 113 ? 12.102 -13.93 1.003 1 98.88 113 LEU B N 1
ATOM 2670 C CA . LEU B 1 113 ? 13.07 -13.625 -0.046 1 98.88 113 LEU B CA 1
ATOM 2671 C C . LEU B 1 113 ? 12.484 -12.672 -1.075 1 98.88 113 LEU B C 1
ATOM 2673 O O . LEU B 1 113 ? 13.156 -11.734 -1.514 1 98.88 113 LEU B O 1
ATOM 2677 N N . ILE B 1 114 ? 11.211 -12.875 -1.412 1 98.88 114 ILE B N 1
ATOM 2678 C CA . ILE B 1 114 ? 10.531 -12.016 -2.373 1 98.88 114 ILE B CA 1
ATOM 2679 C C . ILE B 1 114 ? 10.398 -10.609 -1.803 1 98.88 114 ILE B C 1
ATOM 2681 O O . ILE B 1 114 ? 10.703 -9.625 -2.479 1 98.88 114 ILE B O 1
ATOM 2685 N N . VAL B 1 115 ? 9.977 -10.531 -0.551 1 98.88 115 VAL B N 1
ATOM 2686 C CA . VAL B 1 115 ? 9.75 -9.25 0.11 1 98.88 115 VAL B CA 1
ATOM 2687 C C . VAL B 1 115 ? 11.07 -8.484 0.219 1 98.88 115 VAL B C 1
ATOM 2689 O O . VAL B 1 115 ? 11.125 -7.285 -0.081 1 98.88 115 VAL B O 1
ATOM 2692 N N . GLU B 1 116 ? 12.102 -9.18 0.566 1 98.81 116 GLU B N 1
ATOM 2693 C CA . GLU B 1 116 ? 13.406 -8.539 0.703 1 98.81 116 GLU B CA 1
ATOM 2694 C C . GLU B 1 116 ? 13.922 -8.047 -0.646 1 98.81 116 GLU B C 1
ATOM 2696 O O . GLU B 1 116 ? 14.445 -6.934 -0.749 1 98.81 116 GLU B O 1
ATOM 2701 N 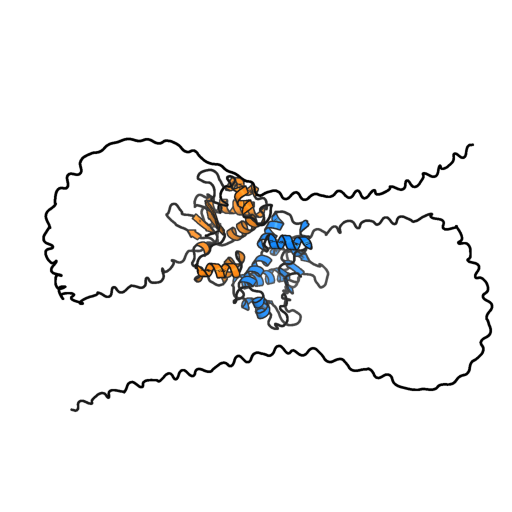N . ALA B 1 117 ? 13.828 -8.859 -1.631 1 98.88 117 ALA B N 1
ATOM 2702 C CA . ALA B 1 117 ? 14.266 -8.469 -2.967 1 98.88 117 ALA B CA 1
ATOM 2703 C C . ALA B 1 117 ? 13.484 -7.266 -3.477 1 98.88 117 ALA B C 1
ATOM 2705 O O . ALA B 1 117 ? 14.07 -6.301 -3.979 1 98.88 117 ALA B O 1
ATOM 2706 N N . ALA B 1 118 ? 12.188 -7.301 -3.289 1 98.88 118 ALA B N 1
ATOM 2707 C CA . ALA B 1 118 ? 11.344 -6.211 -3.762 1 98.88 118 ALA B CA 1
ATOM 2708 C C . ALA B 1 118 ? 11.656 -4.91 -3.025 1 98.88 118 ALA B C 1
ATOM 2710 O O . ALA B 1 118 ? 11.734 -3.844 -3.641 1 98.88 118 ALA B O 1
ATOM 2711 N N . ALA B 1 119 ? 11.875 -5.004 -1.759 1 98.81 119 ALA B N 1
ATOM 2712 C CA . ALA B 1 119 ? 12.109 -3.828 -0.925 1 98.81 119 ALA B CA 1
ATOM 2713 C C . ALA B 1 119 ? 13.43 -3.16 -1.279 1 98.81 119 ALA B C 1
ATOM 2715 O O . ALA B 1 119 ? 13.641 -1.979 -0.988 1 98.81 119 ALA B O 1
ATOM 2716 N N . SER B 1 120 ? 14.281 -3.881 -1.938 1 98.75 120 SER B N 1
ATOM 2717 C CA . SER B 1 120 ? 15.609 -3.357 -2.262 1 98.75 120 SER B CA 1
ATOM 2718 C C . SER B 1 120 ? 15.539 -2.336 -3.391 1 98.75 120 SER B C 1
ATOM 2720 O O . SER B 1 120 ? 16.453 -1.524 -3.557 1 98.75 120 SER B O 1
ATOM 2722 N N . GLY B 1 121 ? 14.516 -2.508 -4.234 1 98.81 121 GLY B N 1
ATOM 2723 C CA . GLY B 1 121 ? 14.414 -1.662 -5.414 1 98.81 121 GLY B CA 1
ATOM 2724 C C . GLY B 1 121 ? 15.297 -2.117 -6.559 1 98.81 121 GLY B C 1
ATOM 2725 O O . GLY B 1 121 ? 15.383 -1.446 -7.59 1 98.81 121 GLY B O 1
ATOM 2726 N N . ASP B 1 122 ? 15.992 -3.213 -6.363 1 98.75 122 ASP B N 1
ATOM 2727 C CA . ASP B 1 122 ? 16.812 -3.818 -7.41 1 98.75 122 ASP B CA 1
ATOM 2728 C C . ASP B 1 122 ? 16.125 -5.051 -7.996 1 98.75 122 ASP B C 1
ATOM 2730 O O . ASP B 1 122 ? 16.188 -6.137 -7.426 1 98.75 122 ASP B O 1
ATOM 2734 N N . ILE B 1 123 ? 15.594 -4.875 -9.203 1 98.5 123 ILE B N 1
ATOM 2735 C CA . ILE B 1 123 ? 14.758 -5.914 -9.789 1 98.5 123 ILE B CA 1
ATOM 2736 C C . ILE B 1 123 ? 15.602 -7.152 -10.078 1 98.5 123 ILE B C 1
ATOM 2738 O O . ILE B 1 123 ? 15.078 -8.273 -10.133 1 98.5 123 ILE B O 1
ATOM 2742 N N . GLU B 1 124 ? 16.891 -7.004 -10.234 1 98.56 124 GLU B N 1
ATOM 2743 C CA . GLU B 1 124 ? 17.766 -8.141 -10.531 1 98.56 124 GLU B CA 1
ATOM 2744 C C . GLU B 1 124 ? 17.859 -9.102 -9.352 1 98.56 124 GLU B C 1
ATOM 2746 O O . GLU B 1 124 ? 18.234 -10.258 -9.516 1 98.56 124 GLU B O 1
ATOM 2751 N N . ARG B 1 125 ? 17.484 -8.68 -8.219 1 98.69 125 ARG B N 1
ATOM 2752 C CA . ARG B 1 125 ? 17.516 -9.523 -7.031 1 98.69 125 ARG B CA 1
ATOM 2753 C C . ARG B 1 125 ? 16.406 -10.586 -7.082 1 98.69 125 ARG B C 1
ATOM 2755 O O . ARG B 1 125 ? 16.438 -11.555 -6.324 1 98.69 125 ARG B O 1
ATOM 2762 N N . LEU B 1 126 ? 15.523 -10.43 -8.047 1 98.5 126 LEU B N 1
ATOM 2763 C CA . LEU B 1 126 ? 14.477 -11.438 -8.219 1 98.5 126 LEU B CA 1
ATOM 2764 C C . LEU B 1 126 ? 14.984 -12.602 -9.055 1 98.5 126 LEU B C 1
ATOM 2766 O O . LEU B 1 126 ? 14.406 -13.695 -9.023 1 98.5 126 LEU B O 1
ATOM 2770 N N . ARG B 1 127 ? 16.016 -12.414 -9.805 1 97.38 127 ARG B N 1
ATOM 2771 C CA . ARG B 1 127 ? 16.453 -13.391 -10.797 1 97.38 127 ARG B CA 1
ATOM 2772 C C . ARG B 1 127 ? 16.672 -14.758 -10.164 1 97.38 127 ARG B C 1
ATOM 2774 O O . ARG B 1 127 ? 16.141 -15.766 -10.641 1 97.38 127 ARG B O 1
ATOM 2781 N N . PRO B 1 128 ? 17.375 -14.859 -9.055 1 97.38 128 PRO B N 1
ATOM 2782 C CA . PRO B 1 128 ? 17.609 -16.188 -8.5 1 97.38 128 PRO B CA 1
ATOM 2783 C C . PRO B 1 128 ? 16.344 -16.844 -7.953 1 97.38 128 PRO B C 1
ATOM 2785 O O . PRO B 1 128 ? 16.312 -18.047 -7.711 1 97.38 128 PRO B O 1
ATOM 2788 N N . LEU B 1 129 ? 15.289 -16.062 -7.746 1 98.38 129 LEU B N 1
ATOM 2789 C CA . LEU B 1 129 ? 14.062 -16.578 -7.137 1 98.38 129 LEU B CA 1
ATOM 2790 C C . LEU B 1 129 ? 13.102 -17.094 -8.203 1 98.38 129 LEU B C 1
ATOM 2792 O O . LEU B 1 129 ? 12.172 -17.844 -7.895 1 98.38 129 LEU B O 1
ATOM 2796 N N . LEU B 1 130 ? 13.219 -16.672 -9.445 1 95.69 130 LEU B N 1
ATOM 2797 C CA . LEU B 1 130 ? 12.266 -16.922 -10.516 1 95.69 130 LEU B CA 1
ATOM 2798 C C . LEU B 1 130 ? 12.453 -18.328 -11.086 1 95.69 130 LEU B C 1
ATOM 2800 O O . LEU B 1 130 ? 11.578 -18.828 -11.789 1 95.69 130 LEU B O 1
ATOM 2804 N N . GLY B 1 131 ? 13.453 -18.938 -10.734 1 88.25 131 GLY B N 1
ATOM 2805 C CA . GLY B 1 131 ? 13.695 -20.266 -11.258 1 88.25 131 GLY B CA 1
ATOM 2806 C C . GLY B 1 131 ? 13.992 -20.266 -12.75 1 88.25 131 GLY B C 1
ATOM 2807 O O . GLY B 1 131 ? 14.242 -19.219 -13.344 1 88.25 131 GLY B O 1
ATOM 2808 N N . LYS B 1 132 ? 14.141 -21.531 -13.258 1 87.19 132 LYS B N 1
ATOM 2809 C CA . LYS B 1 132 ? 14.414 -21.766 -14.672 1 87.19 132 LYS B CA 1
ATOM 2810 C C . LYS B 1 132 ? 13.656 -22.969 -15.195 1 87.19 132 LYS B C 1
ATOM 2812 O O . LYS B 1 132 ? 13.203 -23.812 -14.414 1 87.19 132 LYS B O 1
ATOM 2817 N N . GLY B 1 133 ? 13.469 -22.938 -16.469 1 86.94 133 GLY B N 1
ATOM 2818 C CA . GLY B 1 133 ? 12.859 -24.109 -17.094 1 86.94 133 GLY B CA 1
ATOM 2819 C C . GLY B 1 133 ? 11.438 -24.375 -16.625 1 86.94 133 GLY B C 1
ATOM 2820 O O . GLY B 1 133 ? 10.625 -23.453 -16.562 1 86.94 133 GLY B O 1
ATOM 2821 N N . PRO B 1 134 ? 11.117 -25.609 -16.312 1 87.06 134 PRO B N 1
ATOM 2822 C CA . PRO B 1 134 ? 9.742 -25.984 -15.961 1 87.06 134 PRO B CA 1
ATOM 2823 C C . PRO B 1 134 ? 9.297 -25.391 -14.633 1 87.06 134 PRO B C 1
ATOM 2825 O O . PRO B 1 134 ? 8.094 -25.328 -14.352 1 87.06 134 PRO B O 1
ATOM 2828 N N . THR B 1 135 ? 10.203 -24.953 -13.828 1 88.25 135 THR B N 1
ATOM 2829 C CA . THR B 1 135 ? 9.867 -24.422 -12.516 1 88.25 135 THR B CA 1
ATOM 2830 C C . THR B 1 135 ? 9.922 -22.891 -12.516 1 88.25 135 THR B C 1
ATOM 2832 O O . THR B 1 135 ? 9.797 -22.266 -11.461 1 88.25 135 THR B O 1
ATOM 2835 N N . GLN B 1 136 ? 10.102 -22.344 -13.664 1 92.56 136 GLN B N 1
ATOM 2836 C CA . GLN B 1 136 ? 10.188 -20.891 -13.75 1 92.56 136 GLN B CA 1
ATOM 2837 C C . GLN B 1 136 ? 8.867 -20.234 -13.336 1 92.56 136 GLN B C 1
ATOM 2839 O O . GLN B 1 136 ? 7.793 -20.703 -13.711 1 92.56 136 GLN B O 1
ATOM 2844 N N . THR B 1 137 ? 8.938 -19.188 -12.562 1 95.5 137 THR B N 1
ATOM 2845 C CA . THR B 1 137 ? 7.77 -18.422 -12.156 1 95.5 137 THR B CA 1
ATOM 2846 C C . THR B 1 137 ? 7.039 -17.859 -13.375 1 95.5 137 THR B C 1
ATOM 2848 O O . THR B 1 137 ? 7.664 -17.297 -14.281 1 95.5 137 THR B O 1
ATOM 2851 N N . GLN B 1 138 ? 5.781 -18.141 -13.398 1 92.69 138 GLN B N 1
ATOM 2852 C CA . GLN B 1 138 ? 4.961 -17.547 -14.453 1 92.69 138 GLN B CA 1
ATOM 2853 C C . GLN B 1 138 ? 4.754 -16.047 -14.211 1 92.69 138 GLN B C 1
ATOM 2855 O O . GLN B 1 138 ? 4.273 -15.648 -13.148 1 92.69 138 GLN B O 1
ATOM 2860 N N . VAL B 1 139 ? 5.152 -15.234 -15.117 1 92.25 139 VAL B N 1
ATOM 2861 C CA . VAL B 1 139 ? 4.938 -13.797 -15.031 1 92.25 139 VAL B CA 1
ATOM 2862 C C . VAL B 1 139 ? 4 -13.344 -16.156 1 92.25 139 VAL B C 1
ATOM 2864 O O . VAL B 1 139 ? 3.965 -13.953 -17.219 1 92.25 139 VAL B O 1
ATOM 2867 N N . THR B 1 140 ? 3.023 -12.359 -15.82 1 82.38 140 THR B N 1
ATOM 2868 C CA . THR B 1 140 ? 2.121 -11.852 -16.844 1 82.38 140 THR B CA 1
ATOM 2869 C C . THR B 1 140 ? 2.889 -11.492 -18.109 1 82.38 140 THR B C 1
ATOM 2871 O O . THR B 1 140 ? 3.91 -10.805 -18.047 1 82.38 140 THR B O 1
ATOM 2874 N N . ALA B 1 141 ? 2.707 -12.477 -19.125 1 61.88 141 ALA B N 1
ATOM 2875 C CA . ALA B 1 141 ? 3.445 -12.562 -20.375 1 61.88 141 ALA B CA 1
ATOM 2876 C C . ALA B 1 141 ? 3.326 -11.273 -21.188 1 61.88 141 ALA B C 1
ATOM 2878 O O . ALA B 1 141 ? 2.227 -10.742 -21.359 1 61.88 141 ALA B O 1
ATOM 2879 N N . THR B 1 142 ? 4.188 -10.258 -20.953 1 58.31 142 THR B N 1
ATOM 2880 C CA . THR B 1 142 ? 4.324 -9.656 -22.266 1 58.31 142 THR B CA 1
ATOM 2881 C C . THR B 1 142 ? 4.906 -10.656 -23.266 1 58.31 142 THR B C 1
ATOM 2883 O O . THR B 1 142 ? 5.789 -11.445 -22.922 1 58.31 142 THR B O 1
ATOM 2886 N N . ALA B 1 143 ? 4.211 -11.25 -24.062 1 54.69 143 ALA B N 1
ATOM 2887 C CA . ALA B 1 143 ? 4.602 -12.125 -25.172 1 54.69 143 ALA B CA 1
ATOM 2888 C C . ALA B 1 143 ? 6.039 -11.852 -25.609 1 54.69 143 ALA B C 1
ATOM 2890 O O . ALA B 1 143 ? 6.43 -10.695 -25.797 1 54.69 143 ALA B O 1
ATOM 2891 N N . GLY B 1 144 ? 6.871 -12.938 -25.531 1 59.19 144 GLY B N 1
ATOM 2892 C CA . GLY B 1 144 ? 8.094 -12.953 -26.328 1 59.19 144 GLY B CA 1
ATOM 2893 C C . GLY B 1 144 ? 9.352 -12.797 -25.484 1 59.19 144 GLY B C 1
ATOM 2894 O O . GLY B 1 144 ? 10.461 -12.922 -26 1 59.19 144 GLY B O 1
ATOM 2895 N N . GLU B 1 145 ? 9.219 -12.227 -24.25 1 64.06 145 GLU B N 1
ATOM 2896 C CA . GLU B 1 145 ? 10.508 -12 -23.609 1 64.06 145 GLU B CA 1
ATOM 2897 C C . GLU B 1 145 ? 11 -13.266 -22.906 1 64.06 145 GLU B C 1
ATOM 2899 O O . GLU B 1 145 ? 10.297 -13.844 -22.078 1 64.06 145 GLU B O 1
ATOM 2904 N N . ASP B 1 146 ? 12.117 -13.781 -23.359 1 78.38 146 ASP B N 1
ATOM 2905 C CA . ASP B 1 146 ? 12.734 -14.977 -22.797 1 78.38 146 ASP B CA 1
ATOM 2906 C C . ASP B 1 146 ? 13.305 -14.711 -21.406 1 78.38 146 ASP B C 1
ATOM 2908 O O . ASP B 1 146 ? 13.336 -15.602 -20.562 1 78.38 146 ASP B O 1
ATOM 2912 N N . ASP B 1 147 ? 13.664 -13.461 -21.141 1 89.44 147 ASP B N 1
ATOM 2913 C CA . ASP B 1 147 ? 14.219 -13.117 -19.844 1 89.44 147 ASP B CA 1
ATOM 2914 C C . ASP B 1 147 ? 13.125 -12.648 -18.875 1 89.44 147 ASP B C 1
ATOM 2916 O O . ASP B 1 147 ? 12.531 -11.594 -19.078 1 89.44 147 ASP B O 1
ATOM 2920 N N . PRO B 1 148 ? 12.883 -13.391 -17.812 1 91.56 148 PRO B N 1
ATOM 2921 C CA . PRO B 1 148 ? 11.789 -13.031 -16.891 1 91.56 148 PRO B CA 1
ATOM 2922 C C . PRO B 1 148 ? 11.984 -11.648 -16.266 1 91.56 148 PRO B C 1
ATOM 2924 O O . PRO B 1 148 ? 11 -10.961 -15.984 1 91.56 148 PRO B O 1
ATOM 2927 N N . ILE B 1 149 ? 13.203 -11.211 -16.109 1 94.88 149 ILE B N 1
ATOM 2928 C CA . ILE B 1 149 ? 13.469 -9.891 -15.539 1 94.88 149 ILE B CA 1
ATOM 2929 C C . ILE B 1 149 ? 13.047 -8.812 -16.531 1 94.88 149 ILE B C 1
ATOM 2931 O O . ILE B 1 149 ? 12.422 -7.812 -16.156 1 94.88 149 ILE B O 1
ATOM 2935 N N . ALA B 1 150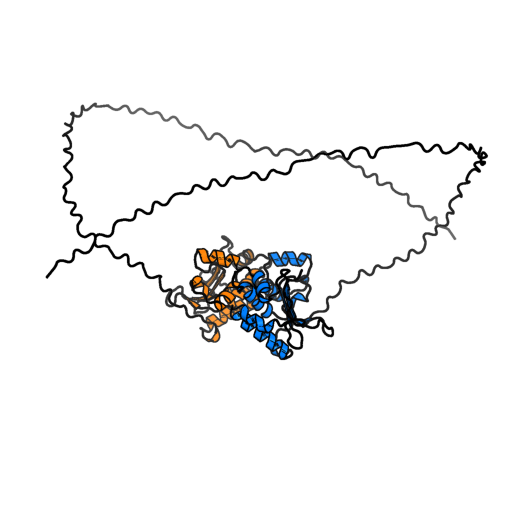 ? 13.367 -9.047 -17.766 1 92.44 150 ALA B N 1
ATOM 2936 C CA . ALA B 1 150 ? 12.953 -8.102 -18.797 1 92.44 150 ALA B CA 1
ATOM 2937 C C . ALA B 1 150 ? 11.43 -8.039 -18.891 1 92.44 150 ALA B C 1
ATOM 2939 O O . ALA B 1 150 ? 10.859 -6.961 -19.094 1 92.44 150 ALA B O 1
ATOM 2940 N N . ALA B 1 151 ? 10.836 -9.188 -18.75 1 91.88 151 ALA B N 1
ATOM 2941 C CA . ALA B 1 151 ? 9.383 -9.234 -18.766 1 91.88 151 ALA B CA 1
ATOM 2942 C C . ALA B 1 151 ? 8.789 -8.422 -17.609 1 91.88 151 ALA B C 1
ATOM 2944 O O . ALA B 1 151 ? 7.883 -7.617 -17.812 1 91.88 151 ALA B O 1
ATOM 2945 N N . LEU B 1 152 ? 9.297 -8.578 -16.438 1 95.06 152 LEU B N 1
ATOM 2946 C CA . LEU B 1 152 ? 8.812 -7.855 -15.266 1 95.06 152 LEU B CA 1
ATOM 2947 C C . LEU B 1 152 ? 9.062 -6.359 -15.414 1 95.06 152 LEU B C 1
ATOM 2949 O O . LEU B 1 152 ? 8.188 -5.547 -15.094 1 95.06 152 LEU B O 1
ATOM 2953 N N . LYS B 1 153 ? 10.164 -6.02 -15.93 1 94.5 153 LYS B N 1
ATOM 2954 C CA . LYS B 1 153 ? 10.492 -4.613 -16.141 1 94.5 153 LYS B CA 1
ATOM 2955 C C . LYS B 1 153 ? 9.523 -3.967 -17.125 1 94.5 153 LYS B C 1
ATOM 2957 O O . LYS B 1 153 ? 9.164 -2.799 -16.984 1 94.5 153 LYS B O 1
ATOM 2962 N N . SER B 1 154 ? 9.125 -4.723 -18.109 1 92.69 154 SER B N 1
ATOM 2963 C CA . SER B 1 154 ? 8.234 -4.199 -19.141 1 92.69 154 SER B CA 1
ATOM 2964 C C . SER B 1 154 ? 6.855 -3.887 -18.578 1 92.69 154 SER B C 1
ATOM 2966 O O . SER B 1 154 ? 6.09 -3.123 -19.172 1 92.69 154 SER B O 1
ATOM 2968 N N . LEU B 1 155 ? 6.535 -4.488 -17.422 1 93.12 155 LEU B N 1
ATOM 2969 C CA . LEU B 1 155 ? 5.25 -4.266 -16.766 1 93.12 155 LEU B CA 1
ATOM 2970 C C . LEU B 1 155 ? 5.297 -3.016 -15.898 1 93.12 155 LEU B C 1
ATOM 2972 O O . LEU B 1 155 ? 4.258 -2.52 -15.461 1 93.12 155 LEU B O 1
ATOM 2976 N N . SER B 1 156 ? 6.445 -2.584 -15.703 1 95.69 156 SER B N 1
ATOM 2977 C CA . SER B 1 156 ? 6.652 -1.439 -14.82 1 95.69 156 SER B CA 1
ATOM 2978 C C . SER B 1 156 ? 6.473 -0.125 -15.57 1 95.69 156 SER B C 1
ATOM 2980 O O . SER B 1 156 ? 6.895 0.003 -16.719 1 95.69 156 SER B O 1
ATOM 2982 N N . GLY B 1 157 ? 5.852 0.833 -14.953 1 96.44 157 GLY B N 1
ATOM 2983 C CA . GLY B 1 157 ? 5.684 2.146 -15.555 1 96.44 157 GLY B CA 1
ATOM 2984 C C . GLY B 1 157 ? 6.965 2.959 -15.578 1 96.44 157 GLY B C 1
ATOM 2985 O O . GLY B 1 157 ? 7.062 3.949 -16.312 1 96.44 157 GLY B O 1
ATOM 2986 N N . ASP B 1 158 ? 7.945 2.578 -14.797 1 97.31 158 ASP B N 1
ATOM 2987 C CA . ASP B 1 158 ? 9.234 3.256 -14.789 1 97.31 158 ASP B CA 1
ATOM 2988 C C . ASP B 1 158 ? 10.305 2.406 -15.477 1 97.31 158 ASP B C 1
ATOM 2990 O O . ASP B 1 158 ? 10.141 1.194 -15.625 1 97.31 158 ASP B O 1
ATOM 2994 N N . GLN B 1 159 ? 11.398 2.98 -15.727 1 94.88 159 GLN B N 1
ATOM 2995 C CA . GLN B 1 159 ? 12.422 2.328 -16.531 1 94.88 159 GLN B CA 1
ATOM 2996 C C . GLN B 1 159 ? 13.219 1.327 -15.703 1 94.88 159 GLN B C 1
ATOM 2998 O O . GLN B 1 159 ? 13.742 0.345 -16.234 1 94.88 159 GLN B O 1
ATOM 3003 N N . ASP B 1 160 ? 13.266 1.478 -14.438 1 97.38 160 ASP B N 1
ATOM 3004 C CA . ASP B 1 160 ? 14.156 0.666 -13.609 1 97.38 160 ASP B CA 1
ATOM 3005 C C . ASP B 1 160 ? 13.406 -0.511 -12.992 1 97.38 160 ASP B C 1
ATOM 3007 O O . ASP B 1 160 ? 14 -1.343 -12.305 1 97.38 160 ASP B O 1
ATOM 3011 N N . GLY B 1 161 ? 12.109 -0.589 -13.164 1 98 161 GLY B N 1
ATOM 3012 C CA . GLY B 1 161 ? 11.32 -1.692 -12.648 1 98 161 GLY B CA 1
ATOM 3013 C C . GLY B 1 161 ? 10.953 -1.532 -11.18 1 98 161 GLY B C 1
ATOM 3014 O O . GLY B 1 161 ? 10.648 -2.514 -10.5 1 98 161 GLY B O 1
ATOM 3015 N N . ILE B 1 162 ? 10.992 -0.333 -10.672 1 98.75 162 ILE B N 1
ATOM 3016 C CA . ILE B 1 162 ? 10.781 -0.131 -9.242 1 98.75 162 ILE B CA 1
ATOM 3017 C C . ILE B 1 162 ? 9.289 -0.194 -8.93 1 98.75 162 ILE B C 1
ATOM 3019 O O . ILE B 1 162 ? 8.891 -0.689 -7.871 1 98.75 162 ILE B O 1
ATOM 3023 N N . GLU B 1 163 ? 8.461 0.274 -9.859 1 98.5 163 GLU B N 1
ATOM 3024 C CA . GLU B 1 163 ? 7.023 0.247 -9.617 1 98.5 163 GLU B CA 1
ATOM 3025 C C . GLU B 1 163 ? 6.516 -1.186 -9.477 1 98.5 163 GLU B C 1
ATOM 3027 O O . GLU B 1 163 ? 5.699 -1.477 -8.594 1 98.5 163 GLU B O 1
ATOM 3032 N N . ILE B 1 164 ? 6.973 -2.076 -10.367 1 97.88 164 ILE B N 1
ATOM 3033 C CA . ILE B 1 164 ? 6.5 -3.453 -10.297 1 97.88 164 ILE B CA 1
ATOM 3034 C C . ILE B 1 164 ? 6.98 -4.102 -9 1 97.88 164 ILE B C 1
ATOM 3036 O O . ILE B 1 164 ? 6.281 -4.938 -8.422 1 97.88 164 ILE B O 1
ATOM 3040 N N . LEU B 1 165 ? 8.156 -3.688 -8.469 1 98.81 165 LEU B N 1
ATOM 3041 C CA . LEU B 1 165 ? 8.633 -4.164 -7.172 1 98.81 165 LEU B CA 1
ATOM 3042 C C . LEU B 1 165 ? 7.738 -3.65 -6.047 1 98.81 165 LEU B C 1
ATOM 3044 O O . LEU B 1 165 ? 7.453 -4.379 -5.094 1 98.81 165 LEU B O 1
ATOM 3048 N N . ALA B 1 166 ? 7.293 -2.42 -6.156 1 98.81 166 ALA B N 1
ATOM 3049 C CA . ALA B 1 166 ? 6.367 -1.858 -5.176 1 98.81 166 ALA B CA 1
ATOM 3050 C C . ALA B 1 166 ? 5.035 -2.602 -5.188 1 98.81 166 ALA B C 1
ATOM 3052 O O . ALA B 1 166 ? 4.484 -2.916 -4.129 1 98.81 166 ALA B O 1
ATOM 3053 N N . ILE B 1 167 ? 4.531 -2.893 -6.344 1 98.44 167 ILE B N 1
ATOM 3054 C CA . ILE B 1 167 ? 3.291 -3.646 -6.48 1 98.44 167 ILE B CA 1
ATOM 3055 C C . ILE B 1 167 ? 3.455 -5.027 -5.848 1 98.44 167 ILE B C 1
ATOM 3057 O O . ILE B 1 167 ? 2.584 -5.48 -5.102 1 98.44 167 ILE B O 1
ATOM 3061 N N . LEU B 1 168 ? 4.57 -5.656 -6.211 1 98.56 168 LEU B N 1
ATOM 3062 C CA . LEU B 1 168 ? 4.859 -6.961 -5.629 1 98.56 168 LEU B CA 1
ATOM 3063 C C . LEU B 1 168 ? 4.859 -6.895 -4.105 1 98.56 168 LEU B C 1
ATOM 3065 O O . LEU B 1 168 ? 4.254 -7.738 -3.443 1 98.56 168 LEU B O 1
ATOM 3069 N N . LEU B 1 169 ? 5.477 -5.891 -3.557 1 98.75 169 LEU B N 1
ATOM 3070 C CA . LEU B 1 169 ? 5.543 -5.711 -2.111 1 98.75 169 LEU B CA 1
ATOM 3071 C C . LEU B 1 169 ? 4.156 -5.484 -1.524 1 98.75 169 LEU B C 1
ATOM 3073 O O . LEU B 1 169 ? 3.818 -6.047 -0.481 1 98.75 169 LEU B O 1
ATOM 3077 N N . ASP B 1 170 ? 3.369 -4.715 -2.15 1 98.56 170 ASP B N 1
ATOM 3078 C CA . ASP B 1 170 ? 2.016 -4.453 -1.674 1 98.56 170 ASP B CA 1
ATOM 3079 C C . ASP B 1 170 ? 1.167 -5.723 -1.699 1 98.56 170 ASP B C 1
ATOM 3081 O O . ASP B 1 170 ? 0.442 -6.012 -0.745 1 98.56 170 ASP B O 1
ATOM 3085 N N . VAL B 1 171 ? 1.288 -6.445 -2.762 1 98.62 171 VAL B N 1
ATOM 3086 C CA . VAL B 1 171 ? 0.565 -7.707 -2.865 1 98.62 171 VAL B CA 1
ATOM 3087 C C . VAL B 1 171 ? 0.983 -8.641 -1.729 1 98.62 171 VAL B C 1
ATOM 3089 O O . VAL B 1 171 ? 0.133 -9.203 -1.038 1 98.62 171 VAL B O 1
ATOM 3092 N N . MET B 1 172 ? 2.242 -8.711 -1.468 1 98.62 172 MET B N 1
ATOM 3093 C CA . MET B 1 172 ? 2.781 -9.648 -0.489 1 98.62 172 MET B CA 1
ATOM 3094 C C . MET B 1 172 ? 2.494 -9.18 0.933 1 98.62 172 MET B C 1
ATOM 3096 O O . MET B 1 172 ? 2.658 -9.938 1.889 1 98.62 172 MET B O 1
ATOM 3100 N N . SER B 1 173 ? 2.059 -7.922 1.056 1 97.25 173 SER B N 1
ATOM 3101 C CA . SER B 1 173 ? 1.773 -7.371 2.375 1 97.25 173 SER B CA 1
ATOM 3102 C C . SER B 1 173 ? 0.35 -7.695 2.816 1 97.25 173 SER B C 1
ATOM 3104 O O . SER B 1 173 ? -0.039 -7.402 3.947 1 97.25 173 SER B O 1
ATOM 3106 N N . THR B 1 174 ? -0.431 -8.336 1.988 1 97.88 174 THR B N 1
ATOM 3107 C CA . THR B 1 174 ? -1.808 -8.695 2.305 1 97.88 174 THR B CA 1
ATOM 3108 C C . THR B 1 174 ? -1.869 -10.086 2.932 1 97.88 174 THR B C 1
ATOM 3110 O O . THR B 1 174 ? -0.859 -10.789 2.996 1 97.88 174 THR B O 1
ATOM 3113 N N . GLY B 1 175 ? -3.082 -10.391 3.436 1 97.81 175 GLY B N 1
ATOM 3114 C CA . GLY B 1 175 ? -3.336 -11.773 3.783 1 97.81 175 GLY B CA 1
ATOM 3115 C C . GLY B 1 175 ? -3.354 -12.703 2.58 1 97.81 175 GLY B C 1
ATOM 3116 O O . GLY B 1 175 ? -3.289 -12.242 1.438 1 97.81 175 GLY B O 1
ATOM 3117 N N . PHE B 1 176 ? -3.404 -13.992 2.871 1 98.12 176 PHE B N 1
ATOM 3118 C CA . PHE B 1 176 ? -3.297 -15 1.822 1 98.12 176 PHE B CA 1
ATOM 3119 C C . PHE B 1 176 ? -4.188 -16.203 2.127 1 98.12 176 PHE B C 1
ATOM 3121 O O . PHE B 1 176 ? -4.762 -16.281 3.215 1 98.12 176 PHE B O 1
ATOM 3128 N N . VAL B 1 177 ? -4.32 -17.062 1.106 1 97.56 177 VAL B N 1
ATOM 3129 C CA . VAL B 1 177 ? -5.125 -18.281 1.251 1 97.56 177 VAL B CA 1
ATOM 3130 C C . VAL B 1 177 ? -4.402 -19.453 0.606 1 97.56 177 VAL B C 1
ATOM 3132 O O . VAL B 1 177 ? -3.531 -19.266 -0.247 1 97.56 177 VAL B O 1
ATOM 3135 N N . LEU B 1 178 ? -4.727 -20.641 1.1 1 97.06 178 LEU B N 1
ATOM 3136 C CA . LEU B 1 178 ? -4.344 -21.844 0.374 1 97.06 178 LEU B CA 1
ATOM 3137 C C . LEU B 1 178 ? -5.391 -22.203 -0.678 1 97.06 178 LEU B C 1
ATOM 3139 O O . LEU B 1 178 ? -6.496 -22.625 -0.34 1 97.06 178 LEU B O 1
ATOM 3143 N N . ALA B 1 179 ? -5.031 -22.016 -1.878 1 96.25 179 ALA B N 1
ATOM 3144 C CA . ALA B 1 179 ? -5.945 -22.266 -2.99 1 96.25 179 ALA B CA 1
ATOM 3145 C C . ALA B 1 179 ? -5.695 -23.656 -3.592 1 96.25 179 ALA B C 1
ATOM 3147 O O . ALA B 1 179 ? -4.578 -24.172 -3.543 1 96.25 179 ALA B O 1
ATOM 3148 N N . ASP B 1 180 ? -6.777 -24.25 -4.094 1 95.62 180 ASP B N 1
ATOM 3149 C CA . ASP B 1 180 ? -6.746 -25.516 -4.832 1 95.62 180 ASP B CA 1
ATOM 3150 C C . ASP B 1 180 ? -6.129 -26.625 -3.994 1 95.62 180 ASP B C 1
ATOM 3152 O O . ASP B 1 180 ? -5.328 -27.422 -4.496 1 95.62 180 ASP B O 1
ATOM 3156 N N . LYS B 1 181 ? -6.398 -26.656 -2.762 1 93.56 181 LYS B N 1
ATOM 3157 C CA . LYS B 1 181 ? -5.855 -27.625 -1.826 1 93.56 181 LYS B CA 1
ATOM 3158 C C . LYS B 1 181 ? -6.102 -29.047 -2.318 1 93.56 181 LYS B C 1
ATOM 3160 O O . LYS B 1 181 ? -7.223 -29.406 -2.697 1 93.56 181 LYS B O 1
ATOM 3165 N N . GLY B 1 182 ? -5.082 -29.797 -2.338 1 94.31 182 GLY B N 1
ATOM 3166 C CA . GLY B 1 182 ? -5.199 -31.203 -2.689 1 94.31 182 GLY B CA 1
ATOM 3167 C C . GLY B 1 182 ? -5.051 -31.469 -4.176 1 94.31 182 GLY B C 1
ATOM 3168 O O . GLY B 1 182 ? -5.148 -32.594 -4.629 1 94.31 182 GLY B O 1
ATOM 3169 N N . THR B 1 183 ? -4.871 -30.375 -4.938 1 95.88 183 THR B N 1
ATOM 3170 C CA . THR B 1 183 ? -4.676 -30.531 -6.379 1 95.88 183 THR B CA 1
ATOM 3171 C C . THR B 1 183 ? -3.24 -30.172 -6.766 1 95.88 183 THR B C 1
ATOM 3173 O O . THR B 1 183 ? -2.488 -29.625 -5.957 1 95.88 183 THR B O 1
ATOM 3176 N N . PRO B 1 184 ? -2.867 -30.531 -7.977 1 93.94 184 PRO B N 1
ATOM 3177 C CA . PRO B 1 184 ? -1.529 -30.172 -8.445 1 93.94 184 PRO B CA 1
ATOM 3178 C C . PRO B 1 184 ? -1.333 -28.656 -8.547 1 93.94 184 PRO B C 1
ATOM 3180 O O . PRO B 1 184 ? -0.2 -28.188 -8.664 1 93.94 184 PRO B O 1
ATOM 3183 N N . GLU B 1 185 ? -2.387 -27.906 -8.461 1 95.31 185 GLU B N 1
ATOM 3184 C CA . GLU B 1 185 ? -2.322 -26.453 -8.602 1 95.31 185 GLU B CA 1
ATOM 3185 C C . GLU B 1 185 ? -2.297 -25.781 -7.238 1 95.31 185 GLU B C 1
ATOM 3187 O O . GLU B 1 185 ? -2.377 -24.547 -7.152 1 95.31 185 GLU B O 1
ATOM 3192 N N . GLU B 1 186 ? -2.141 -26.578 -6.211 1 97.25 186 GLU B N 1
ATOM 3193 C CA . GLU B 1 186 ? -2.17 -26.062 -4.844 1 97.25 186 GLU B CA 1
ATOM 3194 C C . GLU B 1 186 ? -1.1 -24.984 -4.637 1 97.25 186 GLU B C 1
ATOM 3196 O O . GLU B 1 186 ? 0.057 -25.172 -5.016 1 97.25 186 GLU B O 1
ATOM 3201 N N . ALA B 1 187 ? -1.508 -23.812 -4.062 1 98.06 187 ALA B N 1
ATOM 3202 C CA . ALA B 1 187 ? -0.569 -22.719 -3.793 1 98.06 187 ALA B CA 1
ATOM 3203 C C . ALA B 1 187 ? -1.122 -21.766 -2.742 1 98.06 187 ALA B C 1
ATOM 3205 O O . ALA B 1 187 ? -2.34 -21.625 -2.607 1 98.06 187 ALA B O 1
ATOM 3206 N N . TYR B 1 188 ? -0.258 -21.234 -1.93 1 98.31 188 TYR B N 1
ATOM 3207 C CA . TYR B 1 188 ? -0.603 -20.062 -1.145 1 98.31 188 TYR B CA 1
ATOM 3208 C C . TYR B 1 188 ? -0.659 -18.812 -2.025 1 98.31 188 TYR B C 1
ATOM 3210 O O . TYR B 1 188 ? 0.305 -18.5 -2.727 1 98.31 188 TYR B O 1
ATOM 3218 N N . VAL B 1 189 ? -1.816 -18.156 -1.987 1 98.12 189 VAL B N 1
ATOM 3219 C CA . VAL B 1 189 ? -2.062 -17.078 -2.943 1 98.12 189 VAL B CA 1
ATOM 3220 C C . VAL B 1 189 ? -2.248 -15.758 -2.199 1 98.12 189 VAL B C 1
ATOM 3222 O O . VAL B 1 189 ? -3 -15.688 -1.224 1 98.12 189 VAL B O 1
ATOM 3225 N N . TRP B 1 190 ? -1.46 -14.82 -2.625 1 98.38 190 TRP B N 1
ATOM 3226 C CA . TRP B 1 190 ? -1.606 -13.422 -2.234 1 98.38 190 TRP B CA 1
ATOM 3227 C C . TRP B 1 190 ? -2.143 -12.586 -3.393 1 98.38 190 TRP B C 1
ATOM 3229 O O . TRP B 1 190 ? -1.657 -12.695 -4.523 1 98.38 190 TRP B O 1
ATOM 3239 N N . PRO B 1 191 ? -3.115 -11.703 -3.141 1 98.31 191 PRO B N 1
ATOM 3240 C CA . PRO B 1 191 ? -3.9 -11.461 -1.929 1 98.31 191 PRO B CA 1
ATOM 3241 C C . PRO B 1 191 ? -5.004 -12.492 -1.723 1 98.31 191 PRO B C 1
ATOM 3243 O O . PRO B 1 191 ? -5.387 -13.188 -2.668 1 98.31 191 PRO B O 1
ATOM 3246 N N . TYR B 1 192 ? -5.539 -12.547 -0.526 1 97.69 192 TYR B N 1
ATOM 3247 C CA . TYR B 1 192 ? -6.559 -13.531 -0.182 1 97.69 192 TYR B CA 1
ATOM 3248 C C . TYR B 1 192 ? -7.832 -13.305 -0.985 1 97.69 192 TYR B C 1
ATOM 3250 O O . TYR B 1 192 ? -8.539 -14.258 -1.326 1 97.69 192 TYR B O 1
ATOM 3258 N N . PHE B 1 193 ? -8.164 -12.102 -1.367 1 96.62 193 PHE B N 1
ATOM 3259 C CA . PHE B 1 193 ? -9.445 -11.805 -1.994 1 96.62 193 PHE B CA 1
ATOM 3260 C C . PHE B 1 193 ? -9.414 -12.125 -3.482 1 96.62 193 PHE B C 1
ATOM 3262 O O . PHE B 1 193 ? -10.422 -11.977 -4.18 1 96.62 193 PHE B O 1
ATOM 3269 N N . ALA B 1 194 ? -8.266 -12.594 -3.988 1 95.62 194 ALA B N 1
ATOM 3270 C CA . ALA B 1 194 ? -8.227 -13.18 -5.324 1 95.62 194 ALA B CA 1
ATOM 3271 C C . ALA B 1 194 ? -9.047 -14.461 -5.387 1 95.62 194 ALA B C 1
ATOM 3273 O O . ALA B 1 194 ? -9.406 -14.93 -6.473 1 95.62 194 ALA B O 1
ATOM 3274 N N . GLU B 1 195 ? -9.336 -15 -4.211 1 94.5 195 GLU B N 1
ATOM 3275 C CA . GLU B 1 195 ? -10.062 -16.266 -4.125 1 94.5 195 GLU B CA 1
ATOM 3276 C C . GLU B 1 195 ? -11.453 -16.078 -3.529 1 94.5 195 GLU B C 1
ATOM 3278 O O . GLU B 1 195 ? -12.07 -17.031 -3.059 1 94.5 195 GLU B O 1
ATOM 3283 N N . LYS B 1 196 ? -11.883 -14.797 -3.475 1 92.88 196 LYS B N 1
ATOM 3284 C CA . LYS B 1 196 ? -13.195 -14.445 -2.941 1 92.88 196 LYS B CA 1
ATOM 3285 C C . LYS B 1 196 ? -14.008 -13.648 -3.959 1 92.88 196 LYS B C 1
ATOM 3287 O O . LYS B 1 196 ? -13.445 -12.883 -4.742 1 92.88 196 LYS B O 1
ATOM 3292 N N . PRO B 1 197 ? -15.383 -13.914 -3.949 1 94.06 197 PRO B N 1
ATOM 3293 C CA . PRO B 1 197 ? -16.188 -12.938 -4.688 1 94.06 197 PRO B CA 1
ATOM 3294 C C . PRO B 1 197 ? -16.047 -11.523 -4.125 1 94.06 197 PRO B C 1
ATOM 3296 O O . PRO B 1 197 ? -16.094 -11.328 -2.91 1 94.06 197 PRO B O 1
ATOM 3299 N N . LEU B 1 198 ? -15.945 -10.57 -4.98 1 95.31 198 LEU B N 1
ATOM 3300 C CA . LEU B 1 198 ? -15.734 -9.195 -4.543 1 95.31 198 LEU B CA 1
ATOM 3301 C C . LEU B 1 198 ? -16.906 -8.703 -3.715 1 95.31 198 LEU B C 1
ATOM 3303 O O . LEU B 1 198 ? -16.734 -7.906 -2.789 1 95.31 198 LEU B O 1
ATOM 3307 N N . SER B 1 199 ? -18.062 -9.18 -4.031 1 93.81 199 SER B N 1
ATOM 3308 C CA . SER B 1 199 ? -19.281 -8.742 -3.359 1 93.81 199 SER B CA 1
ATOM 3309 C C . SER B 1 199 ? -19.312 -9.211 -1.909 1 93.81 199 SER B C 1
ATOM 3311 O O . SER B 1 199 ? -20.109 -8.711 -1.106 1 93.81 199 SER B O 1
ATOM 3313 N N . SER B 1 200 ? -18.5 -10.18 -1.547 1 94.75 200 SER B N 1
ATOM 3314 C CA . SER B 1 200 ? -18.5 -10.734 -0.195 1 94.75 200 SER B CA 1
ATOM 3315 C C . SER B 1 200 ? -17.547 -9.961 0.72 1 94.75 200 SER B C 1
ATOM 3317 O O . SER B 1 200 ? -17.516 -10.203 1.929 1 94.75 200 SER B O 1
ATOM 3319 N N . LEU B 1 201 ? -16.781 -9.039 0.193 1 96.5 201 LEU B N 1
ATOM 3320 C CA . LEU B 1 201 ? -15.758 -8.367 0.978 1 96.5 201 LEU B CA 1
ATOM 3321 C C . LEU B 1 201 ? -16.391 -7.449 2.023 1 96.5 201 LEU B C 1
ATOM 3323 O O . LEU B 1 201 ? -17.297 -6.684 1.712 1 96.5 201 LEU B O 1
ATOM 3327 N N . THR B 1 202 ? -15.867 -7.602 3.238 1 96.94 202 THR B N 1
ATOM 3328 C CA . THR B 1 202 ? -16.219 -6.68 4.312 1 96.94 202 THR B CA 1
ATOM 3329 C C . THR B 1 202 ? -15.5 -5.344 4.133 1 96.94 202 THR B C 1
ATOM 3331 O O . THR B 1 202 ? -14.602 -5.223 3.299 1 96.94 202 THR B O 1
ATOM 3334 N N . ALA B 1 203 ? -15.867 -4.297 4.938 1 97.94 203 ALA B N 1
ATOM 3335 C CA . ALA B 1 203 ? -15.273 -2.971 4.824 1 97.94 203 ALA B CA 1
ATOM 3336 C C . ALA B 1 203 ? -13.766 -3.025 5.059 1 97.94 203 ALA B C 1
ATOM 3338 O O . ALA B 1 203 ? -12.984 -2.482 4.27 1 97.94 203 ALA B O 1
ATOM 3339 N N . PRO B 1 204 ? -13.281 -3.738 6.105 1 98.5 204 PRO B N 1
ATOM 3340 C CA . PRO B 1 204 ? -11.828 -3.84 6.27 1 98.5 204 PRO B CA 1
ATOM 3341 C C . PRO B 1 204 ? -11.148 -4.535 5.094 1 98.5 204 PRO B C 1
ATOM 3343 O O . PRO B 1 204 ? -10.039 -4.164 4.707 1 98.5 204 PRO B O 1
ATOM 3346 N N . GLU B 1 205 ? -11.805 -5.52 4.527 1 97.94 205 GLU B N 1
ATOM 3347 C CA . GLU B 1 205 ? -11.242 -6.227 3.379 1 97.94 205 GLU B CA 1
ATOM 3348 C C . GLU B 1 205 ? -11.188 -5.324 2.148 1 97.94 205 GLU B C 1
ATOM 3350 O O . GLU B 1 205 ? -10.266 -5.426 1.337 1 97.94 205 GLU B O 1
ATOM 3355 N N . LYS B 1 206 ? -12.18 -4.504 2.043 1 98.38 206 LYS B N 1
ATOM 3356 C CA . LYS B 1 206 ? -12.164 -3.537 0.947 1 98.38 206 LYS B CA 1
ATOM 3357 C C . LYS B 1 206 ? -11.031 -2.529 1.115 1 98.38 206 LYS B C 1
ATOM 3359 O O . LYS B 1 206 ? -10.445 -2.074 0.13 1 98.38 206 LYS B O 1
ATOM 3364 N N . VAL B 1 207 ? -10.727 -2.17 2.373 1 98.75 207 VAL B N 1
ATOM 3365 C CA . VAL B 1 207 ? -9.57 -1.312 2.609 1 98.75 207 VAL B CA 1
ATOM 3366 C C . VAL B 1 207 ? -8.312 -1.985 2.07 1 98.75 207 VAL B C 1
ATOM 3368 O O . VAL B 1 207 ? -7.512 -1.354 1.376 1 98.75 207 VAL B O 1
ATOM 3371 N N . ASP B 1 208 ? -8.164 -3.27 2.381 1 98.5 208 ASP B N 1
ATOM 3372 C CA . ASP B 1 208 ? -7.02 -4.02 1.874 1 98.5 208 ASP B CA 1
ATOM 3373 C C . ASP B 1 208 ? -6.965 -3.973 0.349 1 98.5 208 ASP B C 1
ATOM 3375 O O . ASP B 1 208 ? -5.891 -3.793 -0.234 1 98.5 208 ASP B O 1
ATOM 3379 N N . LEU B 1 209 ? -8.125 -4.152 -0.207 1 98.56 209 LEU B N 1
ATOM 3380 C CA . LEU B 1 209 ? -8.195 -4.172 -1.664 1 98.56 209 LEU B CA 1
ATOM 3381 C C . LEU B 1 209 ? -7.855 -2.805 -2.242 1 98.56 209 LEU B C 1
ATOM 3383 O O . LEU B 1 209 ? -7.094 -2.707 -3.209 1 98.56 209 LEU B O 1
ATOM 3387 N N . PHE B 1 210 ? -8.312 -1.713 -1.653 1 98.62 210 PHE B N 1
ATOM 3388 C CA . PHE B 1 210 ? -8.109 -0.361 -2.162 1 98.62 210 PHE B CA 1
ATOM 3389 C C . PHE B 1 210 ? -6.672 0.091 -1.939 1 98.62 210 PHE B C 1
ATOM 3391 O O . PHE B 1 210 ? -6.23 1.082 -2.523 1 98.62 210 PHE B O 1
ATOM 3398 N N . ARG B 1 211 ? -5.953 -0.624 -1.157 1 98.5 211 ARG B N 1
ATOM 3399 C CA . ARG B 1 211 ? -4.523 -0.344 -1.047 1 98.5 211 ARG B CA 1
ATOM 3400 C C . ARG B 1 211 ? -3.768 -0.87 -2.262 1 98.5 211 ARG B C 1
ATOM 3402 O O . ARG B 1 211 ? -2.615 -0.495 -2.492 1 98.5 211 ARG B O 1
ATOM 3409 N N . LEU B 1 212 ? -4.445 -1.709 -3.041 1 98.25 212 LEU B N 1
ATOM 3410 C CA . LEU B 1 212 ? -3.809 -2.277 -4.223 1 98.25 212 LEU B CA 1
ATOM 3411 C C . LEU B 1 212 ? -4.352 -1.637 -5.496 1 98.25 212 LEU B C 1
ATOM 3413 O O . LEU B 1 212 ? -3.619 -1.482 -6.477 1 98.25 212 LEU B O 1
ATOM 3417 N N . VAL B 1 213 ? -5.625 -1.267 -5.465 1 97.38 213 VAL B N 1
ATOM 3418 C CA . VAL B 1 213 ? -6.258 -0.777 -6.684 1 97.38 213 VAL B CA 1
ATOM 3419 C C . VAL B 1 213 ? -7.078 0.473 -6.375 1 97.38 213 VAL B C 1
ATOM 3421 O O . VAL B 1 213 ? -7.48 0.692 -5.23 1 97.38 213 VAL B O 1
ATOM 3424 N N . THR B 1 214 ? -7.352 1.26 -7.352 1 96.31 214 THR B N 1
ATOM 3425 C CA . THR B 1 214 ? -8.164 2.459 -7.191 1 96.31 214 THR B CA 1
ATOM 3426 C C . THR B 1 214 ? -9.648 2.107 -7.152 1 96.31 214 THR B C 1
ATOM 3428 O O . THR B 1 214 ? -10.047 1.013 -7.562 1 96.31 214 THR B O 1
ATOM 3431 N N . ALA B 1 215 ? -10.461 3.045 -6.707 1 96.62 215 ALA B N 1
ATOM 3432 C CA . ALA B 1 215 ? -11.906 2.865 -6.688 1 96.62 215 ALA B CA 1
ATOM 3433 C C . ALA B 1 215 ? -12.453 2.648 -8.102 1 96.62 215 ALA B C 1
ATOM 3435 O O . ALA B 1 215 ? -13.391 1.871 -8.297 1 96.62 215 ALA B O 1
ATOM 3436 N N . GLY B 1 216 ? -11.859 3.346 -9.062 1 95.94 216 GLY B N 1
ATOM 3437 C CA . GLY B 1 216 ? -12.266 3.133 -10.445 1 95.94 216 GLY B CA 1
ATOM 3438 C C . GLY B 1 216 ? -12 1.72 -10.93 1 95.94 216 GLY B C 1
ATOM 3439 O O . GLY B 1 216 ? -12.852 1.121 -11.594 1 95.94 216 GLY B O 1
ATOM 3440 N N . ASP B 1 217 ? -10.852 1.21 -10.641 1 95.94 217 ASP B N 1
ATOM 3441 C CA . ASP B 1 217 ? -10.531 -0.172 -10.984 1 95.94 217 ASP B CA 1
ATOM 3442 C C . ASP B 1 217 ? -11.508 -1.144 -10.328 1 95.94 217 ASP B C 1
ATOM 3444 O O . ASP B 1 217 ? -11.977 -2.086 -10.969 1 95.94 217 ASP B O 1
ATOM 3448 N N . PHE B 1 218 ? -11.82 -0.888 -9.109 1 97.12 218 PHE B N 1
ATOM 3449 C CA . PHE B 1 218 ? -12.742 -1.747 -8.375 1 97.12 218 PHE B CA 1
ATOM 3450 C C . PHE B 1 218 ? -14.117 -1.747 -9.023 1 97.12 218 PHE B C 1
ATOM 3452 O O . PHE B 1 218 ? -14.75 -2.801 -9.164 1 97.12 218 PHE B O 1
ATOM 3459 N N . ALA B 1 219 ? -14.547 -0.649 -9.406 1 95.19 219 ALA B N 1
ATOM 3460 C CA . ALA B 1 219 ? -15.836 -0.55 -10.086 1 95.19 219 ALA B CA 1
ATOM 3461 C C . ALA B 1 219 ? -15.852 -1.4 -11.352 1 95.19 219 ALA B C 1
ATOM 3463 O O . ALA B 1 219 ? -16.844 -2.072 -11.641 1 95.19 219 ALA B O 1
ATOM 3464 N N . GLY B 1 220 ? -14.758 -1.389 -12.047 1 94.94 220 GLY B N 1
ATOM 3465 C CA . GLY B 1 220 ? -14.648 -2.236 -13.227 1 94.94 220 GLY B CA 1
ATOM 3466 C C . GLY B 1 220 ? -14.633 -3.717 -12.891 1 94.94 220 GLY B C 1
ATOM 3467 O O . GLY B 1 220 ? -15.25 -4.52 -13.602 1 94.94 220 GLY B O 1
ATOM 3468 N N . MET B 1 221 ? -14.023 -4.055 -11.82 1 96 221 MET B N 1
ATOM 3469 C CA . MET B 1 221 ? -13.93 -5.449 -11.398 1 96 221 MET B CA 1
ATOM 3470 C C . MET B 1 221 ? -15.289 -5.977 -10.945 1 96 221 MET B C 1
ATOM 3472 O O . MET B 1 221 ? -15.586 -7.16 -11.125 1 96 221 MET B O 1
ATOM 3476 N N . GLU B 1 222 ? -16.047 -5.137 -10.414 1 93.31 222 GLU B N 1
ATOM 3477 C CA . GLU B 1 222 ? -17.344 -5.555 -9.898 1 93.31 222 GLU B CA 1
ATOM 3478 C C . GLU B 1 222 ? -18.25 -6.051 -11.023 1 93.31 222 GLU B C 1
ATOM 3480 O O . GLU B 1 222 ? -19.156 -6.844 -10.781 1 93.31 222 GLU B O 1
ATOM 3485 N N . GLU B 1 223 ? -18.031 -5.539 -12.172 1 91.31 223 GLU B N 1
ATOM 3486 C CA . GLU B 1 223 ? -18.828 -5.98 -13.312 1 91.31 223 GLU B CA 1
ATOM 3487 C C . GLU B 1 223 ? -18.656 -7.48 -13.555 1 91.31 223 GLU B C 1
ATOM 3489 O O . GLU B 1 223 ? -19.609 -8.164 -13.922 1 91.31 223 GLU B O 1
ATOM 3494 N N . PHE B 1 224 ? -17.531 -7.996 -13.328 1 89.44 224 PHE B N 1
ATOM 3495 C CA . PHE B 1 224 ? -17.234 -9.414 -13.523 1 89.44 224 PHE B CA 1
ATOM 3496 C C . PHE B 1 224 ? -17.328 -10.172 -12.211 1 89.44 224 PHE B C 1
ATOM 3498 O O . PHE B 1 224 ? -17.438 -11.398 -12.203 1 89.44 224 PHE B O 1
ATOM 3505 N N . GLY B 1 225 ? -17.094 -9.375 -11.078 1 93.19 225 GLY B N 1
ATOM 3506 C CA . GLY B 1 225 ? -17.328 -9.938 -9.758 1 93.19 225 GLY B CA 1
ATOM 3507 C C . GLY B 1 225 ? -16.078 -10.539 -9.141 1 93.19 225 GLY B C 1
ATOM 3508 O O . GLY B 1 225 ? -16.141 -11.109 -8.047 1 93.19 225 GLY B O 1
ATOM 3509 N N . THR B 1 226 ? -14.914 -10.453 -9.898 1 93.88 226 THR B N 1
ATOM 3510 C CA . THR B 1 226 ? -13.703 -11.102 -9.391 1 93.88 226 THR B CA 1
ATOM 3511 C C . THR B 1 226 ? -12.508 -10.156 -9.477 1 93.88 226 THR B C 1
ATOM 3513 O O . THR B 1 226 ? -12.492 -9.242 -10.305 1 93.88 226 THR B O 1
ATOM 3516 N N . TYR B 1 227 ? -11.633 -10.383 -8.539 1 96.81 227 TYR B N 1
ATOM 3517 C CA . TYR B 1 227 ? -10.359 -9.664 -8.508 1 96.81 227 TYR B CA 1
ATOM 3518 C C . TYR B 1 227 ? -9.531 -9.984 -9.75 1 96.81 227 TYR B C 1
ATOM 3520 O O . TYR B 1 227 ? -9.359 -11.148 -10.109 1 96.81 227 TYR B O 1
ATOM 3528 N N . ASN B 1 228 ? -8.984 -8.938 -10.438 1 95.56 228 ASN B N 1
ATOM 3529 C CA . ASN B 1 228 ? -8.219 -9.211 -11.648 1 95.56 228 ASN B CA 1
ATOM 3530 C C . ASN B 1 228 ? -6.906 -8.445 -11.68 1 95.56 228 ASN B C 1
ATOM 3532 O O . ASN B 1 228 ? -6.344 -8.195 -12.742 1 95.56 228 ASN B O 1
ATOM 3536 N N . PHE B 1 229 ? -6.43 -7.926 -10.594 1 96.69 229 PHE B N 1
ATOM 3537 C CA . PHE B 1 229 ? -5.109 -7.316 -10.477 1 96.69 229 PHE B CA 1
ATOM 3538 C C . PHE B 1 229 ? -4.059 -8.367 -10.141 1 96.69 229 PHE B C 1
ATOM 3540 O O . PHE B 1 229 ? -4.309 -9.57 -10.281 1 96.69 229 PHE B O 1
ATOM 3547 N N . TYR B 1 230 ? -2.834 -7.93 -9.797 1 97.5 230 TYR B N 1
ATOM 3548 C CA . TYR B 1 230 ? -1.688 -8.812 -9.602 1 97.5 230 TYR B CA 1
ATOM 3549 C C . TYR B 1 230 ? -1.923 -9.758 -8.43 1 97.5 230 TYR B C 1
ATOM 3551 O O . TYR B 1 230 ? -2.496 -9.359 -7.41 1 97.5 230 TYR B O 1
ATOM 3559 N N . ARG B 1 231 ? -1.451 -10.969 -8.578 1 98 231 ARG B N 1
ATOM 3560 C CA . ARG B 1 231 ? -1.433 -11.961 -7.512 1 98 231 ARG B CA 1
ATOM 3561 C C . ARG B 1 231 ? -0.127 -12.75 -7.52 1 98 231 ARG B C 1
ATOM 3563 O O . ARG B 1 231 ? 0.547 -12.836 -8.547 1 98 231 ARG B O 1
ATOM 3570 N N . VAL B 1 232 ? 0.199 -13.344 -6.43 1 98.31 232 VAL B N 1
ATOM 3571 C CA . VAL B 1 232 ? 1.375 -14.188 -6.25 1 98.31 232 VAL B CA 1
ATOM 3572 C C . VAL B 1 232 ? 0.953 -15.555 -5.711 1 98.31 232 VAL B C 1
ATOM 3574 O O . VAL B 1 232 ? 0.075 -15.641 -4.852 1 98.31 232 VAL B O 1
ATOM 3577 N N . GLY B 1 233 ? 1.562 -16.547 -6.262 1 98.19 233 GLY B N 1
ATOM 3578 C CA . GLY B 1 233 ? 1.37 -17.891 -5.746 1 98.19 233 GLY B CA 1
ATOM 3579 C C . GLY B 1 233 ? 2.672 -18.594 -5.395 1 98.19 233 GLY B C 1
ATOM 3580 O O . GLY B 1 233 ? 3.631 -18.547 -6.168 1 98.19 233 GLY B O 1
ATOM 3581 N N . ILE B 1 234 ? 2.734 -19.219 -4.211 1 98.62 234 ILE B N 1
ATOM 3582 C CA . ILE B 1 234 ? 3.859 -20.031 -3.764 1 98.62 234 ILE B CA 1
ATOM 3583 C C . ILE B 1 234 ? 3.373 -21.438 -3.418 1 98.62 234 ILE B C 1
ATOM 3585 O O . ILE B 1 234 ? 2.434 -21.609 -2.635 1 98.62 234 ILE B O 1
ATOM 3589 N N . THR B 1 235 ? 3.975 -22.406 -4.012 1 98.06 235 THR B N 1
ATOM 3590 C CA . THR B 1 235 ? 3.586 -23.781 -3.744 1 98.06 235 THR B CA 1
ATOM 3591 C C . THR B 1 235 ? 4.004 -24.203 -2.338 1 98.06 235 THR B C 1
ATOM 3593 O O . THR B 1 235 ? 4.906 -23.609 -1.749 1 98.06 235 THR B O 1
ATOM 3596 N N . PRO B 1 236 ? 3.381 -25.188 -1.788 1 97.62 236 PRO B N 1
ATOM 3597 C CA . PRO B 1 236 ? 3.68 -25.609 -0.422 1 97.62 236 PRO B CA 1
ATOM 3598 C C . PRO B 1 236 ? 5.148 -25.984 -0.229 1 97.62 236 PRO B C 1
ATOM 3600 O O . PRO B 1 236 ? 5.668 -25.906 0.888 1 97.62 236 PRO B O 1
ATOM 3603 N N . ASP B 1 237 ? 5.832 -26.344 -1.273 1 97.19 237 ASP B N 1
ATOM 3604 C CA . ASP B 1 237 ? 7.242 -26.703 -1.17 1 97.19 237 ASP B CA 1
ATOM 3605 C C . ASP B 1 237 ? 8.133 -25.469 -1.355 1 97.19 237 ASP B C 1
ATOM 3607 O O . ASP B 1 237 ? 9.359 -25.594 -1.436 1 97.19 237 ASP B O 1
ATOM 3611 N N . GLY B 1 238 ? 7.562 -24.312 -1.559 1 97.81 238 GLY B N 1
ATOM 3612 C CA . GLY B 1 238 ? 8.32 -23.062 -1.493 1 97.81 238 GLY B CA 1
ATOM 3613 C C . GLY B 1 238 ? 8.734 -22.547 -2.855 1 97.81 238 GLY B C 1
ATOM 3614 O O . GLY B 1 238 ? 9.641 -21.719 -2.959 1 97.81 238 GLY B O 1
ATOM 3615 N N . LYS B 1 239 ? 8.125 -23.078 -3.871 1 97.38 239 LYS B N 1
ATOM 3616 C CA . LYS B 1 239 ? 8.406 -22.578 -5.215 1 97.38 239 LYS B CA 1
ATOM 3617 C C . LYS B 1 239 ? 7.516 -21.391 -5.559 1 97.38 239 LYS B C 1
ATOM 3619 O O . LYS B 1 239 ? 6.305 -21.422 -5.332 1 97.38 239 LYS B O 1
ATOM 3624 N N . TRP B 1 240 ? 8.164 -20.344 -6.043 1 98.38 240 TRP B N 1
ATOM 3625 C CA . TRP B 1 240 ? 7.387 -19.234 -6.582 1 98.38 240 TRP B CA 1
ATOM 3626 C C . TRP B 1 240 ? 6.723 -19.609 -7.898 1 98.38 240 TRP B C 1
ATOM 3628 O O . TRP B 1 240 ? 7.375 -19.641 -8.945 1 98.38 240 TRP B O 1
ATOM 3638 N N . LYS B 1 241 ? 5.445 -19.797 -7.836 1 96.62 241 LYS B N 1
ATOM 3639 C CA . LYS B 1 241 ? 4.715 -20.375 -8.961 1 96.62 241 LYS B CA 1
ATOM 3640 C C . LYS B 1 241 ? 4.324 -19.297 -9.969 1 96.62 241 LYS B C 1
ATOM 3642 O O . LYS B 1 241 ? 4.531 -19.469 -11.172 1 96.62 241 LYS B O 1
ATOM 3647 N N . PHE B 1 242 ? 3.799 -18.172 -9.484 1 96.06 242 PHE B N 1
ATOM 3648 C CA . PHE B 1 242 ? 3.381 -17.156 -10.453 1 96.06 242 PHE B CA 1
ATOM 3649 C C . PHE B 1 242 ? 3.34 -15.781 -9.812 1 96.06 242 PHE B C 1
ATOM 3651 O O . PHE B 1 242 ? 3.188 -15.664 -8.594 1 96.06 242 PHE B O 1
ATOM 3658 N N . PHE B 1 243 ? 3.516 -14.797 -10.555 1 97.19 243 PHE B N 1
ATOM 3659 C CA . PHE B 1 243 ? 3.209 -13.383 -10.375 1 97.19 243 PHE B CA 1
ATOM 3660 C C . PHE B 1 243 ? 2.521 -12.82 -11.617 1 97.19 243 PHE B C 1
ATOM 3662 O O . PHE B 1 243 ? 3.188 -12.422 -12.578 1 97.19 243 PHE B O 1
ATOM 3669 N N . VAL B 1 244 ? 1.152 -12.758 -11.523 1 95 244 VAL B N 1
ATOM 3670 C CA . VAL B 1 244 ? 0.394 -12.492 -12.742 1 95 244 VAL B CA 1
ATOM 3671 C C . VAL B 1 244 ? -0.761 -11.547 -12.438 1 95 244 VAL B C 1
ATOM 3673 O O . VAL B 1 244 ? -1.263 -11.508 -11.312 1 95 244 VAL B O 1
ATOM 3676 N N . ALA B 1 245 ? -1.099 -10.766 -13.422 1 90.56 245 ALA B N 1
ATOM 3677 C CA . ALA B 1 245 ? -2.328 -9.977 -13.352 1 90.56 245 ALA B CA 1
ATOM 3678 C C . ALA B 1 245 ? -3.496 -10.727 -13.984 1 90.56 245 ALA B C 1
ATOM 3680 O O . ALA B 1 245 ? -3.32 -11.438 -14.977 1 90.56 245 ALA B O 1
ATOM 3681 N N . GLY B 1 246 ? -4.605 -10.883 -13.234 1 76.88 246 GLY B N 1
ATOM 3682 C CA . GLY B 1 246 ? -5.762 -11.594 -13.75 1 76.88 246 GLY B CA 1
ATOM 3683 C C . GLY B 1 246 ? -6.316 -10.977 -15.023 1 76.88 246 GLY B C 1
ATOM 3684 O O . GLY B 1 246 ? -6.121 -9.789 -15.281 1 76.88 246 GLY B O 1
ATOM 3685 N N . ASP B 1 247 ? -6.789 -11.797 -16.031 1 63.53 247 ASP B N 1
ATOM 3686 C CA . ASP B 1 247 ? -7.516 -11.398 -17.234 1 63.53 247 ASP B CA 1
ATOM 3687 C C . ASP B 1 247 ? -8.922 -10.914 -16.891 1 63.53 247 ASP B C 1
ATOM 3689 O O . ASP B 1 247 ? -9.484 -11.305 -15.859 1 63.53 247 ASP B O 1
#

Radius of gyration: 43.1 Å; Cα contacts (8 Å, |Δi|>4): 597; chains: 2; bounding box: 145×133×101 Å

Secondary structure (DSSP, 8-state):
------------------------------------------------------------------------------------------------B--GGGS-HHHHHHHHHHHHHHHHT-GGGGHHHH--GGGPPEE---TT-SSHHHHHHHHSSSTTSHHHHHHHHHHHTS-BEEESTTSTT-EEEESGGGGS-GGG--HHHHHHHHTTS-HHHHHHHHHHTS--SEEEEE-TTS-EEEEEE--/----------------------------------------------------------------------S-------------------------B--GGGS-HHHHHHHHHHHHHHHHT-GGGGHHHH--GGGPPEE---TT-SSHHHHHHHHSSSTTSHHHHHHHHHHHTS-BEEESTTSTT-EEEESGGGGS-GGG--HHHHHHHHTTS-HHHHHHHHHHTS--SEEEEE-TTS-EEEEEE--

Organism: Rhizobium meliloti (strain 1021) (NCBI:txid266834)

Sequence (494 aa):
MNRNPANRALPVGLVVLLAGATMTATPVLALSEFQGAPAPIAGEQNAAPGDEAEEAAPEERTPLEIPMPDPLVDRTAVELKDDEIAAPDVVEPVEVLTDVSKIPVPVARMRELIVEAAASGDIERLRPLLGKGPTQTQVTATAGEDDPIAALKSLSGDQDGIEILAILLDVMSTGFVLADKGTPEEAYVWPYFAEKPLSSLTAPEKVDLFRLVTAGDFAGMEEFGTYNFYRVGITPDGKWKFFVAGDMNRNPANRALPVGLVVLLAGATMTATPVLALSEFQGAPAPIAGEQNAAPGDEAEEAAPEERTPLEIPMPDPLVDRTAVELKDDEIAAPDVVEPVEVLTDVSKIPVPVARMRELIVEAAASGDIERLRPLLGKGPTQTQVTATAGEDDPIAALKSLSGDQDGIEILAILLDVMSTGFVLADKGTPEEAYVWPYFAEKPLSSLTAPEKVDLFRLVTAGDFAGMEEFGTYNFYRVGITPDGKWKFFVAGD

pLDDT: mean 70.01, std 32.44, range [17.02, 98.88]